Protein AF-A0A2S5DRM2-F1 (afdb_monomer_lite)

InterPro domains:
  IPR008258 Transglycosylase SLT domain 1 [PF01464] (136-242)
  IPR023346 Lysozyme-like domain superfamily [SSF53955] (124-248)

Secondary structure (DSSP, 8-state):
--SSHHHHHHHHHHHHHHHHHHHHHHHHHHHHHHHHHHHHHHHHHHHHHHHHHHHHHHHHHHHHHHHHHTT-----------------------SSSSSSS--------SS-PPPPHHHHHHHHHHHHS--TTHHHHHHHHHHHT--HHHHHHHHHHHHSS-TT-EEEEETTEEEETTTTEEHHHHHHHTS-TT-HHHHHHHHHHHHHHHHHHTTT-HHHHHHHHHH-S-GGG--HHHHHHHHHHHHHHHHHHHHHHHHHHHHHHHHSPPHHHHHHHHHHTT----HHHHHHHHHHHHHHHHHHHHHHHHHHHTT-HHHHHHHHHHHHHHHHHHHHHHHHHHHHHHHHHHHHHHHHHH--SHHHHHHHHHHHHH-HHHHHHHTTS---S-HHHHHHHHHHHHHHHHHHHHHHHHHHHHHHHHHHHHHHHHHHHHHHHHHHHHHHHHHHHHHHHHHHHTTT------HHHHSPTT--HHHHHHHHHHHHHHHHHHHHHHHHHHHHHHHHHHHHHHHHHHHHSSS----------TTGGGTGGGS-HHHHHHHHHHHHHHHHHHHHHTTTTSPPPHHHHHHHHHHHHS---TT--HHHHHHHHHHHHHHHHHHHHHHHHHHHHHHH-TTS-HHHHHHHHHHHHHHH-SSEEE-TTSTTSEEE-TTSSPBPTTS-B-GGGGSHHHHHHHHTT-

Structure (mmCIF, N/CA/C/O backbone):
data_AF-A0A2S5DRM2-F1
#
_entry.id   AF-A0A2S5DRM2-F1
#
loop_
_atom_site.group_PDB
_atom_site.id
_atom_site.type_symbol
_atom_site.label_atom_id
_atom_site.label_alt_id
_atom_site.label_comp_id
_atom_site.label_asym_id
_atom_site.label_entity_id
_atom_site.label_seq_id
_atom_site.pdbx_PDB_ins_code
_atom_site.Cartn_x
_atom_site.Cartn_y
_atom_site.Cartn_z
_atom_site.occupancy
_atom_site.B_iso_or_equiv
_atom_site.auth_seq_id
_atom_site.auth_comp_id
_atom_site.auth_asym_id
_atom_site.auth_atom_id
_atom_site.pdbx_PDB_model_num
ATOM 1 N N . MET A 1 1 ? -27.232 50.885 67.964 1.00 56.53 1 MET A N 1
ATOM 2 C CA . MET A 1 1 ? -26.797 50.567 66.581 1.00 56.53 1 MET A CA 1
ATOM 3 C C . MET A 1 1 ? -25.287 50.771 66.320 1.00 56.53 1 MET A C 1
ATOM 5 O O . MET A 1 1 ? -24.911 50.951 65.175 1.00 56.53 1 MET A O 1
ATOM 9 N N . LYS A 1 2 ? -24.381 50.687 67.314 1.00 54.56 2 LYS A N 1
ATOM 10 C CA . LYS A 1 2 ? -22.918 50.816 67.076 1.00 54.56 2 LYS A CA 1
ATOM 11 C C . LYS A 1 2 ? -22.140 49.485 66.998 1.00 54.56 2 LYS A C 1
ATOM 13 O O . LYS A 1 2 ? -20.944 49.510 66.761 1.00 54.56 2 LYS A O 1
ATOM 18 N N . LEU A 1 3 ? -22.809 48.337 67.153 1.00 51.94 3 LEU A N 1
ATOM 19 C CA . LEU A 1 3 ? -22.166 47.009 67.196 1.00 51.94 3 LEU A CA 1
ATOM 20 C C . LEU A 1 3 ? -22.212 46.216 65.874 1.00 51.94 3 LEU A C 1
ATOM 22 O O . LEU A 1 3 ? -21.496 45.234 65.744 1.00 51.94 3 LEU A O 1
ATOM 26 N N . TRP A 1 4 ? -23.008 46.636 64.884 1.00 60.53 4 TRP A N 1
ATOM 27 C CA . TRP A 1 4 ? -23.211 45.858 63.647 1.00 60.53 4 TRP A CA 1
ATOM 28 C C . TRP A 1 4 ? -22.257 46.209 62.502 1.00 60.53 4 TRP A C 1
ATOM 30 O O . TRP A 1 4 ? -22.035 45.386 61.618 1.00 60.53 4 TRP A O 1
ATOM 40 N N . GLY A 1 5 ? -21.662 47.405 62.531 1.00 66.75 5 GLY A N 1
ATOM 41 C CA . GLY A 1 5 ? -20.725 47.854 61.498 1.00 66.75 5 GLY A CA 1
ATOM 42 C C . GLY A 1 5 ? -19.530 46.909 61.319 1.00 66.75 5 GLY A C 1
ATOM 43 O O . GLY A 1 5 ? -19.319 46.434 60.209 1.00 66.75 5 GLY A O 1
ATOM 44 N N . PRO A 1 6 ? -18.799 46.544 62.392 1.00 64.12 6 PRO A N 1
ATOM 45 C CA . PRO A 1 6 ? -17.630 45.670 62.270 1.00 64.12 6 PRO A CA 1
ATOM 46 C C . PRO A 1 6 ? -17.962 44.256 61.768 1.00 64.12 6 PRO A C 1
ATOM 48 O O . PRO A 1 6 ? -17.155 43.639 61.078 1.00 64.12 6 PRO A O 1
ATOM 51 N N . MET A 1 7 ? -19.160 43.746 62.078 1.00 63.44 7 MET A N 1
ATOM 52 C CA . MET A 1 7 ? -19.579 42.390 61.708 1.00 63.44 7 MET A CA 1
ATOM 53 C C . MET A 1 7 ? -19.949 42.279 60.222 1.00 63.44 7 MET A C 1
ATOM 55 O O . MET A 1 7 ? -19.588 41.304 59.566 1.00 63.44 7 MET A O 1
ATOM 59 N N . LEU A 1 8 ? -20.621 43.294 59.668 1.00 63.78 8 LEU A N 1
ATOM 60 C CA . LEU A 1 8 ? -20.961 43.332 58.242 1.00 63.78 8 LEU A CA 1
ATOM 61 C C . LEU A 1 8 ? -19.721 43.549 57.370 1.00 63.78 8 LEU A C 1
ATOM 63 O O . LEU A 1 8 ? -19.593 42.911 56.325 1.00 63.78 8 LEU A O 1
ATOM 67 N N . THR A 1 9 ? -18.764 44.357 57.833 1.00 74.94 9 THR A N 1
ATOM 68 C CA . THR A 1 9 ? -17.481 44.515 57.140 1.00 74.94 9 THR A CA 1
ATOM 69 C C . THR A 1 9 ? -16.705 43.195 57.113 1.00 74.94 9 THR A C 1
ATOM 71 O O . THR A 1 9 ? -16.226 42.802 56.051 1.00 74.94 9 THR A O 1
ATOM 74 N N . GLY A 1 10 ? -16.676 42.446 58.224 1.00 72.00 10 GLY A N 1
ATOM 75 C CA . GLY A 1 10 ? -16.058 41.116 58.275 1.00 72.00 10 GLY A CA 1
ATOM 76 C C . GLY A 1 10 ? -16.699 40.091 57.326 1.00 72.00 10 GLY A C 1
ATOM 77 O O . GLY A 1 10 ? -15.985 39.314 56.695 1.00 72.00 10 GLY A O 1
ATOM 78 N N . LEU A 1 11 ? -18.027 40.116 57.157 1.00 69.25 11 LEU A N 1
ATOM 79 C CA . LEU A 1 11 ? -18.734 39.227 56.222 1.00 69.25 11 LEU A CA 1
ATOM 80 C C . LEU A 1 11 ? -18.488 39.592 54.753 1.00 69.25 11 LEU A C 1
ATOM 82 O O . LEU A 1 11 ? -18.290 38.698 53.933 1.00 69.25 11 LEU A O 1
ATOM 86 N N . SER A 1 12 ? -18.448 40.887 54.424 1.00 67.12 12 SER A N 1
ATOM 87 C CA . SER A 1 12 ? -18.131 41.336 53.060 1.00 67.12 12 SER A CA 1
ATOM 88 C C . SER A 1 12 ? -16.703 40.958 52.652 1.00 67.12 12 SER A C 1
ATOM 90 O O . SER A 1 12 ? -16.499 40.376 51.589 1.00 67.12 12 SER A O 1
ATOM 92 N N . GLN A 1 13 ? -15.733 41.156 53.552 1.00 72.62 13 GLN A N 1
ATOM 93 C CA . GLN A 1 13 ? -14.343 40.755 53.331 1.00 72.62 13 GLN A CA 1
ATOM 94 C C . GLN A 1 13 ? -14.195 39.229 53.245 1.00 72.62 13 GLN A C 1
ATOM 96 O O . GLN A 1 13 ? -13.398 38.728 52.455 1.00 72.62 13 GLN A O 1
ATOM 101 N N . GLY A 1 14 ? -14.988 38.469 54.007 1.00 76.81 14 GLY A N 1
ATOM 102 C CA . GLY A 1 14 ? -15.032 37.009 53.902 1.00 76.81 14 GLY A CA 1
ATOM 103 C C . GLY A 1 14 ? -15.550 36.512 52.547 1.00 76.81 14 GLY A C 1
ATOM 104 O O . GLY A 1 14 ? -14.994 35.567 51.990 1.00 76.81 14 GLY A O 1
ATOM 105 N N . PHE A 1 15 ? -16.575 37.161 51.990 1.00 74.69 15 PHE A N 1
ATOM 106 C CA . PHE A 1 15 ? -17.165 36.777 50.705 1.00 74.69 15 PHE A CA 1
ATOM 107 C C . PHE A 1 15 ? -16.254 37.109 49.516 1.00 74.69 15 PHE A C 1
ATOM 109 O O . PHE A 1 15 ? -16.084 36.280 48.622 1.00 74.69 15 PHE A O 1
ATOM 116 N N . GLU A 1 16 ? -15.600 38.272 49.537 1.00 72.06 16 GLU A N 1
ATOM 117 C CA . GLU A 1 16 ? -14.610 38.646 48.520 1.00 72.06 16 GLU A CA 1
ATOM 118 C C . GLU A 1 16 ? -13.387 37.721 48.546 1.00 72.06 16 GLU A C 1
ATOM 120 O O . GLU A 1 16 ? -12.919 37.277 47.495 1.00 72.06 16 GLU A O 1
ATOM 125 N N . ASN A 1 17 ? -12.907 37.358 49.742 1.00 71.56 17 ASN A N 1
ATOM 126 C CA . ASN A 1 17 ? -11.823 36.387 49.883 1.00 71.56 17 ASN A CA 1
ATOM 127 C C . ASN A 1 17 ? -12.228 34.997 49.363 1.00 71.56 17 ASN A C 1
ATOM 129 O O . ASN A 1 17 ? -11.412 34.323 48.741 1.00 71.56 17 ASN A O 1
ATOM 133 N N . TYR A 1 18 ? -13.484 34.581 49.547 1.00 76.31 18 TYR A N 1
ATOM 134 C CA . TYR A 1 18 ? -13.993 33.311 49.024 1.00 76.31 18 TYR A CA 1
ATOM 135 C C . TYR A 1 18 ? -14.134 33.303 47.492 1.00 76.31 18 TYR A C 1
ATOM 137 O O . TYR A 1 18 ? -13.775 32.315 46.850 1.00 76.31 18 TYR A O 1
ATOM 145 N N . GLN A 1 19 ? -14.612 34.395 46.887 1.00 72.88 19 GLN A N 1
ATOM 146 C CA . GLN A 1 19 ? -14.714 34.506 45.427 1.00 72.88 19 GLN A CA 1
ATOM 147 C C . GLN A 1 19 ? -13.339 34.478 44.753 1.00 72.88 19 GLN A C 1
ATOM 149 O O . GLN A 1 19 ? -13.142 33.683 43.834 1.00 72.88 19 GLN A O 1
ATOM 154 N N . ARG A 1 20 ? -12.358 35.229 45.274 1.00 74.06 20 ARG A N 1
ATOM 155 C CA . ARG A 1 20 ? -10.976 35.172 44.761 1.00 74.06 20 ARG A CA 1
ATOM 156 C C . ARG A 1 20 ? -10.374 33.775 44.886 1.00 74.06 20 ARG A C 1
ATOM 158 O O . ARG A 1 20 ? -9.717 33.299 43.968 1.00 74.06 20 ARG A O 1
ATOM 165 N N . GLN A 1 21 ? -10.657 33.076 45.986 1.00 70.38 21 GLN A N 1
ATOM 166 C CA . GLN A 1 21 ? -10.172 31.712 46.188 1.00 70.38 21 GLN A CA 1
ATOM 167 C C . GLN A 1 21 ? -10.771 30.706 45.181 1.00 70.38 21 GLN A C 1
ATOM 169 O O . GLN A 1 21 ? -10.098 29.745 44.813 1.00 70.38 21 GLN A O 1
ATOM 174 N N . GLN A 1 22 ? -12.004 30.914 44.698 1.00 74.94 22 GLN A N 1
ATOM 175 C CA . GLN A 1 22 ? -12.619 30.085 43.647 1.00 74.94 22 GLN A CA 1
ATOM 176 C C . GLN A 1 22 ? -12.050 30.376 42.253 1.00 74.94 22 GLN A C 1
ATOM 178 O O . GLN A 1 22 ? -11.842 29.448 41.468 1.00 74.94 22 GLN A O 1
ATOM 183 N N . GLU A 1 23 ? -11.762 31.640 41.955 1.00 76.06 23 GLU A N 1
ATOM 184 C CA . GLU A 1 23 ? -11.181 32.065 40.677 1.00 76.06 23 GLU A CA 1
ATOM 185 C C . GLU A 1 23 ? -9.739 31.560 40.518 1.00 76.06 23 GLU A C 1
ATOM 187 O O . GLU A 1 23 ? -9.416 30.935 39.503 1.00 76.06 23 GLU A O 1
ATOM 192 N N . ASP A 1 24 ? -8.912 31.682 41.563 1.00 72.19 24 ASP A N 1
ATOM 193 C CA . ASP A 1 24 ? -7.545 31.142 41.574 1.00 72.19 24 ASP A CA 1
ATOM 194 C C . ASP A 1 24 ? -7.529 29.606 41.449 1.00 72.19 24 ASP A C 1
ATOM 196 O O . ASP A 1 24 ? -6.662 29.026 40.783 1.00 72.19 24 ASP A O 1
ATOM 200 N N . LEU A 1 25 ? -8.517 28.910 42.028 1.00 70.00 25 LEU A N 1
ATOM 201 C CA . LEU A 1 25 ? -8.659 27.455 41.896 1.00 70.00 25 LEU A CA 1
ATOM 202 C C . LEU A 1 25 ? -9.104 27.022 40.491 1.00 70.00 25 LEU A C 1
ATOM 204 O O . LEU A 1 25 ? -8.660 25.971 40.017 1.00 70.00 25 LEU A O 1
ATOM 208 N N . ALA A 1 26 ? -9.963 27.793 39.822 1.00 67.62 26 ALA A N 1
ATOM 209 C CA . ALA A 1 26 ? -10.383 27.532 38.445 1.00 67.62 26 ALA A CA 1
ATOM 210 C C . ALA A 1 26 ? -9.216 27.722 37.465 1.00 67.62 26 ALA A C 1
ATOM 212 O O . ALA A 1 26 ? -8.967 26.844 36.633 1.00 67.62 26 ALA A O 1
ATOM 213 N N . TYR A 1 27 ? -8.437 28.791 37.647 1.00 74.44 27 TYR A N 1
ATOM 214 C CA . TYR A 1 27 ? -7.238 29.065 36.858 1.00 74.44 27 TYR A CA 1
ATOM 215 C C . TYR A 1 27 ? -6.176 27.966 37.040 1.00 74.44 27 TYR A C 1
ATOM 217 O O . TYR A 1 27 ? -5.719 27.363 36.066 1.00 74.44 27 TYR A O 1
ATOM 225 N N . THR A 1 28 ? -5.883 27.582 38.291 1.00 59.91 28 THR A N 1
ATOM 226 C CA . THR A 1 28 ? -4.919 26.508 38.610 1.00 59.91 28 THR A CA 1
ATOM 227 C C . THR A 1 28 ? -5.334 25.139 38.033 1.00 59.91 28 THR A C 1
ATOM 229 O O . THR A 1 28 ? -4.477 24.319 37.698 1.00 59.91 28 THR A O 1
ATOM 232 N N . ARG A 1 29 ? -6.638 24.849 37.880 1.00 69.50 29 ARG A N 1
ATOM 233 C CA . ARG A 1 29 ? -7.132 23.598 37.258 1.00 69.50 29 ARG A CA 1
ATOM 234 C C . ARG A 1 29 ? -7.026 23.614 35.740 1.00 69.50 29 ARG A C 1
ATOM 236 O O . ARG A 1 29 ? -6.693 22.587 35.154 1.00 69.50 29 ARG A O 1
ATOM 243 N N . GLN A 1 30 ? -7.286 24.760 35.125 1.00 63.69 30 GLN A N 1
ATOM 244 C CA . GLN A 1 30 ? -7.181 24.944 33.684 1.00 63.69 30 GLN A CA 1
ATOM 245 C C . GLN A 1 30 ? -5.723 24.861 33.221 1.00 63.69 30 GLN A C 1
ATOM 247 O O . GLN A 1 30 ? -5.419 24.182 32.242 1.00 63.69 30 GLN A O 1
ATOM 252 N N . GLU A 1 31 ? -4.798 25.445 33.980 1.00 70.00 31 GLU A N 1
ATOM 253 C CA . GLU A 1 31 ? -3.372 25.361 33.671 1.00 70.00 31 GLU A CA 1
ATOM 254 C C . GLU A 1 31 ? -2.804 23.952 33.925 1.00 70.00 31 GLU A C 1
ATOM 256 O O . GLU A 1 31 ? -2.112 23.408 33.059 1.00 70.00 31 GLU A O 1
ATOM 261 N N . ARG A 1 32 ? -3.180 23.285 35.035 1.00 62.88 32 ARG A N 1
ATOM 262 C CA . ARG A 1 32 ? -2.823 21.867 35.264 1.00 62.88 32 ARG A CA 1
ATOM 263 C C . ARG A 1 32 ? -3.369 20.933 34.185 1.00 62.88 32 ARG A C 1
ATOM 265 O O . ARG A 1 32 ? -2.656 20.011 33.806 1.00 62.88 32 ARG A O 1
ATOM 272 N N . ALA A 1 33 ? -4.593 21.138 33.694 1.00 60.50 33 ALA A N 1
ATOM 273 C CA . ALA A 1 33 ? -5.176 20.317 32.629 1.00 60.50 33 ALA A CA 1
ATOM 274 C C . ALA A 1 33 ? -4.413 20.476 31.306 1.00 60.50 33 ALA A C 1
ATOM 276 O O . ALA A 1 33 ? -4.107 19.485 30.643 1.00 60.50 33 ALA A O 1
ATOM 277 N N . ASN A 1 34 ? -4.025 21.706 30.974 1.00 68.50 34 ASN A N 1
ATOM 278 C CA . ASN A 1 34 ? -3.272 22.000 29.759 1.00 68.50 34 ASN A CA 1
ATOM 279 C C . ASN A 1 34 ? -1.838 21.450 29.821 1.00 68.50 34 ASN A C 1
ATOM 281 O O . ASN A 1 34 ? -1.354 20.876 28.845 1.00 68.50 34 ASN A O 1
ATOM 285 N N . GLN A 1 35 ? -1.167 21.551 30.974 1.00 63.41 35 GLN A N 1
ATOM 286 C CA . GLN A 1 35 ? 0.190 21.022 31.139 1.00 63.41 35 GLN A CA 1
ATOM 287 C C . GLN A 1 35 ? 0.224 19.488 31.232 1.00 63.41 35 GLN A C 1
ATOM 289 O O . GLN A 1 35 ? 1.123 18.876 30.659 1.00 63.41 35 GLN A O 1
ATOM 294 N N . LEU A 1 36 ? -0.766 18.839 31.860 1.00 61.22 36 LEU A N 1
ATOM 295 C CA . LEU A 1 36 ? -0.861 17.371 31.879 1.00 61.22 36 LEU A CA 1
ATOM 296 C C . LEU A 1 36 ? -1.203 16.790 30.503 1.00 61.22 36 LEU A C 1
ATOM 298 O O . LEU A 1 36 ? -0.628 15.768 30.129 1.00 61.22 36 LEU A O 1
ATOM 302 N N . ALA A 1 37 ? -2.065 17.455 29.727 1.00 51.75 37 ALA A N 1
ATOM 303 C CA . ALA A 1 37 ? -2.345 17.068 28.346 1.00 51.75 37 ALA A CA 1
ATOM 304 C C . ALA A 1 37 ? -1.087 17.178 27.469 1.00 51.75 37 ALA A C 1
ATOM 306 O O . ALA A 1 37 ? -0.766 16.247 26.733 1.00 51.75 37 ALA A O 1
ATOM 307 N N . ALA A 1 38 ? -0.313 18.259 27.612 1.00 68.81 38 ALA A N 1
ATOM 308 C CA . ALA A 1 38 ? 0.949 18.419 26.895 1.00 68.81 38 ALA A CA 1
ATOM 309 C C . ALA A 1 38 ? 2.008 17.378 27.320 1.00 68.81 38 ALA A C 1
ATOM 311 O O . ALA A 1 38 ? 2.654 16.768 26.465 1.00 68.81 38 ALA A O 1
ATOM 312 N N . GLN A 1 39 ? 2.158 17.121 28.627 1.00 54.50 39 GLN A N 1
ATOM 313 C CA . GLN A 1 39 ? 3.131 16.166 29.173 1.00 54.50 39 GLN A CA 1
ATOM 314 C C . GLN A 1 39 ? 2.777 14.706 28.830 1.00 54.50 39 GLN A C 1
ATOM 316 O O . GLN A 1 39 ? 3.677 13.903 28.590 1.00 54.50 39 GLN A O 1
ATOM 321 N N . GLN A 1 40 ? 1.492 14.343 28.730 1.00 65.19 40 GLN A N 1
ATOM 322 C CA . GLN A 1 40 ? 1.072 13.003 28.295 1.00 65.19 40 GLN A CA 1
ATOM 323 C C . GLN A 1 40 ? 1.215 12.805 26.786 1.00 65.19 40 GLN A C 1
ATOM 325 O O . GLN A 1 40 ? 1.684 11.746 26.372 1.00 65.19 40 GLN A O 1
ATOM 330 N N . LEU A 1 41 ? 0.922 13.824 25.973 1.00 49.81 41 LEU A N 1
ATOM 331 C CA . LEU A 1 41 ? 1.128 13.752 24.525 1.00 49.81 41 LEU A CA 1
ATOM 332 C C . LEU A 1 41 ? 2.621 13.609 24.178 1.00 49.81 41 LEU A C 1
ATOM 334 O O . LEU A 1 41 ? 2.990 12.802 23.326 1.00 49.81 41 LEU A O 1
ATOM 338 N N . ALA A 1 42 ? 3.497 14.322 24.894 1.00 62.72 42 ALA A N 1
ATOM 339 C CA . ALA A 1 42 ? 4.943 14.217 24.713 1.00 62.72 42 ALA A CA 1
ATOM 340 C C . ALA A 1 42 ? 5.507 12.867 25.204 1.00 62.72 42 ALA A C 1
ATOM 342 O O . ALA A 1 42 ? 6.279 12.227 24.486 1.00 62.72 42 ALA A O 1
ATOM 343 N N . ASN A 1 43 ? 5.082 12.384 26.381 1.00 54.56 43 ASN A N 1
ATOM 344 C CA . ASN A 1 43 ? 5.486 11.071 26.907 1.00 54.56 43 ASN A CA 1
ATOM 345 C C . ASN A 1 43 ? 5.020 9.904 26.009 1.00 54.56 43 ASN A C 1
ATOM 347 O O . ASN A 1 43 ? 5.724 8.898 25.868 1.00 54.56 43 ASN A O 1
ATOM 351 N N . GLN A 1 44 ? 3.859 10.028 25.361 1.00 57.78 44 GLN A N 1
ATOM 352 C CA . GLN A 1 44 ? 3.351 9.023 24.425 1.00 57.78 44 GLN A CA 1
ATOM 353 C C . GLN A 1 44 ? 4.102 9.068 23.086 1.00 57.78 44 GLN A C 1
ATOM 355 O O . GLN A 1 44 ? 4.485 8.021 22.560 1.00 57.78 44 GLN A O 1
ATOM 360 N N . ALA A 1 45 ? 4.404 10.264 22.576 1.00 60.16 45 ALA A N 1
ATOM 361 C CA . ALA A 1 45 ? 5.193 10.434 21.359 1.00 60.16 45 ALA A CA 1
ATOM 362 C C . ALA A 1 45 ? 6.619 9.868 21.508 1.00 60.16 45 ALA A C 1
ATOM 364 O O . ALA A 1 45 ? 7.060 9.072 20.677 1.00 60.16 45 ALA A O 1
ATOM 365 N N . ALA A 1 46 ? 7.319 10.193 22.599 1.00 56.38 46 ALA A N 1
ATOM 366 C CA . ALA A 1 46 ? 8.713 9.787 22.787 1.00 56.38 46 ALA A CA 1
ATOM 367 C C . ALA A 1 46 ? 8.875 8.293 23.128 1.00 56.38 46 ALA A C 1
ATOM 369 O O . ALA A 1 46 ? 9.824 7.654 22.672 1.00 56.38 46 ALA A O 1
ATOM 370 N N . SER A 1 47 ? 7.942 7.692 23.878 1.00 57.31 47 SER A N 1
ATOM 371 C CA . SER A 1 47 ? 8.019 6.254 24.185 1.00 57.31 47 SER A CA 1
ATOM 372 C C . SER A 1 47 ? 7.688 5.373 22.977 1.00 57.31 47 SER A C 1
ATOM 374 O O . SER A 1 47 ? 8.367 4.367 22.761 1.00 57.31 47 SER A O 1
ATOM 376 N N . THR A 1 48 ? 6.738 5.787 22.129 1.00 48.50 48 THR A N 1
ATOM 377 C CA . THR A 1 48 ? 6.445 5.094 20.862 1.00 48.50 48 THR A CA 1
ATOM 378 C C . THR A 1 48 ? 7.646 5.167 19.915 1.00 48.50 48 THR A C 1
ATOM 380 O O . THR A 1 48 ? 7.996 4.179 19.269 1.00 48.50 48 THR A O 1
ATOM 383 N N . GLN A 1 49 ? 8.352 6.301 19.896 1.00 61.84 49 GLN A N 1
ATOM 384 C CA . GLN A 1 49 ? 9.574 6.461 19.109 1.00 61.84 49 GLN A CA 1
ATOM 385 C C . GLN A 1 49 ? 10.735 5.591 19.634 1.00 61.84 49 GLN A C 1
ATOM 387 O O . GLN A 1 49 ? 11.385 4.906 18.840 1.00 61.84 49 GLN A O 1
ATOM 392 N N . ASN A 1 50 ? 10.949 5.521 20.957 1.00 49.03 50 ASN A N 1
ATOM 393 C CA . ASN A 1 50 ? 11.957 4.649 21.582 1.00 49.03 50 ASN A CA 1
ATOM 394 C C . ASN A 1 50 ? 11.675 3.147 21.367 1.00 49.03 50 ASN A C 1
ATOM 396 O O . ASN A 1 50 ? 12.614 2.374 21.195 1.00 49.03 50 ASN A O 1
ATOM 400 N N . GLN A 1 51 ? 10.410 2.717 21.302 1.00 62.66 51 GLN A N 1
ATOM 401 C CA . GLN A 1 51 ? 10.064 1.309 21.050 1.00 62.66 51 GLN A CA 1
ATOM 402 C C . GLN A 1 51 ? 10.134 0.923 19.569 1.00 62.66 51 GLN A C 1
ATOM 404 O O . GLN A 1 51 ? 10.592 -0.174 19.247 1.00 62.66 51 GLN A O 1
ATOM 409 N N . MET A 1 52 ? 9.760 1.826 18.658 1.00 46.50 52 MET A N 1
ATOM 410 C CA . MET A 1 52 ? 9.944 1.591 17.222 1.00 46.50 52 MET A CA 1
ATOM 411 C C . MET A 1 52 ? 11.426 1.525 16.839 1.00 46.50 52 MET A C 1
ATOM 413 O O . MET A 1 52 ? 11.806 0.690 16.023 1.00 46.50 52 MET A O 1
ATOM 417 N N . SER A 1 53 ? 12.275 2.330 17.477 1.00 57.31 53 SER A N 1
ATOM 418 C CA . SER A 1 53 ? 13.720 2.321 17.211 1.00 57.31 53 SER A CA 1
ATOM 419 C C . SER A 1 53 ? 14.400 1.078 17.807 1.00 57.31 53 SER A C 1
ATOM 421 O O . SER A 1 53 ? 15.227 0.445 17.153 1.00 57.31 53 SER A O 1
ATOM 423 N N . ALA A 1 54 ? 13.999 0.663 19.017 1.00 46.56 54 ALA A N 1
ATOM 424 C CA . ALA A 1 54 ? 14.501 -0.553 19.659 1.00 46.56 54 ALA A CA 1
ATOM 425 C C . ALA A 1 54 ? 14.121 -1.840 18.898 1.00 46.56 54 ALA A C 1
ATOM 427 O O . ALA A 1 54 ? 14.944 -2.747 18.796 1.00 46.56 54 ALA A O 1
ATOM 428 N N . LEU A 1 55 ? 12.918 -1.912 18.308 1.00 50.72 55 LEU A N 1
ATOM 429 C CA . LEU A 1 55 ? 12.526 -3.032 17.440 1.00 50.72 55 LEU A CA 1
ATOM 430 C C . LEU A 1 55 ? 13.283 -3.032 16.107 1.00 50.72 55 LEU A C 1
ATOM 432 O O . LEU A 1 55 ? 13.648 -4.097 15.618 1.00 50.72 55 LEU A O 1
ATOM 436 N N . GLN A 1 56 ? 13.561 -1.856 15.539 1.00 57.66 56 GLN A N 1
ATOM 437 C CA . GLN A 1 56 ? 14.331 -1.752 14.297 1.00 57.66 56 GLN A CA 1
ATOM 438 C C . GLN A 1 56 ? 15.785 -2.210 14.459 1.00 57.66 56 GLN A C 1
ATOM 440 O O . GLN A 1 56 ? 16.309 -2.870 13.566 1.00 57.66 56 GLN A O 1
ATOM 445 N N . LEU A 1 57 ? 16.438 -1.910 15.586 1.00 46.66 57 LEU A N 1
ATOM 446 C CA . LEU A 1 57 ? 17.841 -2.286 15.799 1.00 46.66 57 LEU A CA 1
ATOM 447 C C . LEU A 1 57 ? 18.019 -3.725 16.293 1.00 46.66 57 LEU A C 1
ATOM 449 O O . LEU A 1 57 ? 18.976 -4.375 15.884 1.00 46.66 57 LEU A O 1
ATOM 453 N N . ALA A 1 58 ? 17.089 -4.257 17.090 1.00 51.62 58 ALA A N 1
ATOM 454 C CA . ALA A 1 58 ? 17.175 -5.639 17.562 1.00 51.62 58 ALA A CA 1
ATOM 455 C C . ALA A 1 58 ? 16.901 -6.671 16.451 1.00 51.62 58 ALA A C 1
ATOM 457 O O . ALA A 1 58 ? 17.529 -7.729 16.436 1.00 51.62 58 ALA A O 1
ATOM 458 N N . ASP A 1 59 ? 16.016 -6.362 15.496 1.00 41.56 59 ASP A N 1
ATOM 459 C CA . ASP A 1 59 ? 15.759 -7.261 14.362 1.00 41.56 59 ASP A CA 1
ATOM 460 C C . ASP A 1 59 ? 16.910 -7.233 13.337 1.00 41.56 59 ASP A C 1
ATOM 462 O O . ASP A 1 59 ? 17.270 -8.267 12.771 1.00 41.56 59 ASP A O 1
ATOM 466 N N . LEU A 1 60 ? 17.586 -6.086 13.183 1.00 51.78 60 LEU A N 1
ATOM 467 C CA . LEU A 1 60 ? 18.847 -6.009 12.435 1.00 51.78 60 LEU A CA 1
ATOM 468 C C . LEU A 1 60 ? 19.965 -6.840 13.100 1.00 51.78 60 LEU A C 1
ATOM 470 O O . LEU A 1 60 ? 20.703 -7.541 12.403 1.00 51.78 60 LEU A O 1
ATOM 474 N N . ASP A 1 61 ? 20.065 -6.808 14.434 1.00 44.84 61 ASP A N 1
ATOM 475 C CA . ASP A 1 61 ? 21.017 -7.600 15.230 1.00 44.84 61 ASP A CA 1
ATOM 476 C C . ASP A 1 61 ? 20.742 -9.118 15.147 1.00 44.84 61 ASP A C 1
ATOM 478 O O . ASP A 1 61 ? 21.676 -9.923 15.120 1.00 44.84 61 ASP A O 1
ATOM 482 N N . ALA A 1 62 ? 19.474 -9.534 15.047 1.00 49.59 62 ALA A N 1
ATOM 483 C CA . ALA A 1 62 ? 19.083 -10.937 14.878 1.00 49.59 62 ALA A CA 1
ATOM 484 C C . ALA A 1 62 ? 19.329 -11.448 13.450 1.00 49.59 62 ALA A C 1
ATOM 486 O O . ALA A 1 62 ? 19.822 -12.565 13.261 1.00 49.59 62 ALA A O 1
ATOM 487 N N . GLN A 1 63 ? 19.052 -10.623 12.440 1.00 44.03 63 GLN A N 1
ATOM 488 C CA . GLN A 1 63 ? 19.318 -10.983 11.051 1.00 44.03 63 GLN A CA 1
ATOM 489 C C . GLN A 1 63 ? 20.820 -11.111 10.788 1.00 44.03 63 GLN A C 1
ATOM 491 O O . GLN A 1 63 ? 21.255 -12.114 10.223 1.00 44.03 63 GLN A O 1
ATOM 496 N N . ASN A 1 64 ? 21.644 -10.182 11.271 1.00 47.62 64 ASN A N 1
ATOM 497 C CA . ASN A 1 64 ? 23.082 -10.238 11.003 1.00 47.62 64 ASN A CA 1
ATOM 498 C C . ASN A 1 64 ? 23.804 -11.362 11.763 1.00 47.62 64 ASN A C 1
ATOM 500 O O . ASN A 1 64 ? 24.758 -11.929 11.228 1.00 47.62 64 ASN A O 1
ATOM 504 N N . ARG A 1 65 ? 23.326 -11.761 12.952 1.00 48.22 65 ARG A N 1
ATOM 505 C CA . ARG A 1 65 ? 23.870 -12.925 13.680 1.00 48.22 65 ARG A CA 1
ATOM 506 C C . ARG A 1 65 ? 23.523 -14.260 13.023 1.00 48.22 65 ARG A C 1
ATOM 508 O O . ARG A 1 65 ? 24.346 -15.170 13.040 1.00 48.22 65 ARG A O 1
ATOM 515 N N . TYR A 1 66 ? 22.349 -14.384 12.400 1.00 42.66 66 TYR A N 1
ATOM 516 C CA . TYR A 1 66 ? 22.009 -15.603 11.660 1.00 42.66 66 TYR A CA 1
ATOM 517 C C . TYR A 1 66 ? 22.844 -15.739 10.375 1.00 42.66 66 TYR A C 1
ATOM 519 O O . TYR A 1 66 ? 23.279 -16.837 10.027 1.00 42.66 66 TYR A O 1
ATOM 527 N N . PHE A 1 67 ? 23.144 -14.621 9.702 1.00 43.78 67 PHE A N 1
ATOM 528 C CA . PHE A 1 67 ? 24.006 -14.624 8.517 1.00 43.78 67 PHE A CA 1
ATOM 529 C C . PHE A 1 67 ? 25.500 -14.850 8.829 1.00 43.78 67 PHE A C 1
ATOM 531 O O . PHE A 1 67 ? 26.188 -15.413 7.980 1.00 43.78 67 PHE A O 1
ATOM 538 N N . SER A 1 68 ? 26.011 -14.486 10.015 1.00 42.75 68 SER A N 1
ATOM 539 C CA . SER A 1 68 ? 27.428 -14.690 10.378 1.00 42.75 68 SER A CA 1
ATOM 540 C C . SER A 1 68 ? 27.755 -16.081 10.933 1.00 42.75 68 SER A C 1
ATOM 542 O O . SER A 1 68 ? 28.906 -16.498 10.853 1.00 42.75 68 SER A O 1
ATOM 544 N N . GLN A 1 69 ? 26.766 -16.831 11.435 1.00 40.50 69 GLN A N 1
ATOM 545 C CA . GLN A 1 69 ? 26.987 -18.178 11.987 1.00 40.50 69 GLN A CA 1
ATOM 546 C C . GLN A 1 69 ? 26.735 -19.316 10.990 1.00 40.50 69 GLN A C 1
ATOM 548 O O . GLN A 1 69 ? 27.321 -20.383 11.126 1.00 40.50 69 GLN A O 1
ATOM 553 N N . ALA A 1 70 ? 25.923 -19.108 9.950 1.00 38.88 70 ALA A N 1
ATOM 554 C CA . ALA A 1 70 ? 25.699 -20.126 8.917 1.00 38.88 70 ALA A CA 1
ATOM 555 C C . ALA A 1 70 ? 26.742 -20.101 7.778 1.00 38.88 70 ALA A C 1
ATOM 557 O O . ALA A 1 70 ? 26.659 -20.905 6.850 1.00 38.88 70 ALA A O 1
ATOM 558 N N . ALA A 1 71 ? 27.707 -19.177 7.829 1.00 42.72 71 ALA A N 1
ATOM 559 C CA . ALA A 1 71 ? 28.771 -19.036 6.836 1.00 42.72 71 ALA A CA 1
ATOM 560 C C . ALA A 1 71 ? 30.091 -19.741 7.224 1.00 42.72 71 ALA A C 1
ATOM 562 O O . ALA A 1 71 ? 31.050 -19.642 6.462 1.00 42.72 71 ALA A O 1
ATOM 563 N N . ASP A 1 72 ? 30.146 -20.461 8.355 1.00 40.78 72 ASP A N 1
ATOM 564 C CA . ASP A 1 72 ? 31.309 -21.264 8.768 1.00 40.78 72 ASP A CA 1
ATOM 565 C C . ASP A 1 72 ? 31.093 -22.766 8.447 1.00 40.78 72 ASP A C 1
ATOM 567 O O . ASP A 1 72 ? 30.244 -23.415 9.065 1.00 40.78 72 ASP A O 1
ATOM 571 N N . PRO A 1 73 ? 31.799 -23.345 7.454 1.00 40.53 73 PRO A N 1
ATOM 572 C CA . PRO A 1 73 ? 31.528 -24.687 6.943 1.00 40.53 73 PRO A CA 1
ATOM 573 C C . PRO A 1 73 ? 32.308 -25.830 7.630 1.00 40.53 73 PRO A C 1
ATOM 575 O O . PRO A 1 73 ? 32.404 -26.902 7.035 1.00 4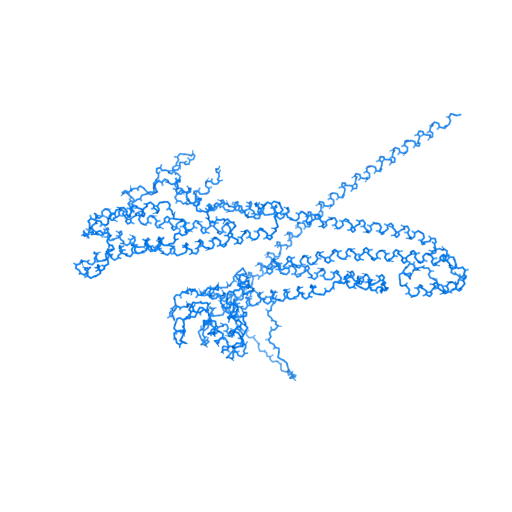0.53 73 PRO A O 1
ATOM 578 N N . THR A 1 74 ? 32.862 -25.673 8.842 1.00 46.44 74 THR A N 1
ATOM 579 C CA . THR A 1 74 ? 33.753 -26.712 9.430 1.00 46.44 74 THR A CA 1
ATOM 580 C C . THR A 1 74 ? 33.262 -27.550 10.622 1.00 46.44 74 THR A C 1
ATOM 582 O O . THR A 1 74 ? 34.038 -28.353 11.132 1.00 46.44 74 THR A O 1
ATOM 585 N N . ALA A 1 75 ? 31.990 -27.514 11.028 1.00 35.97 75 ALA A N 1
ATOM 586 C CA . ALA A 1 75 ? 31.513 -28.364 12.134 1.00 35.97 75 ALA A CA 1
ATOM 587 C C . ALA A 1 75 ? 30.721 -29.602 11.662 1.00 35.97 75 ALA A C 1
ATOM 589 O O . ALA A 1 75 ? 29.492 -29.640 11.708 1.00 35.97 75 ALA A O 1
ATOM 590 N N . ALA A 1 76 ? 31.446 -30.631 11.219 1.00 35.75 76 ALA A N 1
ATOM 591 C CA . ALA A 1 76 ? 30.977 -32.017 11.187 1.00 35.75 76 ALA A CA 1
ATOM 592 C C . ALA A 1 76 ? 31.404 -32.738 12.481 1.00 35.75 76 ALA A C 1
ATOM 594 O O . ALA A 1 76 ? 32.528 -32.531 12.934 1.00 35.75 76 ALA A O 1
ATOM 595 N N . GLY A 1 77 ? 30.553 -33.615 13.032 1.00 30.48 77 GLY A N 1
ATOM 596 C CA . GLY A 1 77 ? 30.974 -34.621 14.020 1.00 30.48 77 GLY A CA 1
ATOM 597 C C . GLY A 1 77 ? 29.896 -35.087 15.008 1.00 30.48 77 GLY A C 1
ATOM 598 O O . GLY A 1 77 ? 29.675 -34.430 16.014 1.00 30.48 77 GLY A O 1
ATOM 599 N N . ASP A 1 78 ? 29.291 -36.240 14.704 1.00 32.06 78 ASP A N 1
ATOM 600 C CA . ASP A 1 78 ? 28.781 -37.294 15.604 1.00 32.06 78 ASP A CA 1
ATOM 601 C C . ASP A 1 78 ? 27.798 -36.991 16.760 1.00 32.06 78 ASP A C 1
ATOM 603 O O . ASP A 1 78 ? 28.149 -36.387 17.766 1.00 32.06 78 ASP A O 1
ATOM 607 N N . ALA A 1 79 ? 26.600 -37.604 16.697 1.00 28.92 79 ALA A N 1
ATOM 608 C CA . ALA A 1 79 ? 26.205 -38.681 17.628 1.00 28.92 79 ALA A CA 1
ATOM 609 C C . ALA A 1 79 ? 24.817 -39.293 17.306 1.00 28.92 79 ALA A C 1
ATOM 611 O O . ALA A 1 79 ? 23.811 -38.612 17.126 1.00 28.92 79 ALA A O 1
ATOM 612 N N . VAL A 1 80 ? 24.817 -40.625 17.281 1.00 31.38 80 VAL A N 1
ATOM 613 C CA . VAL A 1 80 ? 23.731 -41.624 17.184 1.00 31.38 80 VAL A CA 1
ATOM 614 C C . VAL A 1 80 ? 23.036 -41.703 18.574 1.00 31.38 80 VAL A C 1
ATOM 616 O O . VAL A 1 80 ? 23.722 -41.514 19.570 1.00 31.38 80 VAL A O 1
ATOM 619 N N . ALA A 1 81 ? 21.725 -41.904 18.790 1.00 31.16 81 ALA A N 1
ATOM 620 C CA . ALA A 1 81 ? 20.995 -43.173 18.668 1.00 31.16 81 ALA A CA 1
ATOM 621 C C . ALA A 1 81 ? 19.512 -43.077 19.138 1.00 31.16 81 ALA A C 1
ATOM 623 O O . ALA A 1 81 ? 19.205 -42.441 20.139 1.00 31.16 81 ALA A O 1
ATOM 624 N N . ALA A 1 82 ? 18.648 -43.783 18.396 1.00 31.00 82 ALA A N 1
ATOM 625 C CA . ALA A 1 82 ? 17.428 -44.552 18.722 1.00 31.00 82 ALA A CA 1
ATOM 626 C C . ALA A 1 82 ? 16.514 -44.261 19.944 1.00 31.00 82 ALA A C 1
ATOM 628 O O . ALA A 1 82 ? 16.923 -44.427 21.088 1.00 31.00 82 ALA A O 1
ATOM 629 N N . GLN A 1 83 ? 15.197 -44.161 19.669 1.00 28.69 83 GLN A N 1
ATOM 630 C CA . GLN A 1 83 ? 14.165 -45.049 20.255 1.00 28.69 83 GLN A CA 1
ATOM 631 C C . GLN A 1 83 ? 12.831 -45.028 19.460 1.00 28.69 83 GLN A C 1
ATOM 633 O O . GLN A 1 83 ? 12.259 -43.970 19.213 1.00 28.69 83 GLN A O 1
ATOM 638 N N . ALA A 1 84 ? 12.348 -46.216 19.060 1.00 30.53 84 ALA A N 1
ATOM 639 C CA . ALA A 1 84 ? 10.976 -46.518 18.592 1.00 30.53 84 ALA A CA 1
ATOM 640 C C . ALA A 1 84 ? 10.066 -46.793 19.821 1.00 30.53 84 ALA A C 1
ATOM 642 O O . ALA A 1 84 ? 10.617 -47.107 20.872 1.00 30.53 84 ALA A O 1
ATOM 643 N N . VAL A 1 85 ? 8.725 -46.642 19.836 1.00 33.03 85 VAL A N 1
ATOM 644 C CA . VAL A 1 85 ? 7.595 -47.408 19.212 1.00 33.03 85 VAL A CA 1
ATOM 645 C C . VAL A 1 85 ? 6.246 -46.653 19.525 1.00 33.03 85 VAL A C 1
ATOM 647 O O . VAL A 1 85 ? 6.316 -45.694 20.289 1.00 33.03 85 VAL A O 1
ATOM 650 N N . PRO A 1 86 ? 5.000 -47.121 19.218 1.00 41.50 86 PRO A N 1
ATOM 651 C CA . PRO A 1 86 ? 4.321 -47.555 17.981 1.00 41.50 86 PRO A CA 1
ATOM 652 C C . PRO A 1 86 ? 3.135 -46.642 17.542 1.00 41.50 86 PRO A C 1
ATOM 654 O O . PRO A 1 86 ? 2.725 -45.702 18.212 1.00 41.50 86 PRO A O 1
ATOM 657 N N . ALA A 1 87 ? 2.561 -47.005 16.390 1.00 32.06 87 ALA A N 1
ATOM 658 C CA . ALA A 1 87 ? 1.549 -46.325 15.583 1.00 32.06 87 ALA A CA 1
ATOM 659 C C . ALA A 1 87 ? 0.104 -46.236 16.128 1.00 32.06 87 ALA A C 1
ATOM 661 O O . ALA A 1 87 ? -0.423 -47.174 16.723 1.00 32.06 87 ALA A O 1
ATOM 662 N N . THR A 1 88 ? -0.596 -45.173 15.710 1.00 30.09 88 THR A N 1
ATOM 663 C CA . THR A 1 88 ? -2.053 -45.151 15.466 1.00 30.09 88 THR A CA 1
ATOM 664 C C . THR A 1 88 ? -2.356 -44.392 14.157 1.00 30.09 88 THR A C 1
ATOM 666 O O . THR A 1 88 ? -1.911 -43.265 13.961 1.00 30.09 88 THR A O 1
ATOM 669 N N . ARG A 1 89 ? -3.085 -45.048 13.235 1.00 31.30 89 ARG A N 1
ATOM 670 C CA . ARG A 1 89 ? -3.731 -44.491 12.016 1.00 31.30 89 ARG A CA 1
ATOM 671 C C . ARG A 1 89 ? -4.694 -43.353 12.406 1.00 31.30 89 ARG A C 1
ATOM 673 O O . ARG A 1 89 ? -5.350 -43.487 13.425 1.00 31.30 89 ARG A O 1
ATOM 680 N N . GLY A 1 90 ? -4.953 -42.287 11.651 1.00 29.84 90 GLY A N 1
ATOM 681 C CA . GLY A 1 90 ? -4.521 -41.835 10.329 1.00 29.84 90 GLY A CA 1
ATOM 682 C C . GLY A 1 90 ? -5.427 -40.664 9.901 1.00 29.84 90 GLY A C 1
ATOM 683 O O . GLY A 1 90 ? -6.623 -40.861 9.718 1.00 29.84 90 GLY A O 1
ATOM 684 N N . GLN A 1 91 ? -4.863 -39.460 9.764 1.00 29.80 91 GLN A N 1
ATOM 685 C CA . GLN A 1 91 ? -5.447 -38.266 9.125 1.00 29.80 91 GLN A CA 1
ATOM 686 C C . GLN A 1 91 ? -4.288 -37.455 8.506 1.00 29.80 91 GLN A C 1
ATOM 688 O O . GLN A 1 91 ? -3.210 -37.421 9.105 1.00 29.80 91 GLN A O 1
ATOM 693 N N . PRO A 1 92 ? -4.444 -36.845 7.314 1.00 33.91 92 PRO A N 1
ATOM 694 C CA . PRO A 1 92 ? -3.329 -36.233 6.596 1.00 33.91 92 PRO A CA 1
ATOM 695 C C . PRO A 1 92 ? -2.940 -34.894 7.238 1.00 33.91 92 PRO A C 1
ATOM 697 O O . PRO A 1 92 ? -3.603 -33.877 7.050 1.00 33.91 92 PRO A O 1
ATOM 700 N N . ALA A 1 93 ? -1.850 -34.902 8.003 1.00 29.23 93 ALA A N 1
ATOM 701 C CA . ALA A 1 93 ? -1.177 -33.713 8.507 1.00 29.23 93 ALA A CA 1
ATOM 702 C C . ALA A 1 93 ? 0.045 -33.419 7.628 1.00 29.23 93 ALA A C 1
ATOM 704 O O . ALA A 1 93 ? 0.926 -34.266 7.494 1.00 29.23 93 ALA A O 1
ATOM 705 N N . GLY A 1 94 ? 0.110 -32.222 7.039 1.00 32.56 94 GLY A N 1
ATOM 706 C CA . GLY A 1 94 ? 1.275 -31.831 6.245 1.00 32.56 94 GLY A CA 1
ATOM 707 C C . GLY A 1 94 ? 1.181 -30.492 5.518 1.00 32.56 94 GLY A C 1
ATOM 708 O O . GLY A 1 94 ? 1.566 -30.430 4.360 1.00 32.56 94 GLY A O 1
ATOM 709 N N . ALA A 1 95 ? 0.676 -29.423 6.147 1.00 34.03 95 ALA A N 1
ATOM 710 C CA . ALA A 1 95 ? 0.810 -28.070 5.574 1.00 34.03 95 ALA A CA 1
ATOM 711 C C . ALA A 1 95 ? 0.876 -26.911 6.590 1.00 34.03 95 ALA A C 1
ATOM 713 O O . ALA A 1 95 ? 0.944 -25.752 6.187 1.00 34.03 95 ALA A O 1
ATOM 714 N N . THR A 1 96 ? 0.873 -27.161 7.903 1.00 36.84 96 THR A N 1
ATOM 715 C CA . THR A 1 96 ? 0.626 -26.081 8.876 1.00 36.84 96 THR A CA 1
ATOM 716 C C . THR A 1 96 ? 1.666 -26.055 9.987 1.00 36.84 96 THR A C 1
ATOM 718 O O . THR A 1 96 ? 1.351 -26.372 11.122 1.00 36.84 96 THR A O 1
ATOM 721 N N . GLN A 1 97 ? 2.910 -25.684 9.665 1.00 30.94 97 GLN A N 1
ATOM 722 C CA . GLN A 1 97 ? 3.878 -25.106 10.619 1.00 30.94 97 GLN A CA 1
ATOM 723 C C . GLN A 1 97 ? 5.164 -24.672 9.891 1.00 30.94 97 GLN A C 1
ATOM 725 O O . GLN A 1 97 ? 6.219 -25.283 9.999 1.00 30.94 97 GLN A O 1
ATOM 730 N N . LEU A 1 98 ? 5.073 -23.598 9.103 1.00 34.19 98 LEU A N 1
ATOM 731 C CA . LEU A 1 98 ? 6.252 -22.898 8.560 1.00 34.19 98 LEU A CA 1
ATOM 732 C C . LEU A 1 98 ? 6.089 -21.367 8.528 1.00 34.19 98 LEU A C 1
ATOM 734 O O . LEU A 1 98 ? 6.990 -20.661 8.088 1.00 34.19 98 LEU A O 1
ATOM 738 N N . ALA A 1 99 ? 4.965 -20.829 9.013 1.00 39.19 99 ALA A N 1
ATOM 739 C CA . ALA A 1 99 ? 4.511 -19.488 8.639 1.00 39.19 99 ALA A CA 1
ATOM 740 C C . ALA A 1 99 ? 4.756 -18.360 9.664 1.00 39.19 99 ALA A C 1
ATOM 742 O O . ALA A 1 99 ? 4.223 -17.275 9.471 1.00 39.19 99 ALA A O 1
ATOM 743 N N . ALA A 1 100 ? 5.543 -18.553 10.732 1.00 34.44 100 ALA A N 1
ATOM 744 C CA . ALA A 1 100 ? 5.660 -17.520 11.778 1.00 34.44 100 ALA A CA 1
ATOM 745 C C . ALA A 1 100 ? 7.079 -17.042 12.152 1.00 34.44 100 ALA A C 1
ATOM 747 O O . ALA A 1 100 ? 7.181 -16.158 12.995 1.00 34.44 100 ALA A O 1
ATOM 748 N N . ALA A 1 101 ? 8.168 -17.551 11.555 1.00 33.75 101 ALA A N 1
ATOM 749 C CA . ALA A 1 101 ? 9.522 -17.113 11.961 1.00 33.75 101 ALA A CA 1
ATOM 750 C C . ALA A 1 101 ? 10.646 -17.231 10.907 1.00 33.75 101 ALA A C 1
ATOM 752 O O . ALA A 1 101 ? 11.816 -17.077 11.242 1.00 33.75 101 ALA A O 1
ATOM 753 N N . GLY A 1 102 ? 10.351 -17.521 9.639 1.00 37.28 102 GLY A N 1
ATOM 754 C CA . GLY A 1 102 ? 11.400 -17.720 8.635 1.00 37.28 102 GLY A CA 1
ATOM 755 C C . GLY A 1 102 ? 11.604 -16.489 7.765 1.00 37.28 102 GLY A C 1
ATOM 756 O O . GLY A 1 102 ? 10.832 -16.296 6.829 1.00 37.28 102 GLY A O 1
ATOM 757 N N . GLY A 1 103 ? 12.657 -15.702 8.007 1.00 48.34 103 GLY A N 1
ATOM 758 C CA . GLY A 1 103 ? 13.189 -14.807 6.975 1.00 48.34 103 GLY A CA 1
ATOM 759 C C . GLY A 1 103 ? 13.347 -15.567 5.650 1.00 48.34 103 GLY A C 1
ATOM 760 O O . GLY A 1 103 ? 13.574 -16.781 5.654 1.00 48.34 103 GLY A O 1
ATOM 761 N N . ILE A 1 104 ? 13.167 -14.883 4.515 1.00 55.97 104 ILE A N 1
ATOM 762 C CA . ILE A 1 104 ? 13.286 -15.497 3.183 1.00 55.97 104 ILE A CA 1
ATOM 763 C C . ILE A 1 104 ? 14.611 -16.255 3.145 1.00 55.97 104 ILE A C 1
ATOM 765 O O . ILE A 1 104 ? 15.672 -15.638 3.244 1.00 55.97 104 ILE A O 1
ATOM 769 N N . LYS A 1 105 ? 14.558 -17.589 3.030 1.00 65.94 105 LYS A N 1
ATOM 770 C CA . LYS A 1 105 ? 15.774 -18.393 2.903 1.00 65.94 105 LYS A CA 1
ATOM 771 C C . LYS A 1 105 ? 16.520 -17.895 1.670 1.00 65.94 105 LYS A C 1
ATOM 773 O O . LYS A 1 105 ? 16.035 -18.041 0.547 1.00 65.94 105 LYS A O 1
ATOM 778 N N . ASN A 1 106 ? 17.659 -17.254 1.905 1.00 72.75 106 ASN A N 1
ATOM 779 C CA . ASN A 1 106 ? 18.518 -16.746 0.856 1.00 72.75 106 ASN A CA 1
ATOM 780 C C . ASN A 1 106 ? 19.473 -17.863 0.438 1.00 72.75 106 ASN A C 1
ATOM 782 O O . ASN A 1 106 ? 20.386 -18.226 1.175 1.00 72.75 106 ASN A O 1
ATOM 786 N N . PHE A 1 107 ? 19.243 -18.416 -0.745 1.00 75.38 107 PHE A N 1
ATOM 787 C CA . PHE A 1 107 ? 20.120 -19.400 -1.368 1.00 75.38 107 PHE A CA 1
ATOM 788 C C . PHE A 1 107 ? 21.227 -18.743 -2.212 1.00 75.38 107 PHE A C 1
ATOM 790 O O . PHE A 1 107 ? 22.058 -19.464 -2.763 1.00 75.38 107 PHE A O 1
ATOM 797 N N . SER A 1 108 ? 21.242 -17.405 -2.312 1.00 69.56 108 SER A N 1
ATOM 798 C CA . SER A 1 108 ? 22.210 -16.573 -3.042 1.00 69.56 108 SER A CA 1
ATOM 799 C C . SER A 1 108 ? 22.511 -17.114 -4.443 1.00 69.56 108 SER A C 1
ATOM 801 O O . SER A 1 108 ? 23.645 -17.473 -4.753 1.00 69.56 108 SER A O 1
ATOM 803 N N . GLY A 1 109 ? 21.471 -17.238 -5.274 1.00 70.81 109 GLY A N 1
ATOM 804 C CA . GLY A 1 109 ? 21.617 -17.639 -6.671 1.00 70.81 109 GLY A CA 1
ATOM 805 C C . GLY A 1 109 ? 22.262 -16.545 -7.527 1.00 70.81 109 GLY A C 1
ATOM 806 O O . GLY A 1 109 ? 21.997 -15.361 -7.328 1.00 70.81 109 GLY A O 1
ATOM 807 N N . ASP A 1 110 ? 23.076 -16.944 -8.506 1.00 80.56 110 ASP A N 1
ATOM 808 C CA . ASP A 1 110 ? 23.812 -16.011 -9.376 1.00 80.56 110 ASP A CA 1
ATOM 809 C C . ASP A 1 110 ? 22.888 -15.163 -10.270 1.00 80.56 110 ASP A C 1
ATOM 811 O O . ASP A 1 110 ? 23.244 -14.057 -10.672 1.00 80.56 110 ASP A O 1
ATOM 815 N N . MET A 1 111 ? 21.685 -15.666 -10.577 1.00 83.62 111 MET A N 1
ATOM 816 C CA . MET A 1 111 ? 20.719 -15.013 -11.473 1.00 83.62 111 MET A CA 1
ATOM 817 C C . MET A 1 111 ? 19.396 -14.676 -10.783 1.00 83.62 111 MET A C 1
ATOM 819 O O . MET A 1 111 ? 18.800 -13.635 -11.059 1.00 83.62 111 MET A O 1
ATOM 823 N N . VAL A 1 112 ? 18.927 -15.539 -9.878 1.00 89.19 112 VAL A N 1
ATOM 824 C CA . VAL A 1 112 ? 17.678 -15.331 -9.140 1.00 89.19 112 VAL A CA 1
ATOM 825 C C . VAL A 1 112 ? 18.022 -14.790 -7.765 1.00 89.19 112 VAL A C 1
ATOM 827 O O . VAL A 1 112 ? 18.483 -15.524 -6.894 1.00 89.19 112 VAL A O 1
ATOM 830 N N . LYS A 1 113 ? 17.783 -13.493 -7.573 1.00 91.88 113 LYS A N 1
ATOM 831 C CA . LYS A 1 113 ? 17.951 -12.838 -6.275 1.00 91.88 113 LYS A CA 1
ATOM 832 C C . LYS A 1 113 ? 16.727 -13.089 -5.381 1.00 91.88 113 LYS A C 1
ATOM 834 O O . LYS A 1 113 ? 15.613 -13.227 -5.903 1.00 91.88 113 LYS A O 1
ATOM 839 N N . PRO A 1 114 ? 16.896 -13.123 -4.048 1.00 92.00 114 PRO A N 1
ATOM 840 C CA . PRO A 1 114 ? 15.769 -13.069 -3.127 1.00 92.00 114 PRO A CA 1
ATOM 841 C C . PRO A 1 114 ? 14.888 -11.858 -3.415 1.00 92.00 114 PRO A C 1
ATOM 843 O O . PRO A 1 114 ? 15.391 -10.764 -3.684 1.00 92.00 114 PRO A O 1
ATOM 846 N N . TYR A 1 115 ? 13.572 -12.042 -3.365 1.00 93.88 115 TYR A N 1
ATOM 847 C CA . TYR A 1 115 ? 12.664 -10.907 -3.460 1.00 93.88 115 TYR A CA 1
ATOM 848 C C . TYR A 1 115 ? 12.760 -10.032 -2.219 1.00 93.88 115 TYR A C 1
ATOM 850 O O . TYR A 1 115 ? 12.810 -10.519 -1.094 1.00 93.88 115 TYR A O 1
ATOM 858 N N . THR A 1 116 ? 12.747 -8.720 -2.433 1.00 90.12 116 THR A N 1
ATOM 859 C CA . THR A 1 116 ? 12.571 -7.774 -1.335 1.00 90.12 116 THR A CA 1
ATOM 860 C C . THR A 1 116 ? 11.132 -7.853 -0.810 1.00 90.12 116 THR A C 1
ATOM 862 O O . THR A 1 116 ? 10.226 -8.228 -1.568 1.00 90.12 116 THR A O 1
ATOM 865 N N . PRO A 1 117 ? 10.872 -7.452 0.449 1.00 81.56 117 PRO A N 1
ATOM 866 C CA . PRO A 1 117 ? 9.509 -7.359 0.976 1.00 81.56 117 PRO A CA 1
ATOM 867 C C . PRO A 1 117 ? 8.569 -6.544 0.074 1.00 81.56 117 PRO A C 1
ATOM 869 O O . PRO A 1 117 ? 7.436 -6.950 -0.175 1.00 81.56 117 PRO A O 1
ATOM 872 N N . GLN A 1 118 ? 9.068 -5.449 -0.512 1.00 82.62 118 GLN A N 1
ATOM 873 C CA . GLN A 1 118 ? 8.307 -4.608 -1.440 1.00 82.62 118 GLN A CA 1
ATOM 874 C C . GLN A 1 118 ? 7.939 -5.363 -2.722 1.00 82.62 118 GLN A C 1
ATOM 876 O O . GLN A 1 118 ? 6.816 -5.241 -3.206 1.00 82.62 118 GLN A O 1
ATOM 881 N N . ARG A 1 119 ? 8.856 -6.173 -3.272 1.00 92.56 119 ARG A N 1
ATOM 882 C CA . ARG A 1 119 ? 8.576 -6.981 -4.466 1.00 92.56 119 ARG A CA 1
ATOM 883 C C . ARG A 1 119 ? 7.550 -8.076 -4.173 1.00 92.56 119 ARG A C 1
ATOM 885 O O . ARG A 1 119 ? 6.665 -8.290 -4.996 1.00 92.56 119 ARG A O 1
ATOM 892 N N . ILE A 1 120 ? 7.633 -8.728 -3.012 1.00 91.81 120 ILE A N 1
ATOM 893 C CA . ILE A 1 120 ? 6.645 -9.728 -2.572 1.00 91.81 120 ILE A CA 1
ATOM 894 C C . ILE A 1 120 ? 5.253 -9.102 -2.489 1.00 91.81 120 ILE A C 1
ATOM 896 O O . ILE A 1 120 ? 4.307 -9.628 -3.074 1.00 91.81 120 ILE A O 1
ATOM 900 N N . GLN A 1 121 ? 5.139 -7.951 -1.821 1.00 83.44 121 GLN A N 1
ATOM 901 C CA . GLN A 1 121 ? 3.878 -7.217 -1.709 1.00 83.44 121 GLN A CA 1
ATOM 902 C C . GLN A 1 121 ? 3.356 -6.773 -3.075 1.00 83.44 121 GLN A C 1
ATOM 904 O O . GLN A 1 121 ? 2.171 -6.938 -3.344 1.00 83.44 121 GLN A O 1
ATOM 909 N N . GLN A 1 122 ? 4.224 -6.268 -3.956 1.00 89.00 122 GLN A N 1
ATOM 910 C CA . GLN A 1 122 ? 3.844 -5.875 -5.312 1.00 89.00 122 GLN A CA 1
ATOM 911 C C . GLN A 1 122 ? 3.246 -7.051 -6.092 1.00 89.00 122 GLN A C 1
ATOM 913 O O . GLN A 1 122 ? 2.216 -6.888 -6.741 1.00 89.00 122 GLN A O 1
ATOM 918 N N . ILE A 1 123 ? 3.859 -8.236 -6.025 1.00 95.12 123 ILE A N 1
ATOM 919 C CA . ILE A 1 123 ? 3.341 -9.428 -6.706 1.00 95.12 123 ILE A CA 1
ATOM 920 C C . ILE A 1 123 ? 2.010 -9.857 -6.077 1.00 95.12 123 ILE A C 1
ATOM 922 O O . ILE A 1 123 ? 1.043 -10.060 -6.803 1.00 95.12 123 ILE A O 1
ATOM 926 N N . ALA A 1 124 ? 1.909 -9.927 -4.746 1.00 91.25 124 ALA A N 1
ATOM 927 C CA . ALA A 1 124 ? 0.654 -10.274 -4.069 1.00 91.25 124 ALA A CA 1
ATOM 928 C C . ALA A 1 124 ? -0.488 -9.292 -4.418 1.00 91.25 124 ALA A C 1
ATOM 930 O O .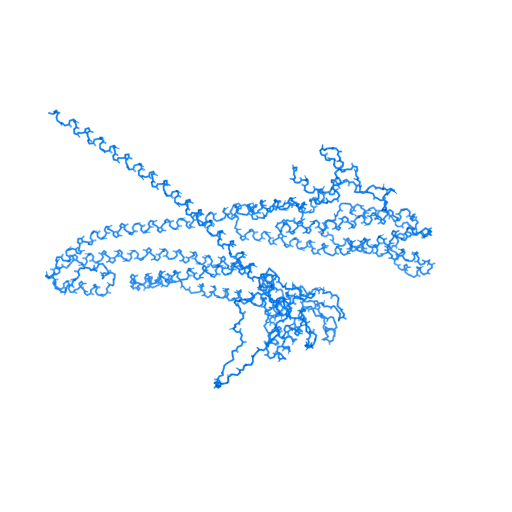 ALA A 1 124 ? -1.625 -9.700 -4.665 1.00 91.25 124 ALA A O 1
ATOM 931 N N . GLN A 1 125 ? -0.176 -7.997 -4.530 1.00 85.81 125 GLN A N 1
ATOM 932 C CA . GLN A 1 125 ? -1.105 -6.973 -5.014 1.00 85.81 125 GLN A CA 1
ATOM 933 C C . GLN A 1 125 ? -1.500 -7.191 -6.482 1.00 85.81 125 GLN A C 1
ATOM 935 O O . GLN A 1 125 ? -2.667 -7.038 -6.819 1.00 85.81 125 GLN A O 1
ATOM 940 N N . GLN A 1 126 ? -0.570 -7.575 -7.362 1.00 93.31 126 GLN A N 1
ATOM 941 C CA . GLN A 1 126 ? -0.890 -7.910 -8.757 1.00 93.31 126 GLN A CA 1
ATOM 942 C C . GLN A 1 126 ? -1.802 -9.137 -8.868 1.00 93.31 126 GLN A C 1
ATOM 944 O O . GLN A 1 126 ? -2.670 -9.176 -9.737 1.00 93.31 126 GLN A O 1
ATOM 949 N N . VAL A 1 127 ? -1.629 -10.128 -7.990 1.00 94.69 127 VAL A N 1
ATOM 950 C CA . VAL A 1 127 ? -2.477 -11.328 -7.962 1.00 94.69 127 VAL A CA 1
ATOM 951 C C . VAL A 1 127 ? -3.894 -10.998 -7.493 1.00 94.69 127 VAL A C 1
ATOM 953 O O . VAL A 1 127 ? -4.861 -11.460 -8.099 1.00 94.69 127 VAL A O 1
ATOM 956 N N . SER A 1 128 ? -4.030 -10.169 -6.457 1.00 86.88 128 SER A N 1
ATOM 957 C CA . SER A 1 128 ? -5.336 -9.765 -5.917 1.00 86.88 128 SER A CA 1
ATOM 958 C C . SER A 1 128 ? -6.061 -8.711 -6.765 1.00 86.88 128 SER A C 1
ATOM 960 O O . SER A 1 128 ? -7.290 -8.673 -6.769 1.00 86.88 128 SER A O 1
ATOM 962 N N . ALA A 1 129 ? -5.340 -7.866 -7.507 1.00 85.19 129 ALA A N 1
ATOM 963 C CA . ALA A 1 129 ? -5.939 -6.861 -8.382 1.00 85.19 129 ALA A CA 1
ATOM 964 C C . ALA A 1 129 ? -6.608 -7.501 -9.615 1.00 85.19 129 ALA A C 1
ATOM 966 O O . ALA A 1 129 ? -6.017 -8.407 -10.204 1.00 85.19 129 ALA A O 1
ATOM 967 N N . PRO A 1 130 ? -7.785 -7.026 -10.069 1.00 91.38 130 PRO A N 1
ATOM 968 C CA . PRO A 1 130 ? -8.407 -7.516 -11.299 1.00 91.38 130 PRO A CA 1
ATOM 969 C C . PRO A 1 130 ? -7.474 -7.412 -12.511 1.00 91.38 130 PRO A C 1
ATOM 971 O O . PRO A 1 130 ? -6.762 -6.418 -12.671 1.00 91.38 130 PRO A O 1
ATOM 974 N N . SER A 1 131 ? -7.488 -8.421 -13.379 1.00 95.12 131 SER A N 1
ATOM 975 C CA . SER A 1 131 ? -6.710 -8.438 -14.621 1.00 95.12 131 SER A CA 1
ATOM 976 C C . SER A 1 131 ? -7.570 -8.865 -15.816 1.00 95.12 131 SER A C 1
ATOM 978 O O . SER A 1 131 ? -8.526 -9.621 -15.635 1.00 95.12 131 SER A O 1
ATOM 980 N N . PRO A 1 132 ? -7.226 -8.456 -17.055 1.00 96.19 132 PRO A N 1
ATOM 981 C CA . PRO A 1 132 ? -7.958 -8.884 -18.252 1.00 96.19 132 PRO A CA 1
ATOM 982 C C . PRO A 1 132 ? -7.839 -10.393 -18.532 1.00 96.19 132 PRO A C 1
ATOM 984 O O . PRO A 1 132 ? -8.499 -10.899 -19.433 1.00 96.19 132 PRO A O 1
ATOM 987 N N . TYR A 1 133 ? -6.997 -11.111 -17.782 1.00 97.94 133 TYR A N 1
ATOM 988 C CA . TYR A 1 133 ? -6.760 -12.545 -17.936 1.00 97.94 133 TYR A CA 1
ATOM 989 C C . TYR A 1 133 ? -7.437 -13.383 -16.839 1.00 97.94 133 TYR A C 1
ATOM 991 O O . TYR A 1 133 ? -7.276 -14.600 -16.828 1.00 97.94 133 TYR A O 1
ATOM 999 N N . ASP A 1 134 ? -8.177 -12.771 -15.906 1.00 96.62 134 ASP A N 1
ATOM 1000 C CA . ASP A 1 134 ? -8.733 -13.476 -14.740 1.00 96.62 134 ASP A CA 1
ATOM 1001 C C . ASP A 1 134 ? -9.676 -14.619 -15.135 1.00 96.62 134 ASP A C 1
ATOM 1003 O O . ASP A 1 134 ? -9.594 -15.706 -14.563 1.00 96.62 134 ASP A O 1
ATOM 1007 N N . ASP A 1 135 ? -10.512 -14.419 -16.154 1.00 97.00 135 ASP A N 1
ATOM 1008 C CA . ASP A 1 135 ? -11.402 -15.471 -16.656 1.00 97.00 135 ASP A CA 1
ATOM 1009 C C . ASP A 1 135 ? -10.621 -16.601 -17.341 1.00 97.00 135 ASP A C 1
ATOM 1011 O O . ASP A 1 135 ? -10.970 -17.772 -17.193 1.00 97.00 135 ASP A O 1
ATOM 1015 N N . MET A 1 136 ? -9.506 -16.274 -18.003 1.00 98.31 136 MET A N 1
ATOM 1016 C CA . MET A 1 136 ? -8.610 -17.258 -18.621 1.00 98.31 136 MET A CA 1
ATOM 1017 C C . MET A 1 136 ? -7.921 -18.121 -17.557 1.00 98.31 136 MET A C 1
ATOM 1019 O O . MET A 1 136 ? -7.874 -19.345 -17.693 1.00 98.31 136 MET A O 1
ATOM 1023 N N . PHE A 1 137 ? -7.435 -17.508 -16.468 1.00 98.44 137 PHE A N 1
ATOM 1024 C CA . PHE A 1 137 ? -6.856 -18.238 -15.336 1.00 98.44 137 PHE A CA 1
ATOM 1025 C C . PHE A 1 137 ? -7.876 -19.157 -14.676 1.00 98.44 137 PHE A C 1
ATOM 1027 O O . PHE A 1 137 ? -7.555 -20.314 -14.420 1.00 98.44 137 PHE A O 1
ATOM 1034 N N . LYS A 1 138 ? -9.099 -18.674 -14.422 1.00 97.19 138 LYS A N 1
ATOM 1035 C CA . LYS A 1 138 ? -10.175 -19.482 -13.828 1.00 97.19 138 LYS A CA 1
ATOM 1036 C C . LYS A 1 138 ? -10.557 -20.659 -14.723 1.00 97.19 138 LYS A C 1
ATOM 1038 O O . LYS A 1 138 ? -10.670 -21.777 -14.228 1.00 97.19 138 LYS A O 1
ATOM 1043 N N . ALA A 1 139 ? -10.699 -20.431 -16.029 1.00 97.44 139 ALA A N 1
ATOM 1044 C CA . ALA A 1 139 ? -11.024 -21.483 -16.988 1.00 97.44 139 ALA A CA 1
ATOM 1045 C C . ALA A 1 139 ? -9.928 -22.561 -17.051 1.00 97.44 139 ALA A C 1
ATOM 1047 O O . ALA A 1 139 ? -10.226 -23.753 -16.968 1.00 97.44 139 ALA A O 1
ATOM 1048 N N . ALA A 1 140 ? -8.656 -22.162 -17.131 1.00 98.31 140 ALA A N 1
ATOM 1049 C CA . ALA A 1 140 ? -7.533 -23.098 -17.145 1.00 98.31 140 ALA A CA 1
ATOM 1050 C C . ALA A 1 140 ? -7.394 -23.853 -15.811 1.00 98.31 140 ALA A C 1
ATOM 1052 O O . ALA A 1 140 ? -7.214 -25.070 -15.798 1.00 98.31 140 ALA A O 1
ATOM 1053 N N . ALA A 1 141 ? -7.535 -23.150 -14.687 1.00 97.56 141 ALA A N 1
ATOM 1054 C CA . ALA A 1 141 ? -7.547 -23.732 -13.349 1.00 97.56 141 ALA A CA 1
ATOM 1055 C C . ALA A 1 141 ? -8.619 -24.814 -13.202 1.00 97.56 141 ALA A C 1
ATOM 1057 O O . ALA A 1 141 ? -8.317 -25.926 -12.770 1.00 97.56 141 ALA A O 1
ATOM 1058 N N . GLN A 1 142 ? -9.844 -24.522 -13.643 1.00 97.31 142 GLN A N 1
ATOM 1059 C CA . GLN A 1 142 ? -10.946 -25.480 -13.651 1.00 97.31 142 GLN A CA 1
ATOM 1060 C C . GLN A 1 142 ? -10.655 -26.679 -14.563 1.00 97.31 142 GLN A C 1
ATOM 1062 O O . GLN A 1 142 ? -10.907 -27.817 -14.176 1.00 97.31 142 GLN A O 1
ATOM 1067 N N . LYS A 1 143 ? -10.101 -26.439 -15.757 1.00 98.31 143 LYS A N 1
ATOM 1068 C CA . LYS A 1 143 ? -9.789 -27.482 -16.745 1.00 98.31 143 LYS A CA 1
ATOM 1069 C C . LYS A 1 143 ? -8.713 -28.460 -16.266 1.00 98.31 143 LYS A C 1
ATOM 1071 O O . LYS A 1 143 ? -8.811 -29.647 -16.565 1.00 98.31 143 LYS A O 1
ATOM 1076 N N . TYR A 1 144 ? -7.696 -27.980 -15.549 1.00 98.12 144 TYR A N 1
ATOM 1077 C CA . TYR A 1 144 ? -6.532 -28.788 -15.159 1.00 98.12 144 TYR A CA 1
ATOM 1078 C C . TYR A 1 144 ? -6.444 -29.104 -13.659 1.00 98.12 144 TYR A C 1
ATOM 1080 O O . TYR A 1 144 ? -5.530 -29.817 -13.251 1.00 98.12 144 TYR A O 1
ATOM 1088 N N . GLY A 1 145 ? -7.382 -28.617 -12.841 1.00 95.81 145 GLY A N 1
ATOM 1089 C CA . GLY A 1 145 ? -7.422 -28.887 -11.401 1.00 95.81 145 GLY A CA 1
ATOM 1090 C C . GLY A 1 145 ? -6.290 -28.214 -10.620 1.00 95.81 145 GLY A C 1
ATOM 1091 O O . GLY A 1 145 ? -5.694 -28.838 -9.746 1.00 95.81 145 GLY A O 1
ATOM 1092 N N . VAL A 1 146 ? -5.970 -26.959 -10.945 1.00 96.56 146 VAL A N 1
ATOM 1093 C CA . VAL A 1 146 ? -4.962 -26.141 -10.239 1.00 96.56 146 VAL A CA 1
ATOM 1094 C C . VAL A 1 146 ? -5.605 -24.879 -9.659 1.00 96.56 146 VAL A C 1
ATOM 1096 O O . VAL A 1 146 ? -6.688 -24.496 -10.088 1.00 96.56 146 VAL A O 1
ATOM 1099 N N . ASP A 1 147 ? -4.964 -24.209 -8.697 1.00 94.88 147 ASP A N 1
ATOM 1100 C CA . ASP A 1 147 ? -5.456 -22.921 -8.180 1.00 94.88 147 ASP A CA 1
ATOM 1101 C C . ASP A 1 147 ? -5.204 -21.793 -9.199 1.00 94.88 147 ASP A C 1
ATOM 1103 O O . ASP A 1 147 ? -4.080 -21.592 -9.670 1.00 94.88 147 ASP A O 1
ATOM 1107 N N . TRP A 1 148 ? -6.244 -21.025 -9.535 1.00 96.69 148 TRP A N 1
ATOM 1108 C CA . TRP A 1 148 ? -6.130 -19.903 -10.467 1.00 96.69 148 TRP A CA 1
ATOM 1109 C C . TRP A 1 148 ? -5.261 -18.761 -9.916 1.00 96.69 148 TRP A C 1
ATOM 1111 O O . TRP A 1 148 ? -4.607 -18.069 -10.701 1.00 96.69 148 TRP A O 1
ATOM 1121 N N . HIS A 1 149 ? -5.176 -18.590 -8.591 1.00 95.00 149 HIS A N 1
ATOM 1122 C CA . HIS A 1 149 ? -4.262 -17.624 -7.979 1.00 95.00 149 HIS A CA 1
ATOM 1123 C C . HIS A 1 149 ? -2.801 -18.046 -8.145 1.00 95.00 149 HIS A C 1
ATOM 1125 O O . HIS A 1 149 ? -1.947 -17.184 -8.338 1.00 95.00 149 HIS A O 1
ATOM 1131 N N . GLU A 1 150 ? -2.500 -19.348 -8.126 1.00 96.38 150 GLU A N 1
ATOM 1132 C CA . GLU A 1 150 ? -1.144 -19.863 -8.362 1.00 96.38 150 GLU A CA 1
ATOM 1133 C C . GLU A 1 150 ? -0.711 -19.600 -9.814 1.00 96.38 150 GLU A C 1
ATOM 1135 O O . GLU A 1 150 ? 0.422 -19.179 -10.062 1.00 96.38 150 GLU A O 1
ATOM 1140 N N . LEU A 1 151 ? -1.624 -19.768 -10.781 1.00 97.75 151 LEU A N 1
ATOM 1141 C CA . LEU A 1 151 ? -1.371 -19.408 -12.183 1.00 97.75 151 LEU A CA 1
ATOM 1142 C C . LEU A 1 151 ? -1.108 -17.911 -12.344 1.00 97.75 151 LEU A C 1
ATOM 1144 O O . LEU A 1 151 ? -0.125 -17.512 -12.972 1.00 97.75 151 LEU A O 1
ATOM 1148 N N . LYS A 1 152 ? -1.961 -17.082 -11.741 1.00 97.94 152 LYS A N 1
ATOM 1149 C CA . LYS A 1 152 ? -1.834 -15.627 -11.798 1.00 97.94 152 LYS A CA 1
ATOM 1150 C C . LYS A 1 152 ? -0.568 -15.128 -11.101 1.00 97.94 152 LYS A C 1
ATOM 1152 O O . LYS A 1 152 ? 0.102 -14.236 -11.615 1.00 97.94 152 LYS A O 1
ATOM 1157 N N . MET A 1 153 ? -0.191 -15.733 -9.975 1.00 97.50 153 MET A N 1
ATOM 1158 C CA . MET A 1 153 ? 1.065 -15.451 -9.275 1.00 97.50 153 MET A CA 1
ATOM 1159 C C . MET A 1 153 ? 2.269 -15.711 -10.171 1.00 97.50 153 MET A C 1
ATOM 1161 O O . MET A 1 153 ? 3.163 -14.869 -10.248 1.00 97.50 153 MET A O 1
ATOM 1165 N N . ARG A 1 154 ? 2.284 -16.837 -10.887 1.00 97.62 154 ARG A N 1
ATOM 1166 C CA . ARG A 1 154 ? 3.359 -17.135 -11.837 1.00 97.62 154 ARG A CA 1
ATOM 1167 C C . ARG A 1 154 ? 3.380 -16.137 -12.979 1.00 97.62 154 ARG A C 1
ATOM 1169 O O . ARG A 1 154 ? 4.433 -15.585 -13.241 1.00 97.62 154 ARG A O 1
ATOM 1176 N N . ALA A 1 155 ? 2.244 -15.797 -13.580 1.00 98.12 155 ALA A N 1
ATOM 1177 C CA . ALA A 1 155 ? 2.201 -14.745 -14.599 1.00 98.12 155 ALA A CA 1
ATOM 1178 C C . ALA A 1 155 ? 2.769 -13.400 -14.089 1.00 98.12 155 ALA A C 1
ATOM 1180 O O . ALA A 1 155 ? 3.531 -12.727 -14.788 1.00 98.12 155 ALA A O 1
ATOM 1181 N N . ALA A 1 156 ? 2.451 -13.017 -12.849 1.00 97.50 156 ALA A N 1
ATOM 1182 C CA . ALA A 1 156 ? 2.974 -11.806 -12.217 1.00 97.50 156 ALA A CA 1
ATOM 1183 C C . ALA A 1 156 ? 4.492 -11.879 -11.955 1.00 97.50 156 ALA A C 1
ATOM 1185 O O . ALA A 1 156 ? 5.213 -10.898 -12.159 1.00 97.50 156 ALA A O 1
ATOM 1186 N N . VAL A 1 157 ? 4.996 -13.042 -11.545 1.00 96.81 157 VAL A N 1
ATOM 1187 C CA . VAL A 1 157 ? 6.427 -13.300 -11.324 1.00 96.81 157 VAL A CA 1
ATOM 1188 C C . VAL A 1 157 ? 7.211 -13.309 -12.632 1.00 96.81 157 VAL A C 1
ATOM 1190 O O . VAL A 1 157 ? 8.238 -12.639 -12.724 1.00 96.81 157 VAL A O 1
ATOM 1193 N N . GLU A 1 158 ? 6.706 -14.033 -13.625 1.00 96.31 158 GLU A N 1
ATOM 1194 C CA . GLU A 1 158 ? 7.374 -14.311 -14.891 1.00 96.31 158 GLU A CA 1
ATOM 1195 C C . GLU A 1 158 ? 7.408 -13.079 -15.802 1.00 96.31 158 GLU A C 1
ATOM 1197 O O . GLU A 1 158 ? 8.454 -12.713 -16.331 1.00 96.31 158 GLU A O 1
ATOM 1202 N N . SER A 1 159 ? 6.275 -12.395 -15.976 1.00 97.12 159 SER A N 1
ATOM 1203 C CA . SER A 1 159 ? 6.157 -11.295 -16.946 1.00 97.12 159 SER A CA 1
ATOM 1204 C C . SER A 1 159 ? 5.691 -9.973 -16.341 1.00 97.12 159 SER A C 1
ATOM 1206 O O . SER A 1 159 ? 5.638 -8.956 -17.037 1.00 97.12 159 SER A O 1
ATOM 1208 N N . GLY A 1 160 ? 5.317 -9.956 -15.058 1.00 96.06 160 GLY A N 1
ATOM 1209 C CA . GLY A 1 160 ? 4.583 -8.826 -14.492 1.00 96.06 160 GLY A CA 1
ATOM 1210 C C . GLY A 1 160 ? 3.217 -8.643 -15.155 1.00 96.06 160 GLY A C 1
ATOM 1211 O O . GLY A 1 160 ? 2.789 -7.502 -15.319 1.00 96.06 160 GLY A O 1
ATOM 1212 N N . MET A 1 161 ? 2.564 -9.746 -15.549 1.00 97.19 161 MET A N 1
ATOM 1213 C CA . MET A 1 161 ? 1.268 -9.776 -16.243 1.00 97.19 161 MET A CA 1
ATOM 1214 C C . MET A 1 161 ? 1.286 -9.198 -17.673 1.00 97.19 161 MET A C 1
ATOM 1216 O O . MET A 1 161 ? 0.285 -8.652 -18.142 1.00 97.19 161 MET A O 1
ATOM 1220 N N . LYS A 1 162 ? 2.411 -9.303 -18.389 1.00 96.88 162 LYS A N 1
ATOM 1221 C CA . LYS A 1 162 ? 2.570 -8.766 -19.752 1.00 96.88 162 LYS A CA 1
ATOM 1222 C C . LYS A 1 162 ? 2.606 -9.884 -20.791 1.00 96.88 162 LYS A C 1
ATOM 1224 O O . LYS A 1 162 ? 3.549 -10.669 -20.838 1.00 96.88 162 LYS A O 1
ATOM 1229 N N . ALA A 1 163 ? 1.597 -9.933 -21.658 1.00 96.94 163 ALA A N 1
ATOM 1230 C CA . ALA A 1 163 ? 1.480 -10.955 -22.701 1.00 96.94 163 ALA A CA 1
ATOM 1231 C C . ALA A 1 163 ? 2.522 -10.841 -23.825 1.00 96.94 163 ALA A C 1
ATOM 1233 O O . ALA A 1 163 ? 2.766 -11.804 -24.545 1.00 96.94 163 ALA A O 1
ATOM 1234 N N . ASP A 1 164 ? 3.153 -9.681 -23.974 1.00 95.62 164 ASP A N 1
ATOM 1235 C CA . ASP A 1 164 ? 4.200 -9.403 -24.955 1.00 95.62 164 ASP A CA 1
ATOM 1236 C C . ASP A 1 164 ? 5.613 -9.453 -24.354 1.00 95.62 164 ASP A C 1
ATOM 1238 O O . ASP A 1 164 ? 6.584 -9.169 -25.058 1.00 95.62 164 ASP A O 1
ATOM 1242 N N . ALA A 1 165 ? 5.749 -9.830 -23.076 1.00 95.62 165 ALA A N 1
ATOM 1243 C CA . ALA A 1 165 ? 7.035 -9.869 -22.394 1.00 95.62 165 ALA A CA 1
ATOM 1244 C C . ALA A 1 165 ? 8.026 -10.795 -23.103 1.00 95.62 165 ALA A C 1
ATOM 1246 O O . ALA A 1 165 ? 7.717 -11.937 -23.446 1.00 95.62 165 ALA A O 1
ATOM 1247 N N . VAL A 1 166 ? 9.251 -10.307 -23.270 1.00 95.62 166 VAL A N 1
ATOM 1248 C CA . VAL A 1 166 ? 10.361 -11.058 -23.851 1.00 95.62 166 VAL A CA 1
ATOM 1249 C C . VAL A 1 166 ? 11.461 -11.146 -22.803 1.00 95.62 166 VAL A C 1
ATOM 1251 O O . VAL A 1 166 ? 12.025 -10.127 -22.400 1.00 95.62 166 VAL A O 1
ATOM 1254 N N . GLY A 1 167 ? 11.743 -12.364 -22.355 1.00 90.62 167 GLY A N 1
ATOM 1255 C CA . GLY A 1 167 ? 12.808 -12.656 -21.411 1.00 90.62 167 GLY A CA 1
ATOM 1256 C C . GLY A 1 167 ? 14.201 -12.549 -22.042 1.00 90.62 167 GLY A C 1
ATOM 1257 O O . GLY A 1 167 ? 14.346 -12.403 -23.265 1.00 90.62 167 GLY A O 1
ATOM 1258 N N . PRO A 1 168 ? 15.259 -12.626 -21.221 1.00 87.12 168 PRO A N 1
ATOM 1259 C CA . PRO A 1 168 ? 16.626 -12.681 -21.721 1.00 87.12 168 PRO A CA 1
ATOM 1260 C C . PRO A 1 168 ? 16.844 -13.936 -22.578 1.00 87.12 168 PRO A C 1
ATOM 1262 O O . PRO A 1 168 ? 16.237 -14.983 -22.350 1.00 87.12 168 PRO A O 1
ATOM 1265 N N . ALA A 1 169 ? 17.728 -13.834 -23.570 1.00 85.56 169 ALA A N 1
ATOM 1266 C CA . ALA A 1 169 ? 18.172 -15.004 -24.316 1.00 85.56 169 ALA A CA 1
ATOM 1267 C C . ALA A 1 169 ? 19.065 -15.875 -23.419 1.00 85.56 169 ALA A C 1
ATOM 1269 O O . ALA A 1 169 ? 20.010 -15.383 -22.805 1.00 85.56 169 ALA A O 1
ATOM 1270 N N . THR A 1 170 ? 18.765 -17.168 -23.358 1.00 82.12 170 THR A N 1
ATOM 1271 C CA . THR A 1 170 ? 19.557 -18.182 -22.654 1.00 82.12 170 THR A CA 1
ATOM 1272 C C . THR A 1 170 ? 20.106 -19.199 -23.655 1.00 82.12 170 THR A C 1
ATOM 1274 O O . THR A 1 170 ? 19.694 -19.222 -24.816 1.00 82.12 170 THR A O 1
ATOM 1277 N N . ALA A 1 171 ? 20.999 -20.087 -23.208 1.00 80.31 171 ALA A N 1
ATOM 1278 C CA . ALA A 1 171 ? 21.489 -21.194 -24.035 1.00 80.31 171 ALA A CA 1
ATOM 1279 C C . ALA A 1 171 ? 20.359 -22.115 -24.545 1.00 80.31 171 ALA A C 1
ATOM 1281 O O . ALA A 1 171 ? 20.490 -22.714 -25.608 1.00 80.31 171 ALA A O 1
ATOM 1282 N N . ASN A 1 172 ? 19.234 -22.180 -23.823 1.00 78.44 172 ASN A N 1
ATOM 1283 C CA . ASN A 1 172 ? 18.072 -23.002 -24.172 1.00 78.44 172 ASN A CA 1
ATOM 1284 C C . ASN A 1 172 ? 17.045 -22.252 -25.042 1.00 78.44 172 ASN A C 1
ATOM 1286 O O . ASN A 1 172 ? 16.030 -22.817 -25.450 1.00 78.44 172 ASN A O 1
ATOM 1290 N N . GLY A 1 173 ? 17.308 -20.980 -25.351 1.00 87.00 173 GLY A N 1
ATOM 1291 C CA . GLY A 1 173 ? 16.428 -20.108 -26.116 1.00 87.00 173 GLY A CA 1
ATOM 1292 C C . GLY A 1 173 ? 15.900 -18.935 -25.297 1.00 87.00 173 GLY A C 1
ATOM 1293 O O . GLY A 1 173 ? 16.450 -18.559 -24.263 1.00 87.00 173 GLY A O 1
ATOM 1294 N N . GLN A 1 174 ? 14.840 -18.315 -25.808 1.00 92.56 174 GLN A N 1
ATOM 1295 C CA . GLN A 1 174 ? 14.237 -17.121 -25.228 1.00 92.56 174 GLN A CA 1
ATOM 1296 C C . GLN A 1 174 ? 12.817 -17.428 -24.755 1.00 92.56 174 GLN A C 1
ATOM 1298 O O . GLN A 1 174 ? 12.006 -17.958 -25.524 1.00 92.56 174 GLN A O 1
ATOM 1303 N N . SER A 1 175 ? 12.534 -17.087 -23.501 1.00 94.50 175 SER A N 1
ATOM 1304 C CA . SER A 1 175 ? 11.191 -17.126 -22.926 1.00 94.50 175 SER A CA 1
ATOM 1305 C C . SER A 1 175 ? 10.370 -15.932 -23.391 1.00 94.50 175 SER A C 1
ATOM 1307 O O . SER A 1 175 ? 10.867 -14.808 -23.452 1.00 94.50 175 SER A O 1
ATOM 1309 N N . ILE A 1 176 ? 9.120 -16.175 -23.778 1.00 96.81 176 ILE A N 1
ATOM 1310 C CA . ILE A 1 176 ? 8.232 -15.153 -24.335 1.00 96.81 176 ILE A CA 1
ATOM 1311 C C . ILE A 1 176 ? 6.832 -15.337 -23.746 1.00 96.81 176 ILE A C 1
ATOM 1313 O O . ILE A 1 176 ? 6.410 -16.452 -23.439 1.00 96.81 176 ILE A O 1
ATOM 1317 N N . GLY A 1 177 ? 6.100 -14.238 -23.615 1.00 97.19 177 GLY A N 1
ATOM 1318 C CA . GLY A 1 177 ? 4.682 -14.250 -23.307 1.00 97.19 177 GLY A CA 1
ATOM 1319 C C . GLY A 1 177 ? 4.354 -14.151 -21.825 1.00 97.19 177 GLY A C 1
ATOM 1320 O O . GLY A 1 177 ? 5.230 -13.993 -20.971 1.00 97.19 177 GLY A O 1
ATOM 1321 N N . LEU A 1 178 ? 3.061 -14.266 -21.526 1.00 97.94 178 LEU A N 1
ATOM 1322 C CA . LEU A 1 178 ? 2.517 -14.053 -20.184 1.00 97.94 178 LEU A CA 1
ATOM 1323 C C . LEU A 1 178 ? 3.132 -14.999 -19.140 1.00 97.94 178 LEU A C 1
ATOM 1325 O O . LEU A 1 178 ? 3.472 -14.554 -18.044 1.00 97.94 178 LEU A O 1
ATOM 1329 N N . MET A 1 179 ? 3.320 -16.275 -19.497 1.00 98.12 179 MET A N 1
ATOM 1330 C CA . MET A 1 179 ? 3.902 -17.302 -18.619 1.00 98.12 179 MET A CA 1
ATOM 1331 C C . MET A 1 179 ? 5.393 -17.563 -18.887 1.00 98.12 179 MET A C 1
ATOM 1333 O O . MET A 1 179 ? 5.923 -18.555 -18.393 1.00 98.12 179 MET A O 1
ATOM 1337 N N . GLN A 1 180 ? 6.051 -16.707 -19.687 1.00 97.12 180 GLN A N 1
ATOM 1338 C CA . GLN A 1 180 ? 7.465 -16.828 -20.079 1.00 97.12 180 GLN A CA 1
ATOM 1339 C C . GLN A 1 180 ? 7.841 -18.229 -20.595 1.00 97.12 180 GLN A C 1
ATOM 1341 O O . GLN A 1 180 ? 8.841 -18.827 -20.196 1.00 97.12 180 GLN A O 1
ATOM 1346 N N . VAL A 1 181 ? 7.050 -18.751 -21.536 1.00 95.75 181 VAL A N 1
ATOM 1347 C CA . VAL A 1 181 ? 7.302 -20.062 -22.145 1.00 95.75 181 VAL A CA 1
ATOM 1348 C C . VAL A 1 181 ? 8.465 -19.952 -23.131 1.00 95.75 181 VAL A C 1
ATOM 1350 O O . VAL A 1 181 ? 8.478 -19.074 -23.996 1.00 95.75 181 VAL A O 1
ATOM 1353 N N . GLU A 1 182 ? 9.445 -20.851 -23.032 1.00 94.81 182 GLU A N 1
ATOM 1354 C CA . GLU A 1 182 ? 10.542 -20.927 -24.002 1.00 94.81 182 GLU A CA 1
ATOM 1355 C C . GLU A 1 182 ? 10.002 -21.189 -25.414 1.00 94.81 182 GLU A C 1
ATOM 1357 O O . GLU A 1 182 ? 9.189 -22.094 -25.632 1.00 94.81 182 GLU A O 1
ATOM 1362 N N . LYS A 1 183 ? 10.510 -20.450 -26.407 1.00 94.12 183 LYS A N 1
ATOM 1363 C CA . LYS A 1 183 ? 10.071 -20.561 -27.809 1.00 94.12 183 LYS A CA 1
ATOM 1364 C C . LYS A 1 183 ? 10.097 -22.002 -28.344 1.00 94.12 183 LYS A C 1
ATOM 1366 O O . LYS A 1 183 ? 9.189 -22.399 -29.069 1.00 94.12 183 LYS A O 1
ATOM 1371 N N . GLY A 1 184 ? 11.108 -22.792 -27.974 1.00 94.19 184 GLY A N 1
ATOM 1372 C CA . GLY A 1 184 ? 11.218 -24.198 -28.380 1.00 94.19 184 GLY A CA 1
ATOM 1373 C C . GLY A 1 184 ? 10.145 -25.103 -27.761 1.00 94.19 184 GLY A C 1
ATOM 1374 O O . GLY A 1 184 ? 9.694 -26.049 -28.405 1.00 94.19 184 GLY A O 1
ATOM 1375 N N . ASN A 1 185 ? 9.693 -24.807 -26.540 1.00 93.44 185 ASN A N 1
ATOM 1376 C CA . ASN A 1 185 ? 8.620 -25.555 -25.877 1.00 93.44 185 ASN A CA 1
ATOM 1377 C C . ASN A 1 185 ? 7.268 -25.228 -26.508 1.00 93.44 185 ASN A C 1
ATOM 1379 O O . ASN A 1 185 ? 6.518 -26.143 -26.837 1.00 93.44 185 ASN A O 1
ATOM 1383 N N . ALA A 1 186 ? 7.003 -23.944 -26.758 1.00 96.00 186 ALA A N 1
ATOM 1384 C CA . ALA A 1 186 ? 5.773 -23.511 -27.413 1.00 96.00 186 ALA A CA 1
ATOM 1385 C C . ALA A 1 186 ? 5.654 -24.059 -28.847 1.00 96.00 186 ALA A C 1
ATOM 1387 O O . ALA A 1 186 ? 4.606 -24.580 -29.222 1.00 96.00 186 ALA A O 1
ATOM 1388 N N . ALA A 1 187 ? 6.753 -24.054 -29.614 1.00 95.75 187 ALA A N 1
ATOM 1389 C CA . ALA A 1 187 ? 6.790 -24.640 -30.955 1.00 95.75 187 ALA A CA 1
ATOM 1390 C C . ALA A 1 187 ? 6.504 -26.151 -30.946 1.00 95.75 187 ALA A C 1
ATOM 1392 O O . ALA A 1 187 ? 5.707 -26.626 -31.749 1.00 95.75 187 ALA A O 1
ATOM 1393 N N . ARG A 1 188 ? 7.102 -26.904 -30.009 1.00 95.94 188 ARG A N 1
ATOM 1394 C CA . ARG A 1 188 ? 6.831 -28.345 -29.848 1.00 95.94 188 ARG A CA 1
ATOM 1395 C C . ARG A 1 188 ? 5.395 -28.636 -29.418 1.00 95.94 188 ARG A C 1
ATOM 1397 O O . ARG A 1 188 ? 4.845 -29.657 -29.810 1.00 95.94 188 ARG A O 1
ATOM 1404 N N . ALA A 1 189 ? 4.805 -27.749 -28.623 1.00 96.06 189 ALA A N 1
ATOM 1405 C CA . ALA A 1 189 ? 3.419 -27.844 -28.182 1.00 96.06 189 ALA A CA 1
ATOM 1406 C C . ALA A 1 189 ? 2.409 -27.284 -29.205 1.00 96.06 189 ALA A C 1
ATOM 1408 O O . ALA A 1 189 ? 1.207 -27.408 -28.991 1.00 96.06 189 ALA A O 1
ATOM 1409 N N . GLY A 1 190 ? 2.872 -26.684 -30.308 1.00 97.25 190 GLY A N 1
ATOM 1410 C CA . GLY A 1 190 ? 2.016 -26.213 -31.396 1.00 97.25 190 GLY A CA 1
ATOM 1411 C C . GLY A 1 190 ? 1.202 -24.953 -31.086 1.00 97.25 190 GLY A C 1
ATOM 1412 O O . GLY A 1 190 ? 0.097 -24.819 -31.606 1.00 97.25 190 GLY A O 1
ATOM 1413 N N . PHE A 1 191 ? 1.710 -24.027 -30.262 1.00 97.88 191 PHE A N 1
ATOM 1414 C CA . PHE A 1 191 ? 1.015 -22.766 -29.963 1.00 97.88 191 PHE A CA 1
ATOM 1415 C C . PHE A 1 191 ? 1.935 -21.535 -29.995 1.00 97.88 191 PHE A C 1
ATOM 1417 O O . PHE A 1 191 ? 3.153 -21.641 -29.853 1.00 97.88 191 PHE A O 1
ATOM 1424 N N . ASP A 1 192 ? 1.344 -20.348 -30.175 1.00 97.00 192 ASP A N 1
ATOM 1425 C CA . ASP A 1 192 ? 2.054 -19.067 -30.056 1.00 97.00 192 ASP A CA 1
ATOM 1426 C C . ASP A 1 192 ? 2.172 -18.658 -28.576 1.00 97.00 192 ASP A C 1
ATOM 1428 O O . ASP A 1 192 ? 1.142 -18.403 -27.944 1.00 97.00 192 ASP A O 1
ATOM 1432 N N . PRO A 1 193 ? 3.390 -18.534 -28.008 1.00 96.75 193 PRO A N 1
ATOM 1433 C CA . PRO A 1 193 ? 3.563 -18.153 -26.608 1.00 96.75 193 PRO A CA 1
ATOM 1434 C C . PRO A 1 193 ? 3.052 -16.740 -26.280 1.00 96.75 193 PRO A C 1
ATOM 1436 O O . PRO A 1 193 ? 2.845 -16.440 -25.106 1.00 96.75 193 PRO A O 1
ATOM 1439 N N . ARG A 1 194 ? 2.814 -15.872 -27.277 1.00 97.06 194 ARG A N 1
ATOM 1440 C CA . ARG A 1 194 ? 2.205 -14.544 -27.070 1.00 97.06 194 ARG A CA 1
ATOM 1441 C C . ARG A 1 194 ? 0.684 -14.569 -26.958 1.00 97.06 194 ARG A C 1
ATOM 1443 O O . ARG A 1 194 ? 0.105 -13.567 -26.550 1.00 97.06 194 ARG A O 1
ATOM 1450 N N . ASN A 1 195 ? 0.031 -15.685 -27.285 1.00 98.00 195 ASN A N 1
ATOM 1451 C CA . ASN A 1 195 ? -1.393 -15.855 -27.025 1.00 98.00 195 ASN A CA 1
ATOM 1452 C C . ASN A 1 195 ? -1.598 -16.118 -25.517 1.00 98.00 195 ASN A C 1
ATOM 1454 O O . ASN A 1 195 ? -1.197 -17.185 -25.037 1.00 98.00 195 ASN A O 1
ATOM 1458 N N . PRO A 1 196 ? -2.227 -15.195 -24.759 1.00 98.12 196 PRO A N 1
ATOM 1459 C CA . PRO A 1 196 ? -2.354 -15.328 -23.309 1.00 98.12 196 PRO A CA 1
ATOM 1460 C C . PRO A 1 196 ? -3.103 -16.596 -22.901 1.00 98.12 196 PRO A C 1
ATOM 1462 O O . PRO A 1 196 ? -2.631 -17.315 -22.026 1.00 98.12 196 PRO A O 1
ATOM 1465 N N . GLN A 1 197 ? -4.218 -16.915 -23.571 1.00 98.44 197 GLN A N 1
ATOM 1466 C CA . GLN A 1 197 ? -5.025 -18.094 -23.253 1.00 98.44 197 GLN A CA 1
ATOM 1467 C C . GLN A 1 197 ? -4.215 -19.377 -23.439 1.00 98.44 197 GLN A C 1
ATOM 1469 O O . GLN A 1 197 ? -4.173 -20.207 -22.538 1.00 98.44 197 GLN A O 1
ATOM 1474 N N . ALA A 1 198 ? -3.543 -19.532 -24.585 1.00 98.12 198 ALA A N 1
ATOM 1475 C CA . ALA A 1 198 ? -2.754 -20.731 -24.868 1.00 98.12 198 ALA A CA 1
ATOM 1476 C C . ALA A 1 198 ? -1.559 -20.868 -23.909 1.00 98.12 198 ALA A C 1
ATOM 1478 O O . ALA A 1 198 ? -1.270 -21.962 -23.427 1.00 98.12 198 ALA A O 1
ATOM 1479 N N . SER A 1 199 ? -0.899 -19.751 -23.581 1.00 98.25 199 SER A N 1
ATOM 1480 C CA . SER A 1 199 ? 0.199 -19.727 -22.613 1.00 98.25 199 SER A CA 1
ATOM 1481 C C . SER A 1 199 ? -0.260 -20.104 -21.198 1.00 98.25 199 SER A C 1
ATOM 1483 O O . SER A 1 199 ? 0.450 -20.855 -20.527 1.00 98.25 199 SER A O 1
ATOM 1485 N N . ILE A 1 200 ? -1.424 -19.616 -20.753 1.00 98.56 200 ILE A N 1
ATOM 1486 C CA . ILE A 1 200 ? -2.022 -19.953 -19.451 1.00 98.56 200 ILE A CA 1
ATOM 1487 C C . ILE A 1 200 ? -2.439 -21.426 -19.416 1.00 98.56 200 ILE A C 1
ATOM 1489 O O . ILE A 1 200 ? -2.079 -22.127 -18.471 1.00 98.56 200 ILE A O 1
ATOM 1493 N N . ASP A 1 201 ? -3.147 -21.907 -20.443 1.00 98.50 201 ASP A N 1
ATOM 1494 C CA . ASP A 1 201 ? -3.573 -23.308 -20.557 1.00 98.50 201 ASP A CA 1
ATOM 1495 C C . ASP A 1 201 ? -2.370 -24.256 -20.496 1.00 98.50 201 ASP A C 1
ATOM 1497 O O . ASP A 1 201 ? -2.396 -25.240 -19.757 1.00 98.50 201 ASP A O 1
ATOM 1501 N N . TRP A 1 202 ? -1.299 -23.943 -21.233 1.00 98.31 202 TRP A N 1
ATOM 1502 C CA . TRP A 1 202 ? -0.072 -24.734 -21.218 1.00 98.31 202 TRP A CA 1
ATOM 1503 C C . TRP A 1 202 ? 0.571 -24.746 -19.829 1.00 98.31 202 TRP A C 1
ATOM 1505 O O . TRP A 1 202 ? 0.878 -25.812 -19.299 1.00 98.31 202 TRP A O 1
ATOM 1515 N N . ALA A 1 203 ? 0.731 -23.583 -19.191 1.00 97.88 203 ALA A N 1
ATOM 1516 C CA . ALA A 1 203 ? 1.316 -23.511 -17.854 1.00 97.88 203 ALA A CA 1
ATOM 1517 C C . ALA A 1 203 ? 0.478 -24.275 -16.813 1.00 97.88 203 ALA A C 1
ATOM 1519 O O . ALA A 1 203 ? 1.042 -24.984 -15.980 1.00 97.88 203 ALA A O 1
ATOM 1520 N N . ALA A 1 204 ? -0.853 -24.195 -16.888 1.00 98.38 204 ALA A N 1
ATOM 1521 C CA . ALA A 1 204 ? -1.759 -24.944 -16.022 1.00 98.38 204 ALA A CA 1
ATOM 1522 C C . ALA A 1 204 ? -1.630 -26.459 -16.213 1.00 98.38 204 ALA A C 1
ATOM 1524 O O . ALA A 1 204 ? -1.517 -27.193 -15.229 1.00 98.38 204 ALA A O 1
ATOM 1525 N N . GLN A 1 205 ? -1.549 -26.923 -17.462 1.00 98.19 205 GLN A N 1
ATOM 1526 C CA . GLN A 1 205 ? -1.291 -28.326 -17.774 1.00 98.19 205 GLN A CA 1
ATOM 1527 C C . GLN A 1 205 ? 0.051 -28.801 -17.196 1.00 98.19 205 GLN A C 1
ATOM 1529 O O . GLN A 1 205 ? 0.116 -29.868 -16.577 1.00 98.19 205 GLN A O 1
ATOM 1534 N N . GLN A 1 206 ? 1.116 -28.009 -17.364 1.00 97.69 206 GLN A N 1
ATOM 1535 C CA . GLN A 1 206 ? 2.437 -28.335 -16.828 1.00 97.69 206 GLN A CA 1
ATOM 1536 C C . GLN A 1 206 ? 2.417 -28.412 -15.299 1.00 97.69 206 GLN A C 1
ATOM 1538 O O . GLN A 1 206 ? 2.907 -29.390 -14.740 1.00 97.69 206 GLN A O 1
ATOM 1543 N N . LEU A 1 207 ? 1.803 -27.439 -14.619 1.00 97.44 207 LEU A N 1
ATOM 1544 C CA . LEU A 1 207 ? 1.695 -27.437 -13.158 1.00 97.44 207 LEU A CA 1
ATOM 1545 C C . LEU A 1 207 ? 0.903 -28.630 -12.633 1.00 97.44 207 LEU A C 1
ATOM 1547 O O . LEU A 1 207 ? 1.347 -29.258 -11.679 1.00 97.44 207 LEU A O 1
ATOM 1551 N N . ALA A 1 208 ? -0.205 -29.002 -13.276 1.00 97.56 208 ALA A N 1
ATOM 1552 C CA . ALA A 1 208 ? -0.954 -30.204 -12.916 1.00 97.56 208 ALA A CA 1
ATOM 1553 C C . ALA A 1 208 ? -0.118 -31.486 -13.103 1.00 97.56 208 ALA A C 1
ATOM 1555 O O . ALA A 1 208 ? -0.208 -32.433 -12.319 1.00 97.56 208 ALA A O 1
ATOM 1556 N N . GLY A 1 209 ? 0.718 -31.540 -14.145 1.00 96.94 209 GLY A N 1
ATOM 1557 C CA . GLY A 1 209 ? 1.690 -32.617 -14.343 1.00 96.94 209 GLY A CA 1
ATOM 1558 C C . GLY A 1 209 ? 2.748 -32.663 -13.239 1.00 96.94 209 GLY A C 1
ATOM 1559 O O . GLY A 1 209 ? 2.991 -33.722 -12.661 1.00 96.94 209 GLY A O 1
ATOM 1560 N N . TYR A 1 210 ? 3.339 -31.514 -12.913 1.00 96.94 210 TYR A N 1
ATOM 1561 C CA . TYR A 1 210 ? 4.372 -31.396 -11.886 1.00 96.94 210 TYR A CA 1
ATOM 1562 C C . TYR A 1 210 ? 3.830 -31.687 -10.490 1.00 96.94 210 TYR A C 1
ATOM 1564 O O . TYR A 1 210 ? 4.489 -32.397 -9.744 1.00 96.94 210 TYR A O 1
ATOM 1572 N N . ALA A 1 211 ? 2.628 -31.217 -10.156 1.00 95.44 211 ALA A N 1
ATOM 1573 C CA . ALA A 1 211 ? 1.972 -31.492 -8.880 1.00 95.44 211 ALA A CA 1
ATOM 1574 C C . ALA A 1 211 ? 1.752 -32.993 -8.675 1.00 95.44 211 ALA A C 1
ATOM 1576 O O . ALA A 1 211 ? 2.088 -33.518 -7.618 1.00 95.44 211 ALA A O 1
ATOM 1577 N N . ARG A 1 212 ? 1.291 -33.709 -9.709 1.00 96.38 212 ARG A N 1
ATOM 1578 C CA . ARG A 1 212 ? 1.172 -35.175 -9.663 1.00 96.38 212 ARG A CA 1
ATOM 1579 C C . ARG A 1 212 ? 2.526 -35.860 -9.485 1.00 96.38 212 ARG A C 1
ATOM 1581 O O . ARG A 1 212 ? 2.650 -36.753 -8.659 1.00 96.38 212 ARG A O 1
ATOM 1588 N N . ALA A 1 213 ? 3.546 -35.436 -10.231 1.00 94.12 213 ALA A N 1
ATOM 1589 C CA . ALA A 1 213 ? 4.892 -36.006 -10.125 1.00 94.12 213 ALA A CA 1
ATOM 1590 C C . ALA A 1 213 ? 5.594 -35.679 -8.791 1.00 94.12 213 ALA A C 1
ATOM 1592 O O . ALA A 1 213 ? 6.519 -36.382 -8.386 1.00 94.12 213 ALA A O 1
ATOM 1593 N N . ALA A 1 214 ? 5.177 -34.600 -8.130 1.00 95.19 214 ALA A N 1
ATOM 1594 C CA . ALA A 1 214 ? 5.692 -34.136 -6.850 1.00 95.19 214 ALA A CA 1
ATOM 1595 C C . ALA A 1 214 ? 4.908 -34.668 -5.642 1.00 95.19 214 ALA A C 1
ATOM 1597 O O . ALA A 1 214 ? 5.249 -34.297 -4.524 1.00 95.19 214 ALA A O 1
ATOM 1598 N N . ASP A 1 215 ? 3.861 -35.474 -5.855 1.00 92.38 215 ASP A N 1
ATOM 1599 C CA . ASP A 1 215 ? 2.913 -35.884 -4.807 1.00 92.38 215 ASP A CA 1
ATOM 1600 C C . ASP A 1 215 ? 2.362 -34.680 -4.012 1.00 92.38 215 ASP A C 1
ATOM 1602 O O . ASP A 1 215 ? 2.245 -34.682 -2.790 1.00 92.38 215 ASP A O 1
ATOM 1606 N N . GLY A 1 216 ? 2.101 -33.581 -4.727 1.00 88.75 216 GLY A N 1
ATOM 1607 C CA . GLY A 1 216 ? 1.621 -32.327 -4.152 1.00 88.75 216 GLY A CA 1
ATOM 1608 C C . GLY A 1 216 ? 2.676 -31.457 -3.455 1.00 88.75 216 GLY A C 1
ATOM 1609 O O . GLY A 1 216 ? 2.322 -30.370 -3.001 1.00 88.75 216 GLY A O 1
ATOM 1610 N N . ASP A 1 217 ? 3.958 -31.847 -3.388 1.00 93.06 217 ASP A N 1
ATOM 1611 C CA . ASP A 1 217 ? 5.005 -30.991 -2.807 1.00 93.06 217 ASP A CA 1
ATOM 1612 C C . ASP A 1 217 ? 5.230 -29.740 -3.669 1.00 93.06 217 ASP A C 1
ATOM 1614 O O . ASP A 1 217 ? 5.932 -29.747 -4.685 1.00 93.06 217 ASP A O 1
ATOM 1618 N N . GLN A 1 218 ? 4.659 -28.626 -3.221 1.00 94.31 218 GLN A N 1
ATOM 1619 C CA . GLN A 1 218 ? 4.696 -27.359 -3.935 1.00 94.31 218 GLN A CA 1
ATOM 1620 C C . GLN A 1 218 ? 6.122 -26.829 -4.163 1.00 94.31 218 GLN A C 1
ATOM 1622 O O . GLN A 1 218 ? 6.388 -26.209 -5.191 1.00 94.31 218 GLN A O 1
ATOM 1627 N N . SER A 1 219 ? 7.066 -27.100 -3.258 1.00 94.62 219 SER A N 1
ATOM 1628 C CA . SER A 1 219 ? 8.471 -26.711 -3.444 1.00 94.62 219 SER A CA 1
ATOM 1629 C C . SER A 1 219 ? 9.082 -27.457 -4.629 1.00 94.62 219 SER A C 1
ATOM 1631 O O . SER A 1 219 ? 9.793 -26.873 -5.446 1.00 94.62 219 SER A O 1
ATOM 1633 N N . VAL A 1 220 ? 8.766 -28.745 -4.771 1.00 97.00 220 VAL A N 1
ATOM 1634 C CA . VAL A 1 220 ? 9.182 -29.571 -5.912 1.00 97.00 220 VAL A CA 1
ATOM 1635 C C . VAL A 1 220 ? 8.492 -29.098 -7.194 1.00 97.00 220 VAL A C 1
ATOM 1637 O O . VAL A 1 220 ? 9.164 -29.002 -8.223 1.00 97.00 220 VAL A O 1
ATOM 1640 N N . VAL A 1 221 ? 7.207 -28.728 -7.149 1.00 97.31 221 VAL A N 1
ATOM 1641 C CA . VAL A 1 221 ? 6.485 -28.132 -8.293 1.00 97.31 221 VAL A CA 1
ATOM 1642 C C . VAL A 1 221 ? 7.169 -26.852 -8.777 1.00 97.31 221 VAL A C 1
ATOM 1644 O O . VAL A 1 221 ? 7.445 -26.717 -9.970 1.00 97.31 221 VAL A O 1
ATOM 1647 N N . ASP A 1 222 ? 7.510 -25.937 -7.868 1.00 96.69 222 ASP A N 1
ATOM 1648 C CA . ASP A 1 222 ? 8.148 -24.655 -8.193 1.00 96.69 222 ASP A CA 1
ATOM 1649 C C . ASP A 1 222 ? 9.516 -24.840 -8.841 1.00 96.69 222 ASP A C 1
ATOM 1651 O O . ASP A 1 222 ? 9.820 -24.227 -9.867 1.00 96.69 222 ASP A O 1
ATOM 1655 N N . LYS A 1 223 ? 10.331 -25.724 -8.257 1.00 97.12 223 LYS A N 1
ATOM 1656 C CA . LYS A 1 223 ? 11.657 -26.054 -8.781 1.00 97.12 223 LYS A CA 1
ATOM 1657 C C . LYS A 1 223 ? 11.567 -26.721 -10.145 1.00 97.12 223 LYS A C 1
ATOM 1659 O O . LYS A 1 223 ? 12.371 -26.415 -11.020 1.00 97.12 223 LYS A O 1
ATOM 1664 N N . THR A 1 224 ? 10.574 -27.587 -10.337 1.00 96.94 224 THR A N 1
ATOM 1665 C CA . THR A 1 224 ? 10.327 -28.257 -11.618 1.00 96.94 224 THR A CA 1
ATOM 1666 C C . THR A 1 224 ? 9.878 -27.271 -12.690 1.00 96.94 224 THR A C 1
ATOM 1668 O O . THR A 1 224 ? 10.320 -27.372 -13.830 1.00 96.94 224 THR A O 1
ATOM 1671 N N . TYR A 1 225 ? 9.040 -26.295 -12.336 1.00 96.06 225 TYR A N 1
ATOM 1672 C CA . TYR A 1 225 ? 8.575 -25.274 -13.272 1.00 96.06 225 TYR A CA 1
ATOM 1673 C C . TYR A 1 225 ? 9.727 -24.403 -13.789 1.00 96.06 225 TYR A C 1
ATOM 1675 O O . TYR A 1 225 ? 9.841 -24.211 -14.995 1.00 96.06 225 TYR A O 1
ATOM 1683 N N . TYR A 1 226 ? 10.607 -23.936 -12.896 1.00 94.81 226 TYR A N 1
ATOM 1684 C CA . TYR A 1 226 ? 11.731 -23.067 -13.265 1.00 94.81 226 TYR A CA 1
ATOM 1685 C C . TYR A 1 226 ? 12.936 -23.828 -13.840 1.00 94.81 226 TYR A C 1
ATOM 1687 O O . TYR A 1 226 ? 13.538 -23.409 -14.822 1.00 94.81 226 TYR A O 1
ATOM 1695 N N . GLY A 1 227 ? 13.332 -24.936 -13.207 1.00 92.62 227 GLY A N 1
ATOM 1696 C CA . GLY A 1 227 ? 14.550 -25.686 -13.538 1.00 92.62 227 GLY A CA 1
ATOM 1697 C C . GLY A 1 227 ? 14.331 -26.920 -14.414 1.00 92.62 227 GLY A C 1
ATOM 1698 O O . GLY A 1 227 ? 15.296 -27.616 -14.730 1.00 92.62 227 GLY A O 1
ATOM 1699 N N . GLY A 1 228 ? 13.084 -27.230 -14.771 1.00 93.50 228 GLY A N 1
ATOM 1700 C CA . GLY A 1 228 ? 12.712 -28.463 -15.459 1.00 93.50 228 GLY A CA 1
ATOM 1701 C C . GLY A 1 228 ? 12.700 -29.705 -14.548 1.00 93.50 228 GLY A C 1
ATOM 1702 O O . GLY A 1 228 ? 13.066 -29.642 -13.371 1.00 93.50 228 GLY A O 1
ATOM 1703 N N . PRO A 1 229 ? 12.296 -30.873 -15.081 1.00 93.25 229 PRO A N 1
ATOM 1704 C CA . PRO A 1 229 ? 12.098 -32.104 -14.302 1.00 93.25 229 PRO A CA 1
ATOM 1705 C C . PRO A 1 229 ? 13.392 -32.801 -13.864 1.00 93.25 229 PRO A C 1
ATOM 1707 O O . PRO A 1 229 ? 13.367 -33.648 -12.969 1.00 93.25 229 PRO A O 1
ATOM 1710 N N . ASN A 1 230 ? 14.538 -32.471 -14.467 1.00 93.94 230 ASN A N 1
ATOM 1711 C CA . ASN A 1 230 ? 15.807 -33.081 -14.092 1.00 93.94 230 ASN A CA 1
ATOM 1712 C C . ASN A 1 230 ? 16.349 -32.455 -12.800 1.00 93.94 230 ASN A C 1
ATOM 1714 O O . ASN A 1 230 ? 17.037 -31.436 -12.831 1.00 93.94 230 ASN A O 1
ATOM 1718 N N . ARG A 1 231 ? 16.102 -33.119 -11.665 1.00 94.94 231 ARG A N 1
ATOM 1719 C CA . ARG A 1 231 ? 16.538 -32.664 -10.334 1.00 94.94 231 ARG A CA 1
ATOM 1720 C C . ARG A 1 231 ? 18.043 -32.406 -10.218 1.00 94.94 231 ARG A C 1
ATOM 1722 O O . ARG A 1 231 ? 18.445 -31.589 -9.400 1.00 94.94 231 ARG A O 1
ATOM 1729 N N . LYS A 1 232 ? 18.877 -33.056 -11.041 1.00 94.75 232 LYS A N 1
ATOM 1730 C CA . LYS A 1 232 ? 20.336 -32.830 -11.050 1.00 94.75 232 LYS A CA 1
ATOM 1731 C C . LYS A 1 232 ? 20.720 -31.426 -11.529 1.00 94.75 232 LYS A C 1
ATOM 1733 O O . LYS A 1 232 ? 21.814 -30.969 -11.228 1.00 94.75 232 LYS A O 1
ATOM 1738 N N . MET A 1 233 ? 19.827 -30.754 -12.257 1.00 89.56 233 MET A N 1
ATOM 1739 C CA . MET A 1 233 ? 20.012 -29.377 -12.725 1.00 89.56 233 MET A CA 1
ATOM 1740 C C . MET A 1 233 ? 19.548 -28.342 -11.695 1.00 89.56 233 MET A C 1
ATOM 1742 O O . MET A 1 233 ? 19.706 -27.141 -11.912 1.00 89.56 233 MET A O 1
ATOM 1746 N N . TRP A 1 234 ? 18.941 -28.773 -10.585 1.00 94.69 234 TRP A N 1
ATOM 1747 C CA . TRP A 1 234 ? 18.455 -27.854 -9.567 1.00 94.69 234 TRP A CA 1
ATOM 1748 C C . TRP A 1 234 ? 19.619 -27.339 -8.733 1.00 94.69 234 TRP A C 1
ATOM 1750 O O . TRP A 1 234 ? 20.327 -28.100 -8.079 1.00 94.69 234 TRP A O 1
ATOM 1760 N N . GLY A 1 235 ? 19.789 -26.022 -8.739 1.00 93.94 235 GLY A N 1
ATOM 1761 C CA . GLY A 1 235 ? 20.837 -25.341 -7.989 1.00 93.94 235 GLY A CA 1
ATOM 1762 C C . GLY A 1 235 ? 20.293 -24.200 -7.139 1.00 93.94 235 GLY A C 1
ATOM 1763 O O . GLY A 1 235 ? 19.094 -24.107 -6.858 1.00 93.94 235 GLY A O 1
ATOM 1764 N N . LYS A 1 236 ? 21.189 -23.285 -6.761 1.00 94.31 236 LYS A N 1
ATOM 1765 C CA . LYS A 1 236 ? 20.863 -22.095 -5.959 1.00 94.31 236 LYS A CA 1
ATOM 1766 C C . LYS A 1 236 ? 19.731 -21.263 -6.575 1.00 94.31 236 LYS A C 1
ATOM 1768 O O . LYS A 1 236 ? 18.796 -20.909 -5.866 1.00 94.31 236 LYS A O 1
ATOM 1773 N N . ASN A 1 237 ? 19.759 -21.034 -7.892 1.00 92.44 237 ASN A N 1
ATOM 1774 C CA . ASN A 1 237 ? 18.720 -20.275 -8.603 1.00 92.44 237 ASN A CA 1
ATOM 1775 C C . ASN A 1 237 ? 17.338 -20.942 -8.515 1.00 92.44 237 ASN A C 1
ATOM 1777 O O . ASN A 1 237 ? 16.357 -20.284 -8.182 1.00 92.44 237 ASN A O 1
ATOM 1781 N N . THR A 1 238 ? 17.262 -22.253 -8.755 1.00 94.94 238 THR A N 1
ATOM 1782 C CA . THR A 1 238 ? 16.011 -23.021 -8.691 1.00 94.94 238 THR A CA 1
ATOM 1783 C C . THR A 1 238 ? 15.429 -23.036 -7.277 1.00 94.94 238 THR A C 1
ATOM 1785 O O . THR A 1 238 ? 14.227 -22.856 -7.091 1.00 94.94 238 THR A O 1
ATOM 1788 N N . ASN A 1 239 ? 16.287 -23.191 -6.263 1.00 94.88 239 ASN A N 1
ATOM 1789 C CA . ASN A 1 239 ? 15.877 -23.117 -4.862 1.00 94.88 239 ASN A CA 1
ATOM 1790 C C . ASN A 1 239 ? 15.402 -21.709 -4.476 1.00 94.88 239 ASN A C 1
ATOM 1792 O O . ASN A 1 239 ? 14.384 -21.583 -3.796 1.00 94.88 239 ASN A O 1
ATOM 1796 N N . GLN A 1 240 ? 16.092 -20.659 -4.936 1.00 95.00 240 GLN A N 1
ATOM 1797 C CA . GLN A 1 240 ? 15.697 -19.279 -4.660 1.00 95.00 240 GLN A CA 1
ATOM 1798 C C . GLN A 1 240 ? 14.364 -18.920 -5.316 1.00 95.00 240 GLN A C 1
ATOM 1800 O O . GLN A 1 240 ? 13.546 -18.249 -4.693 1.00 95.00 240 GLN A O 1
ATOM 1805 N N . TYR A 1 241 ? 14.116 -19.391 -6.540 1.00 95.31 241 TYR A N 1
ATOM 1806 C CA . TYR A 1 241 ? 12.837 -19.194 -7.216 1.00 95.31 241 TYR A CA 1
ATOM 1807 C C . TYR A 1 241 ? 11.675 -19.796 -6.408 1.00 95.31 241 TYR A C 1
ATOM 1809 O O . TYR A 1 241 ? 10.699 -19.105 -6.126 1.00 95.31 241 TYR A O 1
ATOM 1817 N N . ALA A 1 242 ? 11.813 -21.042 -5.942 1.00 95.75 242 ALA A N 1
ATOM 1818 C CA . ALA A 1 242 ? 10.803 -21.679 -5.093 1.00 95.75 242 ALA A CA 1
ATOM 1819 C C . ALA A 1 242 ? 10.600 -20.940 -3.757 1.00 95.75 242 ALA A C 1
ATOM 1821 O O . ALA A 1 242 ? 9.469 -20.732 -3.321 1.00 95.75 242 ALA A O 1
ATOM 1822 N N . ALA A 1 243 ? 11.685 -20.479 -3.124 1.00 93.50 243 ALA A N 1
ATOM 1823 C CA . ALA A 1 243 ? 11.606 -19.684 -1.898 1.00 93.50 243 ALA A CA 1
ATOM 1824 C C . ALA A 1 243 ? 10.880 -18.346 -2.114 1.00 93.50 243 ALA A C 1
ATOM 1826 O O . ALA A 1 243 ? 10.062 -17.944 -1.286 1.00 93.50 243 ALA A O 1
ATOM 1827 N N . ASN A 1 244 ? 11.137 -17.686 -3.245 1.00 95.19 244 ASN A N 1
ATOM 1828 C CA . ASN A 1 244 ? 10.462 -16.455 -3.636 1.00 95.19 244 ASN A CA 1
ATOM 1829 C C . ASN A 1 244 ? 8.950 -16.680 -3.825 1.00 95.19 244 ASN A C 1
ATOM 1831 O O . ASN A 1 244 ? 8.159 -15.912 -3.280 1.00 95.19 244 ASN A O 1
ATOM 1835 N N . LEU A 1 245 ? 8.534 -17.746 -4.525 1.00 95.94 245 LEU A N 1
ATOM 1836 C CA . LEU A 1 245 ? 7.111 -18.079 -4.693 1.00 95.94 245 LEU A CA 1
ATOM 1837 C C . LEU A 1 245 ? 6.430 -18.434 -3.366 1.00 95.94 245 LEU A C 1
ATOM 1839 O O . LEU A 1 245 ? 5.315 -17.985 -3.110 1.00 95.94 245 LEU A O 1
ATOM 1843 N N . ALA A 1 246 ? 7.104 -19.178 -2.487 1.00 94.25 246 ALA A N 1
ATOM 1844 C CA . ALA A 1 246 ? 6.580 -19.487 -1.159 1.00 94.25 246 ALA A CA 1
ATOM 1845 C C . ALA A 1 246 ? 6.338 -18.218 -0.321 1.00 94.25 246 ALA A C 1
ATOM 1847 O O . ALA A 1 246 ? 5.310 -18.107 0.350 1.00 94.25 246 ALA A O 1
ATOM 1848 N N . ALA A 1 247 ? 7.242 -17.237 -0.399 1.00 89.31 247 ALA A N 1
ATOM 1849 C CA . ALA A 1 247 ? 7.073 -15.953 0.275 1.00 89.31 247 ALA A CA 1
ATOM 1850 C C . ALA A 1 247 ? 5.873 -15.163 -0.280 1.00 89.31 247 ALA A C 1
ATOM 1852 O O . ALA A 1 247 ? 5.100 -14.593 0.492 1.00 89.31 247 ALA A O 1
ATOM 1853 N N . VAL A 1 248 ? 5.668 -15.180 -1.602 1.00 93.81 248 VAL A N 1
ATOM 1854 C CA . VAL A 1 248 ? 4.495 -14.558 -2.238 1.00 93.81 248 VAL A CA 1
ATOM 1855 C C . VAL A 1 248 ? 3.196 -15.255 -1.833 1.00 93.81 248 VAL A C 1
ATOM 1857 O O . VAL A 1 248 ? 2.249 -14.567 -1.453 1.00 93.81 248 VAL A O 1
ATOM 1860 N N . ARG A 1 249 ? 3.148 -16.594 -1.815 1.00 93.69 249 ARG A N 1
ATOM 1861 C CA . ARG A 1 249 ? 1.975 -17.338 -1.320 1.00 93.69 249 ARG A CA 1
ATOM 1862 C C . ARG A 1 249 ? 1.629 -16.991 0.118 1.00 93.69 249 ARG A C 1
ATOM 1864 O O . ARG A 1 249 ? 0.457 -16.799 0.419 1.00 93.69 249 ARG A O 1
ATOM 1871 N N . SER A 1 250 ? 2.629 -16.880 0.991 1.00 86.75 250 SER A N 1
ATOM 1872 C CA . SER A 1 250 ? 2.416 -16.463 2.381 1.00 86.75 250 SER A CA 1
ATOM 1873 C C . SER A 1 250 ? 1.772 -15.072 2.451 1.00 86.75 250 SER A C 1
ATOM 1875 O O . SER A 1 250 ? 0.757 -14.882 3.121 1.00 86.75 250 SER A O 1
ATOM 1877 N N . ALA A 1 251 ? 2.282 -14.115 1.667 1.00 83.69 251 ALA A N 1
ATOM 1878 C CA . ALA A 1 251 ? 1.709 -12.773 1.587 1.00 83.69 251 ALA A CA 1
ATOM 1879 C C . ALA A 1 251 ? 0.267 -12.771 1.038 1.00 83.69 251 ALA A C 1
ATOM 1881 O O . ALA A 1 251 ? -0.592 -12.072 1.575 1.00 83.69 251 ALA A O 1
ATOM 1882 N N . MET A 1 252 ? -0.028 -13.579 0.015 1.00 88.38 252 MET A N 1
ATOM 1883 C CA . MET A 1 252 ? -1.382 -13.746 -0.532 1.00 88.38 252 MET A CA 1
ATOM 1884 C C . MET A 1 252 ? -2.349 -14.402 0.467 1.00 88.38 252 MET A C 1
ATOM 1886 O O . MET A 1 252 ? -3.501 -13.978 0.593 1.00 88.38 252 MET A O 1
ATOM 1890 N N . GLY A 1 253 ? -1.889 -15.420 1.200 1.00 82.31 253 GLY A N 1
ATOM 1891 C CA . GLY A 1 253 ? -2.664 -16.102 2.237 1.00 82.31 253 GLY A CA 1
ATOM 1892 C C . GLY A 1 253 ? -3.053 -15.155 3.372 1.00 82.31 253 GLY A C 1
ATOM 1893 O O . GLY A 1 253 ? -4.212 -15.111 3.776 1.00 82.31 253 GLY A O 1
ATOM 1894 N N . ASN A 1 254 ? -2.120 -14.313 3.818 1.00 73.06 254 ASN A N 1
ATOM 1895 C CA . ASN A 1 254 ? -2.390 -13.319 4.858 1.00 73.06 254 ASN A CA 1
ATOM 1896 C C . ASN A 1 254 ? -3.374 -12.233 4.388 1.00 73.06 254 ASN A C 1
ATOM 1898 O O . ASN A 1 254 ? -4.233 -11.806 5.159 1.00 73.06 254 ASN A O 1
ATOM 1902 N N . GLN A 1 255 ? -3.296 -11.809 3.120 1.00 70.56 255 GLN A N 1
ATOM 1903 C CA . GLN A 1 255 ? -4.231 -10.831 2.551 1.00 70.56 255 GLN A CA 1
ATOM 1904 C C . GLN A 1 255 ? -5.659 -11.380 2.451 1.00 70.56 255 GLN A C 1
ATOM 1906 O O . GLN A 1 255 ? -6.604 -10.701 2.850 1.00 70.56 255 GLN A O 1
ATOM 1911 N N . SER A 1 256 ? -5.812 -12.604 1.945 1.00 71.62 256 SER A N 1
ATOM 1912 C CA . SER A 1 256 ? -7.121 -13.245 1.772 1.00 71.62 256 SER A CA 1
ATOM 1913 C C . SER A 1 256 ? -7.772 -13.605 3.108 1.00 71.62 256 SER A C 1
ATOM 1915 O O . SER A 1 256 ? -8.943 -13.293 3.313 1.00 71.62 256 SER A O 1
ATOM 1917 N N . ALA A 1 257 ? -7.013 -14.165 4.054 1.00 72.38 257 ALA A N 1
ATOM 1918 C CA . ALA A 1 257 ? -7.515 -14.464 5.394 1.00 72.38 257 ALA A CA 1
ATOM 1919 C C . ALA A 1 257 ? -7.903 -13.192 6.165 1.00 72.38 257 ALA A C 1
ATOM 1921 O O . ALA A 1 257 ? -8.930 -13.171 6.839 1.00 72.38 257 ALA A O 1
ATOM 1922 N N . GLY A 1 258 ? -7.116 -12.117 6.040 1.00 72.81 258 GLY A N 1
ATOM 1923 C CA . GLY A 1 258 ? -7.424 -10.831 6.663 1.00 72.81 258 GLY A CA 1
ATOM 1924 C C . GLY A 1 258 ? -8.704 -10.198 6.112 1.00 72.81 258 GLY A C 1
ATOM 1925 O O . GLY A 1 258 ? -9.548 -9.762 6.892 1.00 72.81 258 GLY A O 1
ATOM 1926 N N . ALA A 1 259 ? -8.880 -10.192 4.789 1.00 73.31 259 ALA A N 1
ATOM 1927 C CA . ALA A 1 259 ? -10.092 -9.676 4.154 1.00 73.31 259 ALA A CA 1
ATOM 1928 C C . ALA A 1 259 ? -11.333 -10.513 4.508 1.00 73.31 259 ALA A C 1
ATOM 1930 O O . ALA A 1 259 ? -12.347 -9.956 4.911 1.00 73.31 259 ALA A O 1
ATOM 1931 N N . ALA A 1 260 ? -11.234 -11.845 4.460 1.00 75.69 260 ALA A N 1
ATOM 1932 C CA . ALA A 1 260 ? -12.338 -12.728 4.834 1.00 75.69 260 ALA A CA 1
ATOM 1933 C C . ALA A 1 260 ? -12.728 -12.582 6.314 1.00 75.69 260 ALA A C 1
ATOM 1935 O O . ALA A 1 260 ? -13.912 -12.562 6.645 1.00 75.69 260 ALA A O 1
ATOM 1936 N N . ALA A 1 261 ? -11.744 -12.437 7.208 1.00 75.12 261 ALA A N 1
ATOM 1937 C CA . ALA A 1 261 ? -11.999 -12.173 8.620 1.00 75.12 261 ALA A CA 1
ATOM 1938 C C . ALA A 1 261 ? -12.689 -10.818 8.831 1.00 75.12 261 ALA A C 1
ATOM 1940 O O . ALA A 1 261 ? -13.575 -10.720 9.676 1.00 75.12 261 ALA A O 1
ATOM 1941 N N . LEU A 1 262 ? -12.320 -9.789 8.058 1.00 79.00 262 LEU A N 1
ATOM 1942 C CA . LEU A 1 262 ? -13.000 -8.496 8.089 1.00 79.00 262 LEU A CA 1
ATOM 1943 C C . LEU A 1 262 ? -14.452 -8.620 7.613 1.00 79.00 262 LEU A C 1
ATOM 1945 O O . LEU A 1 262 ? -15.343 -8.179 8.330 1.00 79.00 262 LEU A O 1
ATOM 1949 N N . ASP A 1 263 ? -14.699 -9.250 6.464 1.00 79.75 263 ASP A N 1
ATOM 1950 C CA . ASP A 1 263 ? -16.049 -9.423 5.910 1.00 79.75 263 ASP A CA 1
ATOM 1951 C C . ASP A 1 263 ? -16.944 -10.225 6.864 1.00 79.75 263 ASP A C 1
ATOM 1953 O O . ASP A 1 263 ? -18.067 -9.822 7.181 1.00 79.75 263 ASP A O 1
ATOM 1957 N N . GLN A 1 264 ? -16.428 -11.336 7.399 1.00 81.56 264 GLN A N 1
ATOM 1958 C CA . GLN A 1 264 ? -17.148 -12.146 8.376 1.00 81.56 264 GLN A CA 1
ATOM 1959 C C . GLN A 1 264 ? -17.468 -11.331 9.632 1.00 81.56 264 GLN A C 1
ATOM 1961 O O . GLN A 1 264 ? -18.601 -11.352 10.115 1.00 81.56 264 GLN A O 1
ATOM 1966 N N . ALA A 1 265 ? -16.500 -10.583 10.151 1.00 80.56 265 ALA A N 1
ATOM 1967 C CA . ALA A 1 265 ? -16.679 -9.826 11.376 1.00 80.56 265 ALA A CA 1
ATOM 1968 C C . ALA A 1 265 ? -17.510 -8.537 11.177 1.00 80.56 265 ALA A C 1
ATOM 1970 O O . ALA A 1 265 ? -18.115 -8.060 12.135 1.00 80.56 265 ALA A O 1
ATOM 1971 N N . GLN A 1 266 ? -17.615 -8.015 9.949 1.00 83.06 266 GLN A N 1
ATOM 1972 C CA . GLN A 1 266 ? -18.558 -6.954 9.571 1.00 83.06 266 GLN A CA 1
ATOM 1973 C C . GLN A 1 266 ? -19.990 -7.471 9.389 1.00 83.06 266 GLN A C 1
ATOM 1975 O O . GLN A 1 266 ? -20.938 -6.727 9.637 1.00 83.06 266 GLN A O 1
ATOM 1980 N N . SER A 1 267 ? -20.158 -8.732 8.980 1.00 87.12 267 SER A N 1
ATOM 1981 C CA . SER A 1 267 ? -21.481 -9.351 8.822 1.00 87.12 267 SER A CA 1
ATOM 1982 C C . SER A 1 267 ? -22.156 -9.695 10.154 1.00 87.12 267 SER A C 1
ATOM 1984 O O . SER A 1 267 ? -23.383 -9.765 10.225 1.00 87.12 267 SER A O 1
ATOM 1986 N N . GLN A 1 268 ? -21.378 -9.894 11.224 1.00 87.50 268 GLN A N 1
ATOM 1987 C CA . GLN A 1 268 ? -21.934 -10.164 12.545 1.00 87.50 268 GLN A CA 1
ATOM 1988 C C . GLN A 1 268 ? -22.337 -8.860 13.250 1.00 87.50 268 GLN A C 1
ATOM 1990 O O . GLN A 1 268 ? -21.528 -7.932 13.335 1.00 87.50 268 GLN A O 1
ATOM 1995 N N . PRO A 1 269 ? -23.563 -8.769 13.802 1.00 92.12 269 PRO A N 1
ATOM 1996 C CA . PRO A 1 269 ? -23.961 -7.614 14.595 1.00 92.12 269 PRO A CA 1
ATOM 1997 C C . PRO A 1 269 ? -23.058 -7.504 15.825 1.00 92.12 269 PRO A C 1
ATOM 1999 O O . PRO A 1 269 ? -22.766 -8.509 16.480 1.00 92.12 269 PRO A O 1
ATOM 2002 N N . SER A 1 270 ? -22.628 -6.287 16.156 1.00 94.38 270 SER A N 1
ATOM 2003 C CA . SER A 1 270 ? -21.822 -6.043 17.351 1.00 94.38 270 SER A CA 1
ATOM 2004 C C . SER A 1 270 ? -22.592 -6.410 18.628 1.00 94.38 270 SER A C 1
ATOM 2006 O O . SER A 1 270 ? -23.825 -6.417 18.619 1.00 94.38 270 SER A O 1
ATOM 2008 N N . PRO A 1 271 ? -21.911 -6.693 19.755 1.00 95.00 271 PRO A N 1
ATOM 2009 C CA . PRO A 1 271 ? -22.561 -6.875 21.050 1.00 95.00 271 PRO A CA 1
ATOM 2010 C C . PRO A 1 271 ? -23.531 -5.739 21.398 1.00 95.00 271 PRO A C 1
ATOM 2012 O O . PRO A 1 271 ? -24.613 -6.010 21.912 1.00 95.00 271 PRO A O 1
ATOM 2015 N N . ALA A 1 272 ? -23.183 -4.491 21.064 1.00 92.44 272 ALA A N 1
ATOM 2016 C CA . ALA A 1 272 ? -24.082 -3.347 21.187 1.00 92.44 272 ALA A CA 1
ATOM 2017 C C . ALA A 1 272 ? -25.349 -3.499 20.335 1.00 92.44 272 ALA A C 1
ATOM 2019 O O . ALA A 1 272 ? -26.455 -3.418 20.864 1.00 92.44 272 ALA A O 1
ATOM 2020 N N . ALA A 1 273 ? -25.201 -3.795 19.041 1.00 94.00 273 ALA A N 1
ATOM 2021 C CA . ALA A 1 273 ? -26.330 -3.973 18.131 1.00 94.00 273 ALA A CA 1
ATOM 2022 C C . ALA A 1 273 ? -27.230 -5.159 18.524 1.00 94.00 273 ALA A C 1
ATOM 2024 O O . ALA A 1 273 ? -28.452 -5.074 18.418 1.00 94.00 273 ALA A O 1
ATOM 2025 N N . GLN A 1 274 ? -26.646 -6.258 19.011 1.00 95.00 274 GLN A N 1
ATOM 2026 C CA . GLN A 1 274 ? -27.395 -7.412 19.520 1.00 95.00 274 GLN A CA 1
ATOM 2027 C C . GLN A 1 274 ? -28.227 -7.044 20.750 1.00 95.00 274 GLN A C 1
ATOM 2029 O O . GLN A 1 274 ? -29.378 -7.466 20.871 1.00 95.00 274 GLN A O 1
ATOM 2034 N N . LEU A 1 275 ? -27.657 -6.256 21.664 1.00 93.75 275 LEU A N 1
ATOM 2035 C CA . LEU A 1 275 ? -28.361 -5.797 22.854 1.00 93.75 275 LEU A CA 1
ATOM 2036 C C . LEU A 1 275 ? -29.491 -4.829 22.490 1.00 93.75 275 LEU A C 1
ATOM 2038 O O . LEU A 1 275 ? -30.610 -4.995 22.965 1.00 93.75 275 LEU A O 1
ATOM 2042 N N . ASP A 1 276 ? -29.226 -3.887 21.588 1.00 92.69 276 ASP A N 1
ATOM 2043 C CA . ASP A 1 276 ? -30.224 -2.936 21.098 1.00 92.69 276 ASP A CA 1
ATOM 2044 C C . ASP A 1 276 ? -31.383 -3.635 20.390 1.00 92.69 276 ASP A C 1
ATOM 2046 O O . ASP A 1 276 ? -32.540 -3.286 20.612 1.00 92.69 276 ASP A O 1
ATOM 2050 N N . ALA A 1 277 ? -31.106 -4.677 19.605 1.00 93.50 277 ALA A N 1
ATOM 2051 C CA . ALA A 1 277 ? -32.147 -5.495 18.993 1.00 93.50 277 ALA A CA 1
ATOM 2052 C C . ALA A 1 277 ? -33.048 -6.173 20.042 1.00 93.50 277 ALA A C 1
ATOM 2054 O O . ALA A 1 277 ? -34.263 -6.223 19.857 1.00 93.50 277 ALA A O 1
ATOM 2055 N N . ARG A 1 278 ? -32.487 -6.652 21.163 1.00 94.00 278 ARG A N 1
ATOM 2056 C CA . ARG A 1 278 ? -33.271 -7.241 22.266 1.00 94.00 278 ARG A CA 1
ATOM 2057 C C . ARG A 1 278 ? -34.129 -6.202 22.980 1.00 94.00 278 ARG A C 1
ATOM 2059 O O . ARG A 1 278 ? -35.306 -6.459 23.216 1.00 94.00 278 ARG A O 1
ATOM 2066 N N . VAL A 1 279 ? -33.553 -5.040 23.281 1.00 92.19 279 VAL A N 1
ATOM 2067 C CA . VAL A 1 279 ? -34.267 -3.921 23.914 1.00 92.19 279 VAL A CA 1
ATOM 2068 C C . VAL A 1 279 ? -35.425 -3.463 23.025 1.00 92.19 279 VAL A C 1
ATOM 2070 O O . VAL A 1 279 ? -36.551 -3.338 23.498 1.00 92.19 279 VAL A O 1
ATOM 2073 N N . ASN A 1 280 ? -35.186 -3.306 21.722 1.00 91.94 280 ASN A N 1
ATOM 2074 C CA . ASN A 1 280 ? -36.214 -2.924 20.750 1.00 91.94 280 ASN A CA 1
ATOM 2075 C C . ASN A 1 280 ? -37.299 -3.997 20.568 1.00 91.94 280 ASN A C 1
ATOM 2077 O O . ASN A 1 280 ? -38.432 -3.669 20.231 1.00 91.94 280 ASN A O 1
ATOM 2081 N N . ALA A 1 281 ? -36.977 -5.267 20.821 1.00 94.38 281 ALA A N 1
ATOM 2082 C CA . ALA A 1 281 ? -37.948 -6.357 20.854 1.00 94.38 281 ALA A CA 1
ATOM 2083 C C . ALA A 1 281 ? -38.772 -6.403 22.159 1.00 94.38 281 ALA A C 1
ATOM 2085 O O . ALA A 1 281 ? -39.543 -7.341 22.357 1.00 94.38 281 ALA A O 1
ATOM 2086 N N . GLY A 1 282 ? -38.607 -5.429 23.063 1.00 93.19 282 GLY A N 1
ATOM 2087 C CA . GLY A 1 282 ? -39.306 -5.372 24.348 1.00 93.19 282 GLY A CA 1
ATOM 2088 C C . GLY A 1 282 ? -38.802 -6.391 25.371 1.00 93.19 282 GLY A C 1
ATOM 2089 O O . GLY A 1 282 ? -39.466 -6.629 26.376 1.00 93.19 282 GLY A O 1
ATOM 2090 N N . VAL A 1 283 ? -37.644 -7.015 25.129 1.00 92.25 283 VAL A N 1
ATOM 2091 C CA . VAL A 1 283 ? -37.056 -7.974 26.067 1.00 92.25 283 VAL A CA 1
ATOM 2092 C C . VAL A 1 283 ? -36.375 -7.205 27.192 1.00 92.25 283 VAL A C 1
ATOM 2094 O O . VAL A 1 283 ? -35.419 -6.458 26.964 1.00 92.25 283 VAL A O 1
ATOM 2097 N N . GLU A 1 284 ? -36.837 -7.420 28.422 1.00 86.88 284 GLU A N 1
ATOM 2098 C CA . GLU A 1 284 ? -36.228 -6.823 29.606 1.00 86.88 284 GLU A CA 1
ATOM 2099 C C . GLU A 1 284 ? -34.754 -7.245 29.717 1.00 86.88 284 GLU A C 1
ATOM 2101 O O . GLU A 1 284 ? -34.397 -8.424 29.605 1.00 86.88 284 GLU A O 1
ATOM 2106 N N . THR A 1 285 ? -33.872 -6.256 29.858 1.00 89.25 285 THR A N 1
ATOM 2107 C CA . THR A 1 285 ? -32.428 -6.445 29.714 1.00 89.25 285 THR A CA 1
ATOM 2108 C C . THR A 1 285 ? -31.724 -5.981 30.991 1.00 89.25 285 THR A C 1
ATOM 2110 O O . THR A 1 285 ? -31.672 -4.780 31.253 1.00 89.25 285 THR A O 1
ATOM 2113 N N . PRO A 1 286 ? -31.173 -6.894 31.813 1.00 87.38 286 PRO A N 1
ATOM 2114 C CA . PRO A 1 286 ? -30.569 -6.518 33.088 1.00 87.38 286 PRO A CA 1
ATOM 2115 C C . PRO A 1 286 ? -29.241 -5.775 32.887 1.00 87.38 286 PRO A C 1
ATOM 2117 O O . PRO A 1 286 ? -28.545 -5.979 31.891 1.00 87.38 286 PRO A O 1
ATOM 2120 N N . VAL A 1 287 ? -28.821 -4.983 33.882 1.00 85.06 287 VAL A N 1
ATOM 2121 C CA . VAL A 1 287 ? -27.531 -4.250 33.886 1.00 85.06 287 VAL A CA 1
ATOM 2122 C C . VAL A 1 287 ? -26.339 -5.165 33.557 1.00 85.06 287 VAL A C 1
ATOM 2124 O O . VAL A 1 287 ? -25.426 -4.775 32.828 1.00 85.06 287 VAL A O 1
ATOM 2127 N N . THR A 1 288 ? -26.360 -6.413 34.032 1.00 85.38 288 THR A N 1
ATOM 2128 C CA . THR A 1 288 ? -25.311 -7.411 33.761 1.00 85.38 288 THR A CA 1
ATOM 2129 C C . THR A 1 288 ? -25.174 -7.752 32.274 1.00 85.38 288 THR A C 1
ATOM 2131 O O . THR A 1 288 ? -24.068 -8.041 31.817 1.00 85.38 288 THR A O 1
ATOM 2134 N N . ALA A 1 289 ? -26.255 -7.666 31.493 1.00 90.31 289 ALA A N 1
ATOM 2135 C CA . ALA A 1 289 ? -26.210 -7.871 30.048 1.00 90.31 289 ALA A CA 1
ATOM 2136 C C . ALA A 1 289 ? -25.487 -6.714 29.338 1.00 90.31 289 ALA A C 1
ATOM 2138 O O . ALA A 1 289 ? -24.649 -6.972 28.474 1.00 90.31 289 ALA A O 1
ATOM 2139 N N . TYR A 1 290 ? -25.718 -5.461 29.751 1.00 90.88 290 TYR A N 1
ATOM 2140 C CA . TYR A 1 290 ? -24.978 -4.303 29.230 1.00 90.88 290 TYR A CA 1
ATOM 2141 C C . TYR A 1 290 ? -23.484 -4.360 29.581 1.00 90.88 290 TYR A C 1
ATOM 2143 O O . TYR A 1 290 ? -22.628 -4.098 28.733 1.00 90.88 290 TYR A O 1
ATOM 2151 N N . GLN A 1 291 ? -23.145 -4.769 30.807 1.00 88.12 291 GLN A N 1
ATOM 2152 C CA . GLN A 1 291 ? -21.752 -4.960 31.234 1.00 88.12 291 GLN A CA 1
ATOM 2153 C C . GLN A 1 291 ? -21.054 -6.075 30.439 1.00 88.12 291 GLN A C 1
ATOM 2155 O O . GLN A 1 291 ? -19.911 -5.914 29.993 1.00 88.12 291 GLN A O 1
ATOM 2160 N N . GLY A 1 292 ? -21.757 -7.190 30.214 1.00 90.88 292 GLY A N 1
ATOM 2161 C CA . GLY A 1 292 ? -21.289 -8.291 29.374 1.00 90.88 292 GLY A CA 1
ATOM 2162 C C . GLY A 1 292 ? -21.055 -7.854 27.927 1.00 90.88 292 GLY A C 1
ATOM 2163 O O . GLY A 1 292 ? -19.984 -8.123 27.375 1.00 90.88 292 GLY A O 1
ATOM 2164 N N . ALA A 1 293 ? -22.003 -7.111 27.346 1.00 93.50 293 ALA A N 1
ATOM 2165 C CA . ALA A 1 293 ? -21.880 -6.537 26.008 1.00 93.50 293 ALA A CA 1
ATOM 2166 C C . ALA A 1 293 ? -20.688 -5.575 25.915 1.00 93.50 293 ALA A C 1
ATOM 2168 O O . ALA A 1 293 ? -19.875 -5.708 25.008 1.00 93.50 293 ALA A O 1
ATOM 2169 N N . THR A 1 294 ? -20.506 -4.690 26.899 1.00 91.62 294 THR A N 1
ATOM 2170 C CA . THR A 1 294 ? -19.380 -3.739 26.959 1.00 91.62 294 THR A CA 1
ATOM 2171 C C . THR A 1 294 ? -18.027 -4.455 26.973 1.00 91.62 294 THR A C 1
ATOM 2173 O O . THR A 1 294 ? -17.100 -4.065 26.261 1.00 91.62 294 THR A O 1
ATOM 2176 N N . SER A 1 295 ? -17.909 -5.538 27.746 1.00 90.75 295 SER A N 1
ATOM 2177 C CA . SER A 1 295 ? -16.682 -6.342 27.824 1.00 90.75 295 SER A CA 1
ATOM 2178 C C . SER A 1 295 ? -16.420 -7.142 26.542 1.00 90.75 295 SER A C 1
ATOM 2180 O O . SER A 1 295 ? -15.274 -7.264 26.107 1.00 90.75 295 SER A O 1
ATOM 2182 N N . ALA A 1 296 ? -17.468 -7.677 25.910 1.00 91.38 296 ALA A N 1
ATOM 2183 C CA . ALA A 1 296 ? -17.362 -8.334 24.608 1.00 91.38 296 ALA A CA 1
ATOM 2184 C C . ALA A 1 296 ? -16.948 -7.345 23.508 1.00 91.38 296 ALA A C 1
ATOM 2186 O O . ALA A 1 296 ? -16.049 -7.647 22.722 1.00 91.38 296 ALA A O 1
ATOM 2187 N N . GLN A 1 297 ? -17.534 -6.146 23.513 1.00 94.12 297 GLN A N 1
ATOM 2188 C CA . GLN A 1 297 ? -17.203 -5.045 22.610 1.00 94.12 297 GLN A CA 1
ATOM 2189 C C . GLN A 1 297 ? -15.720 -4.661 22.743 1.00 94.12 297 GLN A C 1
ATOM 2191 O O . GLN A 1 297 ? -15.018 -4.592 21.737 1.00 94.12 297 GLN A O 1
ATOM 2196 N N . GLN A 1 298 ? -15.207 -4.523 23.975 1.00 92.19 298 GLN A N 1
ATOM 2197 C CA . GLN A 1 298 ? -13.792 -4.221 24.236 1.00 92.19 298 GLN A CA 1
ATOM 2198 C C . GLN A 1 298 ? -12.844 -5.252 23.610 1.00 92.19 298 GLN A C 1
ATOM 2200 O O . GLN A 1 298 ? -11.829 -4.881 23.015 1.00 92.19 298 GLN A O 1
ATOM 2205 N N . ARG A 1 299 ? -13.170 -6.548 23.711 1.00 92.94 299 ARG A N 1
ATOM 2206 C CA . ARG A 1 299 ? -12.363 -7.615 23.096 1.00 92.94 299 ARG A CA 1
ATOM 2207 C C . ARG A 1 299 ? -12.322 -7.486 21.577 1.00 92.94 299 ARG A C 1
ATOM 2209 O O . ARG A 1 299 ? -11.250 -7.640 20.997 1.00 92.94 299 ARG A O 1
ATOM 2216 N N . MET A 1 300 ? -13.450 -7.160 20.945 1.00 92.12 300 MET A N 1
ATOM 2217 C CA . MET A 1 300 ? -13.482 -6.933 19.498 1.00 92.12 300 MET A CA 1
ATOM 2218 C C . MET A 1 300 ? -12.663 -5.705 19.100 1.00 92.12 300 MET A C 1
ATOM 2220 O O . MET A 1 300 ? -11.883 -5.796 18.159 1.00 92.12 300 MET A O 1
ATOM 2224 N N . ILE A 1 301 ? -12.770 -4.593 19.836 1.00 91.25 301 ILE A N 1
ATOM 2225 C CA . ILE A 1 301 ? -11.952 -3.391 19.598 1.00 91.25 301 ILE A CA 1
ATOM 2226 C C . ILE A 1 301 ? -10.463 -3.756 19.636 1.00 91.25 301 ILE A C 1
ATOM 2228 O O . ILE A 1 301 ? -9.729 -3.454 18.700 1.00 91.25 301 ILE A O 1
ATOM 2232 N N . SER A 1 302 ? -10.015 -4.472 20.674 1.00 89.19 302 SER A N 1
ATOM 2233 C CA . SER A 1 302 ? -8.617 -4.913 20.778 1.00 89.19 302 SER A CA 1
ATOM 2234 C C . SER A 1 302 ? -8.199 -5.843 19.636 1.00 89.19 302 SER A C 1
ATOM 2236 O O . SER A 1 302 ? -7.103 -5.687 19.101 1.00 89.19 302 SER A O 1
ATOM 2238 N N . MET A 1 303 ? -9.064 -6.777 19.232 1.00 91.81 303 MET A N 1
ATOM 2239 C CA . MET A 1 303 ? -8.813 -7.671 18.100 1.00 91.81 303 MET A CA 1
ATOM 2240 C C . MET A 1 303 ? -8.620 -6.885 16.799 1.00 91.81 303 MET A C 1
ATOM 2242 O O . MET A 1 303 ? -7.606 -7.066 16.128 1.00 91.81 303 MET A O 1
ATOM 2246 N N . TYR A 1 304 ? -9.540 -5.977 16.467 1.00 91.75 304 TYR A N 1
ATOM 2247 C CA . TYR A 1 304 ? -9.449 -5.165 15.255 1.00 91.75 304 TYR A CA 1
ATOM 2248 C C . TYR A 1 304 ? -8.222 -4.257 15.259 1.00 91.75 304 TYR A C 1
ATOM 2250 O O . TYR A 1 304 ? -7.513 -4.191 14.260 1.00 91.75 304 TYR A O 1
ATOM 2258 N N . THR A 1 305 ? -7.886 -3.641 16.391 1.00 89.69 305 THR A N 1
ATOM 2259 C CA . THR A 1 305 ? -6.647 -2.863 16.518 1.00 89.69 305 THR A CA 1
ATOM 2260 C C . THR A 1 305 ? -5.408 -3.727 16.267 1.00 89.69 305 THR A C 1
ATOM 2262 O O . THR A 1 305 ? -4.522 -3.324 15.514 1.00 89.69 305 THR A O 1
ATOM 2265 N N . GLN A 1 306 ? -5.345 -4.943 16.822 1.00 87.81 306 GLN A N 1
ATOM 2266 C CA . GLN A 1 306 ? -4.234 -5.870 16.573 1.00 87.81 306 GLN A CA 1
ATOM 2267 C C . GLN A 1 306 ? -4.168 -6.329 15.109 1.00 87.81 306 GLN A C 1
ATOM 2269 O O . GLN A 1 306 ? -3.076 -6.446 14.551 1.00 87.81 306 GLN A O 1
ATOM 2274 N N . MET A 1 307 ? -5.314 -6.582 14.471 1.00 84.19 307 MET A N 1
ATOM 2275 C CA . MET A 1 307 ? -5.386 -6.926 13.047 1.00 84.19 307 MET A CA 1
ATOM 2276 C C . MET A 1 307 ? -4.948 -5.753 12.166 1.00 84.19 307 MET A C 1
ATOM 2278 O O . MET A 1 307 ? -4.191 -5.964 11.221 1.00 84.19 307 MET A O 1
ATOM 2282 N N . GLY A 1 308 ? -5.328 -4.523 12.520 1.00 85.00 308 GLY A N 1
ATOM 2283 C CA . GLY A 1 308 ? -4.859 -3.299 11.873 1.00 85.00 308 GLY A CA 1
ATOM 2284 C C . GLY A 1 308 ? -3.340 -3.160 11.940 1.00 85.00 308 GLY A C 1
ATOM 2285 O O . GLY A 1 308 ? -2.688 -2.973 10.915 1.00 85.00 308 GLY A O 1
ATOM 2286 N N . GLN A 1 309 ? -2.754 -3.377 13.119 1.00 84.50 309 GLN A N 1
ATOM 2287 C CA . GLN A 1 309 ? -1.300 -3.345 13.313 1.00 84.50 309 GLN A CA 1
ATOM 2288 C C . GLN A 1 309 ? -0.572 -4.437 12.521 1.00 84.50 309 GLN A C 1
ATOM 2290 O O . GLN A 1 309 ? 0.515 -4.202 11.993 1.00 84.50 309 GLN A O 1
ATOM 2295 N N . ARG A 1 310 ? -1.142 -5.646 12.432 1.00 79.00 310 ARG A N 1
ATOM 2296 C CA . ARG A 1 310 ? -0.592 -6.730 11.600 1.00 79.00 310 ARG A CA 1
ATOM 2297 C C . ARG A 1 310 ? -0.657 -6.368 10.121 1.00 79.00 310 ARG A C 1
ATOM 2299 O O . ARG A 1 310 ? 0.383 -6.349 9.479 1.00 79.00 310 ARG A O 1
ATOM 2306 N N . ALA A 1 311 ? -1.826 -5.965 9.625 1.00 75.38 311 ALA A N 1
ATOM 2307 C CA . ALA A 1 311 ? -2.001 -5.542 8.239 1.00 75.38 311 ALA A CA 1
ATOM 2308 C C . ALA A 1 311 ? -1.048 -4.396 7.861 1.00 75.38 311 ALA A C 1
ATOM 2310 O O . ALA A 1 311 ? -0.484 -4.402 6.771 1.00 75.38 311 ALA A O 1
ATOM 2311 N N . GLN A 1 312 ? -0.807 -3.449 8.771 1.00 79.31 312 GLN A N 1
ATOM 2312 C CA . GLN A 1 312 ? 0.144 -2.361 8.562 1.00 79.31 312 GLN A CA 1
ATOM 2313 C C . GLN A 1 312 ? 1.593 -2.861 8.473 1.00 79.31 312 GLN A C 1
ATOM 2315 O O . GLN A 1 312 ? 2.310 -2.459 7.559 1.00 79.31 312 GLN A O 1
ATOM 2320 N N . ARG A 1 313 ? 2.018 -3.761 9.373 1.00 73.44 313 ARG A N 1
ATOM 2321 C CA . ARG A 1 313 ? 3.344 -4.408 9.305 1.00 73.44 313 ARG A CA 1
ATOM 2322 C C . ARG A 1 313 ? 3.523 -5.226 8.028 1.00 73.44 313 ARG A C 1
ATOM 2324 O O . ARG A 1 313 ? 4.595 -5.201 7.435 1.00 73.44 313 ARG A O 1
ATOM 2331 N N . ASP A 1 314 ? 2.450 -5.853 7.562 1.00 69.62 314 ASP A N 1
ATOM 2332 C CA . ASP A 1 314 ? 2.420 -6.624 6.319 1.00 69.62 314 ASP A CA 1
ATOM 2333 C C . ASP A 1 314 ? 2.358 -5.728 5.063 1.00 69.62 314 ASP A C 1
ATOM 2335 O O . ASP A 1 314 ? 2.267 -6.235 3.943 1.00 69.62 314 ASP A O 1
ATOM 2339 N N . GLY A 1 315 ? 2.409 -4.397 5.222 1.00 63.00 315 GLY A N 1
ATOM 2340 C CA . GLY A 1 315 ? 2.341 -3.400 4.147 1.00 63.00 315 GLY A CA 1
ATOM 2341 C C . GLY A 1 315 ? 0.970 -3.282 3.479 1.00 63.00 315 GLY A C 1
ATOM 2342 O O . GLY A 1 315 ? 0.837 -2.648 2.433 1.00 63.00 315 GLY A O 1
ATOM 2343 N N . ASN A 1 316 ? -0.072 -3.862 4.074 1.00 71.06 316 ASN A N 1
ATOM 2344 C CA . ASN A 1 316 ? -1.450 -3.735 3.622 1.00 71.06 316 ASN A CA 1
ATOM 2345 C C . ASN A 1 316 ? -2.143 -2.551 4.313 1.00 71.06 316 ASN A C 1
ATOM 2347 O O . ASN A 1 316 ? -3.048 -2.714 5.133 1.00 71.06 316 ASN A O 1
ATOM 2351 N N . GLY A 1 317 ? -1.707 -1.337 3.967 1.00 74.94 317 GLY A N 1
ATOM 2352 C CA . GLY A 1 317 ? -2.222 -0.102 4.566 1.00 74.94 317 GLY A CA 1
ATOM 2353 C C . GLY A 1 317 ? -3.737 0.073 4.410 1.00 74.94 317 GLY A C 1
ATOM 2354 O O . GLY A 1 317 ? -4.399 0.520 5.342 1.00 74.94 317 GLY A O 1
ATOM 2355 N N . ARG A 1 318 ? -4.318 -0.348 3.276 1.00 75.44 318 ARG A N 1
ATOM 2356 C CA . ARG A 1 318 ? -5.769 -0.251 3.042 1.00 75.44 318 ARG A CA 1
ATOM 2357 C C . ARG A 1 318 ? -6.563 -1.133 4.005 1.00 75.44 318 ARG A C 1
ATOM 2359 O O . ARG A 1 318 ? -7.514 -0.654 4.614 1.00 75.44 318 ARG A O 1
ATOM 2366 N N . LEU A 1 319 ? -6.161 -2.393 4.162 1.00 79.31 319 LEU A N 1
ATOM 2367 C CA . LEU A 1 319 ? -6.805 -3.305 5.106 1.00 79.31 319 LEU A CA 1
ATOM 2368 C C . LEU A 1 319 ? -6.588 -2.848 6.557 1.00 79.31 319 LEU A C 1
ATOM 2370 O O . LEU A 1 319 ? -7.510 -2.904 7.365 1.00 79.31 319 LEU A O 1
ATOM 2374 N N . ALA A 1 320 ? -5.398 -2.329 6.877 1.00 82.06 320 ALA A N 1
ATOM 2375 C CA . ALA A 1 320 ? -5.119 -1.760 8.192 1.00 82.06 320 ALA A CA 1
ATOM 2376 C C . ALA A 1 320 ? -6.077 -0.612 8.533 1.00 82.06 320 ALA A C 1
ATOM 2378 O O . ALA A 1 320 ? -6.683 -0.616 9.603 1.00 82.06 320 ALA A O 1
ATOM 2379 N N . MET A 1 321 ? -6.278 0.325 7.599 1.00 82.12 321 MET A N 1
ATOM 2380 C CA . MET A 1 321 ? -7.243 1.416 7.758 1.00 82.12 321 MET A CA 1
ATOM 2381 C C . MET A 1 321 ? -8.670 0.902 7.957 1.00 82.12 321 MET A C 1
ATOM 2383 O O . MET A 1 321 ? -9.380 1.427 8.810 1.00 82.12 321 MET A O 1
ATOM 2387 N N . GLN A 1 322 ? -9.086 -0.147 7.240 1.00 87.12 322 GLN A N 1
ATOM 2388 C CA . GLN A 1 322 ? -10.409 -0.751 7.432 1.00 87.12 322 GLN A CA 1
ATOM 2389 C C . GLN A 1 322 ? -10.576 -1.350 8.835 1.00 87.12 322 GLN A C 1
ATOM 2391 O O . GLN A 1 322 ? -11.609 -1.142 9.471 1.00 87.12 322 GLN A O 1
ATOM 2396 N N . PHE A 1 323 ? -9.555 -2.038 9.353 1.00 90.06 323 PHE A N 1
ATOM 2397 C CA . PHE A 1 323 ? -9.581 -2.563 10.717 1.00 90.06 323 PHE A CA 1
ATOM 2398 C C . PHE A 1 323 ? -9.614 -1.458 11.774 1.00 90.06 323 PHE A C 1
ATOM 2400 O O . PHE A 1 323 ? -10.407 -1.540 12.712 1.00 90.06 323 PHE A O 1
ATOM 2407 N N . TYR A 1 324 ? -8.810 -0.404 11.620 1.00 89.06 324 TYR A N 1
ATOM 2408 C CA . TYR A 1 324 ? -8.836 0.730 12.543 1.00 89.06 324 TYR A CA 1
ATOM 2409 C C . TYR A 1 324 ? -10.172 1.479 12.496 1.00 89.06 324 TYR A C 1
ATOM 2411 O O . TYR A 1 324 ? -10.707 1.824 13.546 1.00 89.06 324 TYR A O 1
ATOM 2419 N N . ALA A 1 325 ? -10.759 1.665 11.311 1.00 87.56 325 ALA A N 1
ATOM 2420 C CA . ALA A 1 325 ? -12.085 2.263 11.167 1.00 87.56 325 ALA A CA 1
ATOM 2421 C C . ALA A 1 325 ? -13.172 1.422 11.858 1.00 87.56 325 ALA A C 1
ATOM 2423 O O . ALA A 1 325 ? -14.053 1.968 12.523 1.00 87.56 325 ALA A O 1
ATOM 2424 N N . GLN A 1 326 ? -13.092 0.092 11.758 1.00 92.31 326 GLN A N 1
ATOM 2425 C CA . GLN A 1 326 ? -14.013 -0.807 12.452 1.00 92.31 326 GLN A CA 1
ATOM 2426 C C . GLN A 1 326 ? -13.825 -0.757 13.978 1.00 92.31 326 GLN A C 1
ATOM 2428 O O . GLN A 1 326 ? -14.813 -0.713 14.711 1.00 92.31 326 GLN A O 1
ATOM 2433 N N . ALA A 1 327 ? -12.582 -0.716 14.468 1.00 92.00 327 ALA A N 1
ATOM 2434 C CA . ALA A 1 327 ? -12.288 -0.539 15.891 1.00 92.00 327 ALA A CA 1
ATOM 2435 C C . ALA A 1 327 ? -12.847 0.794 16.421 1.00 92.00 327 ALA A C 1
ATOM 2437 O O . ALA A 1 327 ? -13.499 0.815 17.464 1.00 92.00 327 ALA A O 1
ATOM 2438 N N . ASP A 1 328 ? -12.661 1.882 15.668 1.00 87.56 328 ASP A N 1
ATOM 2439 C CA . ASP A 1 328 ? -13.189 3.210 15.984 1.00 87.56 328 ASP A CA 1
ATOM 2440 C C . ASP A 1 328 ? -14.727 3.197 16.047 1.00 87.56 328 ASP A C 1
ATOM 2442 O O . ASP A 1 328 ? -15.319 3.658 17.027 1.00 87.56 328 ASP A O 1
ATOM 2446 N N . LYS A 1 329 ? -15.400 2.587 15.063 1.00 92.00 329 LYS A N 1
ATOM 2447 C CA . LYS A 1 329 ? -16.860 2.409 15.089 1.00 92.00 329 LYS A CA 1
ATOM 2448 C C . LYS A 1 329 ? -17.317 1.698 16.367 1.00 92.00 329 LYS A C 1
ATOM 2450 O O . LYS A 1 329 ? -18.179 2.208 17.083 1.00 92.00 329 LYS A O 1
ATOM 2455 N N . LEU A 1 330 ? -16.703 0.559 16.690 1.00 92.75 330 LEU A N 1
ATOM 2456 C CA . LEU A 1 330 ? -17.060 -0.237 17.868 1.00 92.75 330 LEU A CA 1
ATOM 2457 C C . LEU A 1 330 ? -16.801 0.493 19.186 1.00 92.75 330 LEU A C 1
ATOM 2459 O O . LEU A 1 330 ? -17.550 0.285 20.138 1.00 92.75 330 LEU A O 1
ATOM 2463 N N . GLN A 1 331 ? -15.776 1.343 19.245 1.00 89.50 331 GLN A N 1
ATOM 2464 C CA . GLN A 1 331 ? -15.506 2.194 20.401 1.00 89.50 331 GLN A CA 1
ATOM 2465 C C . GLN A 1 331 ? -16.604 3.249 20.594 1.00 89.50 331 GLN A C 1
ATOM 2467 O O . GLN A 1 331 ? -16.926 3.591 21.727 1.00 89.50 331 GLN A O 1
ATOM 2472 N N . GLY A 1 332 ? -17.208 3.759 19.512 1.00 86.44 332 GLY A N 1
ATOM 2473 C CA . GLY A 1 332 ? -18.374 4.650 19.601 1.00 86.44 332 GLY A CA 1
ATOM 2474 C C . GLY A 1 332 ? -19.571 3.936 20.224 1.00 86.44 332 GLY A C 1
ATOM 2475 O O . GLY A 1 332 ? -20.105 4.377 21.235 1.00 86.44 332 GLY A O 1
ATOM 2476 N N . GLU A 1 333 ? -19.901 2.759 19.695 1.00 93.25 333 GLU A N 1
ATOM 2477 C CA . GLU A 1 333 ? -20.973 1.907 20.224 1.00 93.25 333 GLU A CA 1
ATOM 2478 C C . GLU A 1 333 ? -20.731 1.472 21.686 1.00 93.25 333 GLU A C 1
ATOM 2480 O O . GLU A 1 333 ? -21.673 1.299 22.458 1.00 93.25 333 GLU A O 1
ATOM 2485 N N . GLN A 1 334 ? -19.469 1.305 22.098 1.00 92.06 334 GLN A N 1
ATOM 2486 C CA . GLN A 1 334 ? -19.116 0.996 23.484 1.00 92.06 334 GLN A CA 1
ATOM 2487 C C . GLN A 1 334 ? -19.460 2.142 24.444 1.00 92.06 334 GLN A C 1
ATOM 2489 O O . GLN A 1 334 ? -19.965 1.889 25.538 1.00 92.06 334 GLN A O 1
ATOM 2494 N N . ILE A 1 335 ? -19.184 3.385 24.042 1.00 83.81 335 ILE A N 1
ATOM 2495 C CA . ILE A 1 335 ? -19.528 4.583 24.819 1.00 83.81 335 ILE A CA 1
ATOM 2496 C C . ILE A 1 335 ? -21.052 4.661 24.994 1.00 83.81 335 ILE A C 1
ATOM 2498 O O . ILE A 1 335 ? -21.540 4.877 26.106 1.00 83.81 335 ILE A O 1
ATOM 2502 N N . ASP A 1 336 ? -21.811 4.383 23.931 1.00 88.12 336 ASP A N 1
ATOM 2503 C CA . ASP A 1 336 ? -23.275 4.346 23.983 1.00 88.12 336 ASP A CA 1
ATOM 2504 C C . ASP A 1 336 ? -23.796 3.235 24.912 1.00 88.12 336 ASP A C 1
ATOM 2506 O O . ASP A 1 336 ? -24.718 3.462 25.700 1.00 88.12 336 ASP A O 1
ATOM 2510 N N . LEU A 1 337 ? -23.181 2.046 24.887 1.00 90.75 337 LEU A N 1
ATOM 2511 C CA . LEU A 1 337 ? -23.490 0.956 25.819 1.00 90.75 337 LEU A CA 1
ATOM 2512 C C . LEU A 1 337 ? -23.242 1.347 27.279 1.00 90.75 337 LEU A C 1
ATOM 2514 O O . LEU A 1 337 ? -24.064 1.042 28.147 1.00 90.75 337 LEU A O 1
ATOM 2518 N N . GLN A 1 338 ? -22.129 2.021 27.567 1.00 86.25 338 GLN A N 1
ATOM 2519 C CA . GLN A 1 338 ? -21.808 2.481 28.918 1.00 86.25 338 GLN A CA 1
ATOM 2520 C C . GLN A 1 338 ? -22.834 3.503 29.411 1.00 86.25 338 GLN A C 1
ATOM 2522 O O . GLN A 1 338 ? -23.318 3.384 30.536 1.00 86.25 338 GLN A O 1
ATOM 2527 N N . ARG A 1 339 ? -23.252 4.438 28.551 1.00 86.00 339 ARG A N 1
ATOM 2528 C CA . ARG A 1 339 ? -24.319 5.397 28.866 1.00 86.00 339 ARG A CA 1
ATOM 2529 C C . ARG A 1 339 ? -25.648 4.700 29.166 1.00 86.00 339 ARG A C 1
ATOM 2531 O O . ARG A 1 339 ? -26.246 4.970 30.203 1.00 86.00 339 ARG A O 1
ATOM 2538 N N . LYS A 1 340 ? -26.059 3.740 28.331 1.00 88.94 340 LYS A N 1
ATOM 2539 C CA . LYS A 1 340 ? -27.272 2.935 28.567 1.00 88.94 340 LYS A CA 1
ATOM 2540 C C . LYS A 1 340 ? -27.189 2.122 29.860 1.00 88.94 340 LYS A C 1
ATOM 2542 O O . LYS A 1 340 ? -28.181 1.999 30.568 1.00 88.94 340 LYS A O 1
ATOM 2547 N N . THR A 1 341 ? -26.007 1.602 30.199 1.00 87.75 341 THR A N 1
ATOM 2548 C CA . THR A 1 341 ? -25.780 0.898 31.474 1.00 87.75 341 THR A CA 1
ATOM 2549 C C . THR A 1 341 ? -26.090 1.809 32.659 1.00 87.75 341 THR A C 1
ATOM 2551 O O . THR A 1 341 ? -26.776 1.390 33.591 1.00 87.75 341 THR A O 1
ATOM 2554 N N . LEU A 1 342 ? -25.610 3.056 32.610 1.00 83.25 342 LEU A N 1
ATOM 2555 C CA . LEU A 1 342 ? -25.864 4.051 33.649 1.00 83.25 342 LEU A CA 1
ATOM 2556 C C . LEU A 1 342 ? -27.346 4.442 33.714 1.00 83.25 342 LEU A C 1
ATOM 2558 O O . LEU A 1 342 ? -27.892 4.518 34.811 1.00 83.25 342 LEU A O 1
ATOM 2562 N N . ASP A 1 343 ? -28.011 4.619 32.566 1.00 85.38 343 ASP A N 1
ATOM 2563 C CA . ASP A 1 343 ? -29.454 4.896 32.499 1.00 85.38 343 ASP A CA 1
ATOM 2564 C C . ASP A 1 343 ? -30.274 3.780 33.173 1.00 85.38 343 ASP A C 1
ATOM 2566 O O . ASP A 1 343 ? -31.093 4.055 34.049 1.00 85.38 343 ASP A O 1
ATOM 2570 N N . VAL A 1 344 ? -30.007 2.512 32.839 1.00 86.12 344 VAL A N 1
ATOM 2571 C CA . VAL A 1 344 ? -30.711 1.360 33.432 1.00 86.12 344 VAL A CA 1
ATOM 2572 C C . VAL A 1 344 ? -30.415 1.237 34.926 1.00 86.12 344 VAL A C 1
ATOM 2574 O O . VAL A 1 344 ? -31.321 0.978 35.718 1.00 86.12 344 VAL A O 1
ATOM 2577 N N . GLN A 1 345 ? -29.164 1.453 35.341 1.00 82.81 345 GLN A N 1
ATOM 2578 C CA . GLN A 1 345 ? -28.794 1.428 36.755 1.00 82.81 345 GLN A CA 1
ATOM 2579 C C . GLN A 1 345 ? -29.494 2.543 37.542 1.00 82.81 345 GLN A C 1
ATOM 2581 O O . GLN A 1 345 ? -29.972 2.304 38.651 1.00 82.81 345 GLN A O 1
ATOM 2586 N N . LYS A 1 346 ? -29.605 3.741 36.961 1.00 82.56 346 LYS A N 1
ATOM 2587 C CA . LYS A 1 346 ? -30.351 4.857 37.542 1.00 82.56 346 LYS A CA 1
ATOM 2588 C C . LYS A 1 346 ? -31.835 4.526 37.684 1.00 82.56 346 LYS A C 1
ATOM 2590 O O . LYS A 1 346 ? -32.373 4.681 38.777 1.00 82.56 346 LYS A O 1
ATOM 2595 N N . SER A 1 347 ? -32.476 4.013 36.633 1.00 84.88 347 SER A N 1
ATOM 2596 C CA . SER A 1 347 ? -33.886 3.606 36.688 1.00 84.88 347 SER A CA 1
ATOM 2597 C C . SER A 1 347 ? -34.139 2.528 37.743 1.00 84.88 347 SER A C 1
ATOM 2599 O O . SER A 1 347 ? -35.091 2.648 38.509 1.00 84.88 347 SER A O 1
ATOM 2601 N N . ALA A 1 348 ? -33.257 1.530 37.852 1.00 82.12 348 ALA A N 1
ATOM 2602 C CA . ALA A 1 348 ? -33.366 0.487 38.871 1.00 82.12 348 ALA A CA 1
ATOM 2603 C C . ALA A 1 348 ? -33.204 1.033 40.300 1.00 82.12 348 ALA A C 1
ATOM 2605 O O . ALA A 1 348 ? -33.910 0.604 41.215 1.00 82.12 348 ALA A O 1
ATOM 2606 N N . ASN A 1 349 ? -32.303 1.997 40.506 1.00 80.06 349 ASN A N 1
ATOM 2607 C CA . ASN A 1 349 ? -32.152 2.670 41.796 1.00 80.06 349 ASN A CA 1
ATOM 2608 C C . ASN A 1 349 ? -33.408 3.484 42.151 1.00 80.06 349 ASN A C 1
ATOM 2610 O O . ASN A 1 349 ? -33.893 3.384 43.277 1.00 80.06 349 ASN A O 1
ATOM 2614 N N . ASP A 1 350 ? -33.961 4.240 41.196 1.00 82.75 350 ASP A N 1
ATOM 2615 C CA . ASP A 1 350 ? -35.199 5.010 41.380 1.00 82.75 350 ASP A CA 1
ATOM 2616 C C . ASP A 1 350 ? -36.401 4.097 41.689 1.00 82.75 350 ASP A C 1
ATOM 2618 O O . ASP A 1 350 ? -37.244 4.433 42.523 1.00 82.75 350 ASP A O 1
ATOM 2622 N N . GLU A 1 351 ? -36.490 2.931 41.048 1.00 85.69 351 GLU A N 1
ATOM 2623 C CA . GLU A 1 351 ? -37.541 1.943 41.302 1.00 85.69 351 GLU A CA 1
ATOM 2624 C C . GLU A 1 351 ? -37.375 1.269 42.670 1.00 85.69 351 GLU A C 1
ATOM 2626 O O . GLU A 1 351 ? -38.341 1.173 43.426 1.00 85.69 351 GLU A O 1
ATOM 2631 N N . THR A 1 352 ? -36.141 0.912 43.051 1.00 83.50 352 THR A N 1
ATOM 2632 C CA . THR A 1 352 ? -35.824 0.399 44.398 1.00 83.50 352 THR A CA 1
ATOM 2633 C C . THR A 1 352 ? -36.226 1.393 45.477 1.00 83.50 352 THR A C 1
ATOM 2635 O O . THR A 1 352 ? -36.828 1.000 46.473 1.00 83.50 352 THR A O 1
ATOM 2638 N N . ALA A 1 353 ? -35.943 2.680 45.263 1.00 82.31 353 ALA A N 1
ATOM 2639 C CA . ALA A 1 353 ? -36.317 3.755 46.174 1.00 82.31 353 ALA A CA 1
ATOM 2640 C C . ALA A 1 353 ? -37.837 3.835 46.369 1.00 82.31 353 ALA A C 1
ATOM 2642 O O . ALA A 1 353 ? -38.324 3.870 47.498 1.00 82.31 353 ALA A O 1
ATOM 2643 N N . LYS A 1 354 ? -38.587 3.840 45.258 1.00 86.50 354 LYS A N 1
ATOM 2644 C CA . LYS A 1 354 ? -40.053 3.920 45.264 1.00 86.50 354 LYS A CA 1
ATOM 2645 C C . LYS A 1 354 ? -40.681 2.704 45.934 1.00 86.50 354 LYS A C 1
ATOM 2647 O O . LYS A 1 354 ? -41.574 2.868 46.760 1.00 86.50 354 LYS A O 1
ATOM 2652 N N . LEU A 1 355 ? -40.201 1.506 45.604 1.00 87.00 355 LEU A N 1
ATOM 2653 C CA . LEU A 1 355 ? -40.708 0.267 46.182 1.00 87.00 355 LEU A CA 1
ATOM 2654 C C . LEU A 1 355 ? -40.406 0.195 47.678 1.00 87.00 355 LEU A C 1
ATOM 2656 O O . LEU A 1 355 ? -41.325 -0.043 48.455 1.00 87.00 355 LEU A O 1
ATOM 2660 N N . ALA A 1 356 ? -39.177 0.504 48.098 1.00 86.94 356 ALA A N 1
ATOM 2661 C CA . ALA A 1 356 ? -38.808 0.542 49.512 1.00 86.94 356 ALA A CA 1
ATOM 2662 C C . ALA A 1 356 ? -39.660 1.540 50.315 1.00 86.94 356 ALA A C 1
ATOM 2664 O O . ALA A 1 356 ? -40.098 1.219 51.416 1.00 86.94 356 ALA A O 1
ATOM 2665 N N . ALA A 1 357 ? -39.947 2.719 49.751 1.00 87.56 357 ALA A N 1
ATOM 2666 C CA . ALA A 1 357 ? -40.809 3.722 50.379 1.00 87.56 357 ALA A CA 1
ATOM 2667 C C . ALA A 1 357 ? -42.287 3.294 50.470 1.00 87.56 357 ALA A C 1
ATOM 2669 O O . ALA A 1 357 ? -43.022 3.818 51.305 1.00 87.56 357 ALA A O 1
ATOM 2670 N N . SER A 1 358 ? -42.728 2.355 49.626 1.00 90.81 358 SER A N 1
ATOM 2671 C CA . SER A 1 358 ? -44.099 1.831 49.633 1.00 90.81 358 SER A CA 1
ATOM 2672 C C . SER A 1 358 ? -44.334 0.689 50.629 1.00 90.81 358 SER A C 1
ATOM 2674 O O . SER A 1 358 ? -45.485 0.330 50.864 1.00 90.81 358 SER A O 1
ATOM 2676 N N . VAL A 1 359 ? -43.275 0.134 51.234 1.00 93.19 359 VAL A N 1
ATOM 2677 C CA . VAL A 1 359 ? -43.384 -0.967 52.203 1.00 93.19 359 VAL A CA 1
ATOM 2678 C C . VAL A 1 359 ? -43.857 -0.448 53.562 1.00 93.19 359 VAL A C 1
ATOM 2680 O O . VAL A 1 359 ? -43.152 0.303 54.239 1.00 93.19 359 VAL A O 1
ATOM 2683 N N . ASN A 1 360 ? -45.038 -0.882 53.990 1.00 95.06 360 ASN A N 1
ATOM 2684 C CA . ASN A 1 360 ? -45.695 -0.446 55.225 1.00 95.06 360 ASN A CA 1
ATOM 2685 C C . ASN A 1 360 ? -46.132 -1.604 56.143 1.00 95.06 360 ASN A C 1
ATOM 2687 O O . ASN A 1 360 ? -46.435 -1.362 57.316 1.00 95.06 360 ASN A O 1
ATOM 2691 N N . ASP A 1 361 ? -46.096 -2.842 55.654 1.00 94.38 361 ASP A N 1
ATOM 2692 C CA . ASP A 1 361 ? -46.435 -4.066 56.381 1.00 94.38 361 ASP A CA 1
ATOM 2693 C C . ASP A 1 361 ? -45.611 -5.278 55.888 1.00 94.38 361 ASP A C 1
ATOM 2695 O O . ASP A 1 361 ? -44.787 -5.166 54.979 1.00 94.38 361 ASP A O 1
ATOM 2699 N N . GLN A 1 362 ? -45.816 -6.453 56.495 1.00 95.50 362 GLN A N 1
ATOM 2700 C CA . GLN A 1 362 ? -45.095 -7.674 56.107 1.00 95.50 362 GLN A CA 1
ATOM 2701 C C . GLN A 1 362 ? -45.430 -8.124 54.673 1.00 95.50 362 GLN A C 1
ATOM 2703 O O . GLN A 1 362 ? -44.546 -8.574 53.954 1.00 95.50 362 GLN A O 1
ATOM 2708 N N . THR A 1 363 ? -46.678 -7.966 54.226 1.00 94.75 363 THR A N 1
ATOM 2709 C CA . THR A 1 363 ? -47.115 -8.404 52.889 1.00 94.75 363 THR A CA 1
ATOM 2710 C C . THR A 1 363 ? -46.430 -7.603 51.779 1.00 94.75 363 THR A C 1
ATOM 2712 O O . THR A 1 363 ? -45.900 -8.171 50.823 1.00 94.75 363 THR A O 1
ATOM 2715 N N . SER A 1 364 ? -46.410 -6.274 51.904 1.00 93.94 364 SER A N 1
ATOM 2716 C CA . SER A 1 364 ? -45.702 -5.372 50.987 1.00 93.94 364 SER A CA 1
ATOM 2717 C C . SER A 1 364 ? -44.187 -5.586 51.038 1.00 93.94 364 SER A C 1
ATOM 2719 O O . SER A 1 364 ? -43.524 -5.517 50.002 1.00 93.94 364 SER A O 1
ATOM 2721 N N . TYR A 1 365 ? -43.641 -5.927 52.209 1.00 93.94 365 TYR A N 1
ATOM 2722 C CA . TYR A 1 365 ? -42.236 -6.291 52.369 1.00 93.94 365 TYR A CA 1
ATOM 2723 C C . TYR A 1 365 ? -41.877 -7.591 51.638 1.00 93.94 365 TYR A C 1
ATOM 2725 O O . TYR A 1 365 ? -40.894 -7.625 50.898 1.00 93.94 365 TYR A O 1
ATOM 2733 N N . ASP A 1 366 ? -42.687 -8.641 51.774 1.00 92.81 366 ASP A N 1
ATOM 2734 C CA . ASP A 1 366 ? -42.481 -9.906 51.065 1.00 92.81 366 ASP A CA 1
ATOM 2735 C C . ASP A 1 366 ? -42.542 -9.695 49.543 1.00 92.81 366 ASP A C 1
ATOM 2737 O O . ASP A 1 366 ? -41.718 -10.243 48.803 1.00 92.81 366 ASP A O 1
ATOM 2741 N N . GLY A 1 367 ? -43.454 -8.831 49.078 1.00 93.94 367 GLY A N 1
ATOM 2742 C CA . GLY A 1 367 ? -43.527 -8.381 47.685 1.00 93.94 367 GLY A CA 1
ATOM 2743 C C . GLY A 1 367 ? -42.260 -7.653 47.223 1.00 93.94 367 GLY A C 1
ATOM 2744 O O . GLY A 1 367 ? -41.703 -7.990 46.175 1.00 93.94 367 GLY A O 1
ATOM 2745 N N . PHE A 1 368 ? -41.748 -6.719 48.029 1.00 93.19 368 PHE A N 1
ATOM 2746 C CA . PHE A 1 368 ? -40.483 -6.031 47.767 1.00 93.19 368 PHE A CA 1
ATOM 2747 C C . PHE A 1 368 ? -39.304 -7.007 47.699 1.00 93.19 368 PHE A C 1
ATOM 2749 O O . PHE A 1 368 ? -38.520 -6.948 46.756 1.00 93.19 368 PHE A O 1
ATOM 2756 N N . ILE A 1 369 ? -39.182 -7.944 48.645 1.00 94.00 369 ILE A N 1
ATOM 2757 C CA . ILE A 1 369 ? -38.115 -8.955 48.642 1.00 94.00 369 ILE A CA 1
ATOM 2758 C C . ILE A 1 369 ? -38.234 -9.881 47.432 1.00 94.00 369 ILE A C 1
ATOM 2760 O O . ILE A 1 369 ? -37.213 -10.248 46.844 1.00 94.00 369 ILE A O 1
ATOM 2764 N N . ALA A 1 370 ? -39.450 -10.248 47.024 1.00 92.62 370 ALA A N 1
ATOM 2765 C CA . ALA A 1 370 ? -39.673 -11.033 45.817 1.00 92.62 370 ALA A CA 1
ATOM 2766 C C . ALA A 1 370 ? -39.201 -10.281 44.561 1.00 92.62 370 ALA A C 1
ATOM 2768 O O . ALA A 1 370 ? -38.442 -10.848 43.773 1.00 92.62 370 ALA A O 1
ATOM 2769 N N . GLN A 1 371 ? -39.556 -9.000 44.411 1.00 90.06 371 GLN A N 1
ATOM 2770 C CA . GLN A 1 371 ? -39.071 -8.155 43.311 1.00 90.06 371 GLN A CA 1
ATOM 2771 C C . GLN A 1 371 ? -37.557 -7.956 43.361 1.00 90.06 371 GLN A C 1
ATOM 2773 O O . GLN A 1 371 ? -36.881 -8.099 42.345 1.00 90.06 371 GLN A O 1
ATOM 2778 N N . LEU A 1 372 ? -36.994 -7.726 44.548 1.00 89.19 372 LEU A N 1
ATOM 2779 C CA . LEU A 1 372 ? -35.555 -7.601 44.736 1.00 89.19 372 LEU A CA 1
ATOM 2780 C C . LEU A 1 372 ? -34.840 -8.890 44.309 1.00 89.19 372 LEU A C 1
ATOM 2782 O O . LEU A 1 372 ? -33.841 -8.842 43.605 1.00 89.19 372 LEU A O 1
ATOM 2786 N N . ARG A 1 373 ? -35.368 -10.072 44.649 1.00 89.50 373 ARG A N 1
ATOM 2787 C CA . ARG A 1 373 ? -34.818 -11.365 44.201 1.00 89.50 373 ARG A CA 1
ATOM 2788 C C . ARG A 1 373 ? -34.906 -11.563 42.687 1.00 89.50 373 ARG A C 1
ATOM 2790 O O . ARG A 1 373 ? -34.028 -12.211 42.123 1.00 89.50 373 ARG A O 1
ATOM 2797 N N . GLN A 1 374 ? -35.923 -11.003 42.040 1.00 87.75 374 GLN A N 1
ATOM 2798 C CA . GLN A 1 374 ? -36.111 -11.096 40.592 1.00 87.75 374 GLN A CA 1
ATOM 2799 C C . GLN A 1 374 ? -35.287 -10.064 39.811 1.00 87.75 374 GLN A C 1
ATOM 2801 O O . GLN A 1 374 ? -34.917 -10.339 38.673 1.00 87.75 374 GLN A O 1
ATOM 2806 N N . ASN A 1 375 ? -34.942 -8.921 40.417 1.00 82.81 375 ASN A N 1
ATOM 2807 C CA . ASN A 1 375 ? -34.227 -7.832 39.757 1.00 82.81 375 ASN A CA 1
ATOM 2808 C C . ASN A 1 375 ? -32.791 -7.658 40.306 1.00 82.81 375 ASN A C 1
ATOM 2810 O O . ASN A 1 375 ? -32.583 -7.032 41.351 1.00 82.81 375 ASN A O 1
ATOM 2814 N N . PRO A 1 376 ? -31.756 -8.142 39.590 1.00 79.50 376 PRO A N 1
ATOM 2815 C CA . PRO A 1 376 ? -30.361 -8.066 40.032 1.00 79.50 376 PRO A CA 1
ATOM 2816 C C . PRO A 1 376 ? -29.854 -6.639 40.279 1.00 79.50 376 PRO A C 1
ATOM 2818 O O . PRO A 1 376 ? -28.950 -6.438 41.093 1.00 79.50 376 PRO A O 1
ATOM 2821 N N . ALA A 1 377 ? -30.406 -5.645 39.580 1.00 75.50 377 ALA A N 1
ATOM 2822 C CA . ALA A 1 377 ? -30.009 -4.253 39.751 1.00 75.50 377 ALA A CA 1
ATOM 2823 C C . ALA A 1 377 ? -30.517 -3.696 41.091 1.00 75.50 377 ALA A C 1
ATOM 2825 O O . ALA A 1 377 ? -29.748 -3.062 41.815 1.00 75.50 377 ALA A O 1
ATOM 2826 N N . MET A 1 378 ? -31.748 -4.042 41.486 1.00 81.94 378 MET A N 1
ATOM 2827 C CA . MET A 1 378 ? -32.268 -3.727 42.821 1.00 81.94 378 MET A CA 1
ATOM 2828 C C . MET A 1 378 ? -31.465 -4.427 43.927 1.00 81.94 378 MET A C 1
ATOM 2830 O O . MET A 1 378 ? -31.191 -3.834 44.970 1.00 81.94 378 MET A O 1
ATOM 2834 N N . GLN A 1 379 ? -31.014 -5.670 43.704 1.00 85.06 379 GLN A N 1
ATOM 2835 C CA . GLN A 1 379 ? -30.142 -6.367 44.665 1.00 85.06 379 GLN A CA 1
ATOM 2836 C C . GLN A 1 379 ? -28.832 -5.625 44.884 1.00 85.06 379 GLN A C 1
ATOM 2838 O O . GLN A 1 379 ? -28.360 -5.532 46.015 1.00 85.06 379 GLN A O 1
ATOM 2843 N N . ALA A 1 380 ? -28.228 -5.112 43.808 1.00 79.25 380 ALA A N 1
ATOM 2844 C CA . ALA A 1 380 ? -27.011 -4.322 43.905 1.00 79.25 380 ALA A CA 1
ATOM 2845 C C . ALA A 1 380 ? -27.244 -3.037 44.714 1.00 79.25 380 ALA A C 1
ATOM 2847 O O . ALA A 1 380 ? -26.398 -2.699 45.539 1.00 79.25 380 ALA A O 1
ATOM 2848 N N . ALA A 1 381 ? -28.395 -2.381 44.539 1.00 77.56 381 ALA A N 1
ATOM 2849 C CA . ALA A 1 381 ? -28.782 -1.198 45.308 1.00 77.56 381 ALA A CA 1
ATOM 2850 C C . ALA A 1 381 ? -29.029 -1.502 46.799 1.00 77.56 381 ALA A C 1
ATOM 2852 O O . ALA A 1 381 ? -28.684 -0.697 47.661 1.00 77.56 381 ALA A O 1
ATOM 2853 N N . ALA A 1 382 ? -29.567 -2.682 47.121 1.00 83.69 382 ALA A N 1
ATOM 2854 C CA . ALA A 1 382 ? -29.831 -3.110 48.497 1.00 83.69 382 ALA A CA 1
ATOM 2855 C C . ALA A 1 382 ? -28.653 -3.832 49.184 1.00 83.69 382 ALA A C 1
ATOM 2857 O O . ALA A 1 382 ? -28.755 -4.203 50.361 1.00 83.69 382 ALA A O 1
ATOM 2858 N N . ARG A 1 383 ? -27.521 -4.044 48.491 1.00 83.88 383 ARG A N 1
ATOM 2859 C CA . ARG A 1 383 ? -26.334 -4.678 49.090 1.00 83.88 383 ARG A CA 1
ATOM 2860 C C . ARG A 1 383 ? -25.870 -3.906 50.323 1.00 83.88 383 ARG A C 1
ATOM 2862 O O . ARG A 1 383 ? -25.711 -2.691 50.302 1.00 83.88 383 ARG A O 1
ATOM 2869 N N . GLY A 1 384 ? -25.592 -4.652 51.391 1.00 83.06 384 GLY A N 1
ATOM 2870 C CA . GLY A 1 384 ? -25.078 -4.113 52.652 1.00 83.06 384 GLY A CA 1
ATOM 2871 C C . GLY A 1 384 ? -26.144 -3.746 53.685 1.00 83.06 384 GLY A C 1
ATOM 2872 O O . GLY A 1 384 ? -25.778 -3.369 54.793 1.00 83.06 384 GLY A O 1
ATOM 2873 N N . LEU A 1 385 ? -27.439 -3.883 53.374 1.00 84.56 385 LEU A N 1
ATOM 2874 C CA . LEU A 1 385 ? -28.507 -3.690 54.364 1.00 84.56 385 LEU A CA 1
ATOM 2875 C C . LEU A 1 385 ? -28.809 -4.945 55.195 1.00 84.56 385 LEU A C 1
ATOM 2877 O O . LEU A 1 385 ? -29.397 -4.815 56.261 1.00 84.56 385 LEU A O 1
ATOM 2881 N N . ASN A 1 386 ? -28.380 -6.139 54.761 1.00 88.12 386 ASN A N 1
ATOM 2882 C CA . ASN A 1 386 ? -28.630 -7.418 55.448 1.00 88.12 386 ASN A CA 1
ATOM 2883 C C . ASN A 1 386 ? -30.100 -7.570 55.875 1.00 88.12 386 ASN A C 1
ATOM 2885 O O . ASN A 1 386 ? -30.411 -7.684 57.064 1.00 88.12 386 ASN A O 1
ATOM 2889 N N . LEU A 1 387 ? -31.001 -7.503 54.895 1.00 91.19 387 LEU A N 1
ATOM 2890 C CA . LEU A 1 387 ? -32.432 -7.711 55.098 1.00 91.19 387 LEU A CA 1
ATOM 2891 C C . LEU A 1 387 ? -32.670 -9.156 55.576 1.00 91.19 387 LEU A C 1
ATOM 2893 O O . LEU A 1 387 ? -32.190 -10.105 54.958 1.00 91.19 387 LEU A O 1
ATOM 2897 N N . THR A 1 388 ? -33.341 -9.303 56.715 1.00 90.94 388 THR A N 1
ATOM 2898 C CA . THR A 1 388 ? -33.563 -10.564 57.441 1.00 90.94 388 THR A CA 1
ATOM 2899 C C . THR A 1 388 ? -34.784 -11.340 56.960 1.00 90.94 388 THR A C 1
ATOM 2901 O O . THR A 1 388 ? -34.860 -12.542 57.197 1.00 90.94 388 THR A O 1
ATOM 2904 N N . GLY A 1 389 ? -35.717 -10.682 56.270 1.00 90.06 389 GLY A N 1
ATOM 2905 C CA . GLY A 1 389 ? -37.003 -11.278 55.900 1.00 90.06 389 GLY A CA 1
ATOM 2906 C C . GLY A 1 389 ? -38.157 -10.876 56.829 1.00 90.06 389 GLY A C 1
ATOM 2907 O O . GLY A 1 389 ? -39.309 -11.134 56.501 1.00 90.06 389 GLY A O 1
ATOM 2908 N N . ASP A 1 390 ? -37.870 -10.220 57.955 1.00 94.44 390 ASP A N 1
ATOM 2909 C CA . ASP A 1 390 ? -38.869 -9.734 58.910 1.00 94.44 390 ASP A CA 1
ATOM 2910 C C . ASP A 1 390 ? -39.014 -8.212 58.775 1.00 94.44 390 ASP A C 1
ATOM 2912 O O . ASP A 1 390 ? -38.059 -7.459 59.001 1.00 94.44 390 ASP A O 1
ATOM 2916 N N . TYR A 1 391 ? -40.214 -7.748 58.415 1.00 92.81 391 TYR A N 1
ATOM 2917 C CA . TYR A 1 391 ? -40.505 -6.326 58.241 1.00 92.81 391 TYR A CA 1
ATOM 2918 C C . TYR A 1 391 ? -40.230 -5.525 59.514 1.00 92.81 391 TYR A C 1
ATOM 2920 O O . TYR A 1 391 ? -39.667 -4.436 59.445 1.00 92.81 391 TYR A O 1
ATOM 2928 N N . THR A 1 392 ? -40.577 -6.049 60.686 1.00 90.75 392 THR A N 1
ATOM 2929 C CA . THR A 1 392 ? -40.387 -5.356 61.966 1.00 90.75 392 THR A CA 1
ATOM 2930 C C . THR A 1 392 ? -38.902 -5.170 62.260 1.00 90.75 392 THR A C 1
ATOM 2932 O O . THR A 1 392 ? -38.484 -4.081 62.664 1.00 90.75 392 THR A O 1
ATOM 2935 N N . ALA A 1 393 ? -38.099 -6.206 62.001 1.00 89.50 393 ALA A N 1
ATOM 2936 C CA . ALA A 1 393 ? -36.647 -6.170 62.170 1.00 89.50 393 ALA A CA 1
ATOM 2937 C C . ALA A 1 393 ? -35.947 -5.291 61.117 1.00 89.50 393 ALA A C 1
ATOM 2939 O O . ALA A 1 393 ? -34.908 -4.688 61.398 1.00 89.50 393 ALA A O 1
ATOM 2940 N N . ASP A 1 394 ? -36.512 -5.192 59.912 1.00 93.88 394 ASP A N 1
ATOM 2941 C CA . ASP A 1 394 ? -35.907 -4.473 58.793 1.00 93.88 394 ASP A CA 1
ATOM 2942 C C . ASP A 1 394 ? -36.494 -3.082 58.536 1.00 93.88 394 ASP A C 1
ATOM 2944 O O . ASP A 1 394 ? -35.935 -2.333 57.736 1.00 93.88 394 ASP A O 1
ATOM 2948 N N . ARG A 1 395 ? -37.553 -2.668 59.239 1.00 91.06 395 ARG A N 1
ATOM 2949 C CA . ARG A 1 395 ? -38.233 -1.376 59.037 1.00 91.06 395 ARG A CA 1
ATOM 2950 C C . ARG A 1 395 ? -37.274 -0.190 59.064 1.00 91.06 395 ARG A C 1
ATOM 2952 O O . ARG A 1 395 ? -37.342 0.685 58.205 1.00 91.06 395 ARG A O 1
ATOM 2959 N N . GLN A 1 396 ? -36.348 -0.171 60.023 1.00 86.50 396 GLN A N 1
ATOM 2960 C CA . GLN A 1 396 ? -35.331 0.882 60.107 1.00 86.50 396 GLN A CA 1
ATOM 2961 C C . GLN A 1 396 ? -34.339 0.822 58.939 1.00 86.50 396 GLN A C 1
ATOM 2963 O O . GLN A 1 396 ? -33.902 1.865 58.460 1.00 86.50 396 GLN A O 1
ATOM 2968 N N . LYS A 1 397 ? -34.014 -0.373 58.435 1.00 89.75 397 LYS A N 1
ATOM 2969 C CA . LYS A 1 397 ? -33.142 -0.558 57.265 1.00 89.75 397 LYS A CA 1
ATOM 2970 C C . LYS A 1 397 ? -33.838 -0.144 55.972 1.00 89.75 397 LYS A C 1
ATOM 2972 O O . LYS A 1 397 ? -33.166 0.388 55.102 1.00 89.75 397 LYS A O 1
ATOM 2977 N N . LEU A 1 398 ? -35.152 -0.341 55.853 1.00 85.19 398 LEU A N 1
ATOM 2978 C CA . LEU A 1 398 ? -35.966 0.117 54.721 1.00 85.19 398 LEU A CA 1
ATOM 2979 C C . LEU A 1 398 ? -36.136 1.635 54.723 1.00 85.19 398 LEU A C 1
ATOM 2981 O O . LEU A 1 398 ? -35.971 2.257 53.682 1.00 85.19 398 LEU A O 1
ATOM 2985 N N . ALA A 1 399 ? -36.373 2.242 55.890 1.00 83.31 399 ALA A N 1
ATOM 2986 C CA . ALA A 1 399 ? -36.347 3.697 56.034 1.00 83.31 399 ALA A CA 1
ATOM 2987 C C . ALA A 1 399 ? -34.955 4.251 55.692 1.00 83.31 399 ALA A C 1
ATOM 2989 O O . ALA A 1 399 ? -34.832 5.174 54.894 1.00 83.31 399 ALA A O 1
ATOM 2990 N N . THR A 1 400 ? -33.898 3.600 56.193 1.00 80.88 400 THR A N 1
ATOM 2991 C CA . THR A 1 400 ? -32.515 3.916 55.814 1.00 80.88 400 THR A CA 1
ATOM 2992 C C . THR A 1 400 ? -32.280 3.702 54.326 1.00 80.88 400 THR A C 1
ATOM 2994 O O . THR A 1 400 ? -31.514 4.455 53.755 1.00 80.88 400 THR A O 1
ATOM 2997 N N . LEU A 1 401 ? -32.899 2.709 53.679 1.00 80.94 401 LEU A N 1
ATOM 2998 C CA . LEU A 1 401 ? -32.805 2.470 52.239 1.00 80.94 401 LEU A CA 1
ATOM 2999 C C . LEU A 1 401 ? -33.553 3.542 51.451 1.00 80.94 401 LEU A C 1
ATOM 3001 O O . LEU A 1 401 ? -33.054 3.920 50.408 1.00 80.94 401 LEU A O 1
ATOM 3005 N N . ALA A 1 402 ? -34.691 4.050 51.924 1.00 76.94 402 ALA A N 1
ATOM 3006 C CA . ALA A 1 402 ? -35.427 5.141 51.286 1.00 76.94 402 ALA A CA 1
ATOM 3007 C C . ALA A 1 402 ? -34.679 6.483 51.417 1.00 76.94 402 ALA A C 1
ATOM 3009 O O . ALA A 1 402 ? -34.505 7.192 50.425 1.00 76.94 402 ALA A O 1
ATOM 3010 N N . ASP A 1 403 ? -34.134 6.780 52.601 1.00 74.88 403 ASP A N 1
ATOM 3011 C CA . ASP A 1 403 ? -33.302 7.968 52.842 1.00 74.88 403 ASP A CA 1
ATOM 3012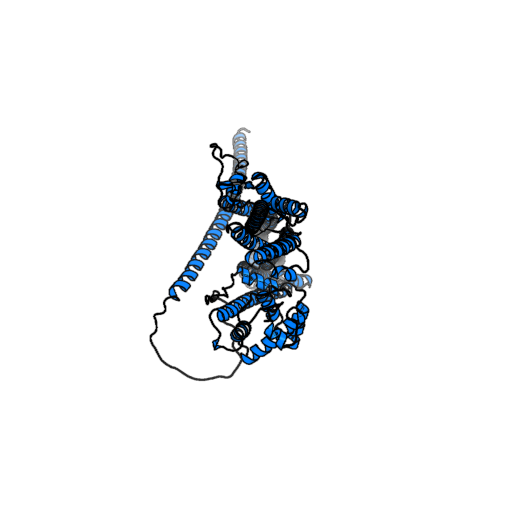 C C . ASP A 1 403 ? -31.943 7.859 52.142 1.00 74.88 403 ASP A C 1
ATOM 3014 O O . ASP A 1 403 ? -31.513 8.784 51.446 1.00 74.88 403 ASP A O 1
ATOM 3018 N N . ARG A 1 404 ? -31.284 6.694 52.237 1.00 69.00 404 ARG A N 1
ATOM 3019 C CA . ARG A 1 404 ? -30.110 6.390 51.416 1.00 69.00 404 ARG A CA 1
ATOM 3020 C C . ARG A 1 404 ? -30.479 6.414 49.961 1.00 69.00 404 ARG A C 1
ATOM 3022 O O . ARG A 1 404 ? -29.622 6.797 49.205 1.00 69.00 404 ARG A O 1
ATOM 3029 N N . ALA A 1 405 ? -31.666 6.030 49.522 1.00 63.00 405 ALA A N 1
ATOM 3030 C CA . ALA A 1 405 ? -31.984 6.096 48.109 1.00 63.00 405 ALA A CA 1
ATOM 3031 C C . ALA A 1 405 ? -32.033 7.544 47.636 1.00 63.00 405 ALA A C 1
ATOM 3033 O O . ALA A 1 405 ? -31.592 7.786 46.530 1.00 63.00 405 ALA A O 1
ATOM 3034 N N . LEU A 1 406 ? -32.430 8.513 48.465 1.00 63.38 406 LEU A N 1
ATOM 3035 C CA . LEU A 1 406 ? -32.254 9.940 48.168 1.00 63.38 406 LEU A CA 1
ATOM 3036 C C . LEU A 1 406 ? -30.770 10.343 48.114 1.00 63.38 406 LEU A C 1
ATOM 3038 O O . LEU A 1 406 ? -30.338 10.959 47.145 1.00 63.38 406 LEU A O 1
ATOM 3042 N N . THR A 1 407 ? -29.951 9.932 49.088 1.00 68.69 407 THR A N 1
ATOM 3043 C CA . THR A 1 407 ? -28.521 10.314 49.122 1.00 68.69 407 THR A CA 1
ATOM 3044 C C . THR A 1 407 ? -27.662 9.571 48.088 1.00 68.69 407 THR A C 1
ATOM 3046 O O . THR A 1 407 ? -26.756 10.140 47.490 1.00 68.69 407 THR A O 1
ATOM 3049 N N . ILE A 1 408 ? -27.940 8.288 47.870 1.00 64.25 408 ILE A N 1
ATOM 3050 C CA . ILE A 1 408 ? -27.378 7.405 46.843 1.00 64.25 408 ILE A CA 1
ATOM 3051 C C . ILE A 1 408 ? -27.892 7.851 45.488 1.00 64.25 408 ILE A C 1
ATOM 3053 O O . ILE A 1 408 ? -27.108 7.809 44.559 1.00 64.25 408 ILE A O 1
ATOM 3057 N N . LYS A 1 409 ? -29.135 8.322 45.345 1.00 67.50 409 LYS A N 1
ATOM 3058 C CA . LYS A 1 409 ? -29.592 8.952 44.104 1.00 67.50 409 LYS A CA 1
ATOM 3059 C C . LYS A 1 409 ? -28.789 10.203 43.814 1.00 67.50 409 LYS A C 1
ATOM 3061 O O . LYS A 1 409 ? -28.300 10.312 42.704 1.00 67.50 409 LYS A O 1
ATOM 3066 N N . ASP A 1 410 ? -28.555 11.079 44.786 1.00 71.56 410 ASP A N 1
ATOM 3067 C CA . ASP A 1 410 ? -27.728 12.270 44.567 1.00 71.56 410 ASP A CA 1
ATOM 3068 C C . ASP A 1 410 ? -26.264 11.911 44.258 1.00 71.56 410 ASP A C 1
ATOM 3070 O O . ASP A 1 410 ? -25.655 12.478 43.349 1.00 71.56 410 ASP A O 1
ATOM 3074 N N . GLN A 1 411 ? -25.687 10.933 44.963 1.00 70.75 411 GLN A N 1
ATOM 3075 C CA . GLN A 1 411 ? -24.325 10.451 44.707 1.00 70.75 411 GLN A CA 1
ATOM 3076 C C . GLN A 1 411 ? -24.207 9.691 43.380 1.00 70.75 411 GLN A C 1
ATOM 3078 O O . GLN A 1 411 ? -23.212 9.858 42.676 1.00 70.75 411 GLN A O 1
ATOM 3083 N N . ALA A 1 412 ? -25.202 8.882 43.020 1.00 66.62 412 ALA A N 1
ATOM 3084 C CA . ALA A 1 412 ? -25.273 8.144 41.765 1.00 66.62 412 ALA A CA 1
ATOM 3085 C C . ALA A 1 412 ? -25.562 9.084 40.598 1.00 66.62 412 ALA A C 1
ATOM 3087 O O . ALA A 1 412 ? -24.950 8.916 39.557 1.00 66.62 412 ALA A O 1
ATOM 3088 N N . ASP A 1 413 ? -26.394 10.109 40.776 1.00 73.31 413 ASP A N 1
ATOM 3089 C CA . ASP A 1 413 ? -26.622 11.167 39.793 1.00 73.31 413 ASP A CA 1
ATOM 3090 C C . ASP A 1 413 ? -25.358 12.000 39.599 1.00 73.31 413 ASP A C 1
ATOM 3092 O O . ASP A 1 413 ? -25.023 12.357 38.473 1.00 73.31 413 ASP A O 1
ATOM 3096 N N . LEU A 1 414 ? -24.616 12.301 40.668 1.00 74.12 414 LEU A N 1
ATOM 3097 C CA . LEU A 1 414 ? -23.331 12.983 40.551 1.00 74.12 414 LEU A CA 1
ATOM 3098 C C . LEU A 1 414 ? -22.288 12.097 39.854 1.00 74.12 414 LEU A C 1
ATOM 3100 O O . LEU A 1 414 ? -21.537 12.591 39.012 1.00 74.12 414 LEU A O 1
ATOM 3104 N N . ALA A 1 415 ? -22.231 10.805 40.186 1.00 73.19 415 ALA A N 1
ATOM 3105 C CA . ALA A 1 415 ? -21.344 9.839 39.542 1.00 73.19 415 ALA A CA 1
ATOM 3106 C C . ALA A 1 415 ? -21.708 9.632 38.064 1.00 73.19 415 ALA A C 1
ATOM 3108 O O . ALA A 1 415 ? -20.818 9.656 37.221 1.00 73.19 415 ALA A O 1
ATOM 3109 N N . ASP A 1 416 ? -22.997 9.520 37.744 1.00 75.81 416 ASP A N 1
ATOM 3110 C CA . ASP A 1 416 ? -23.542 9.440 36.388 1.00 75.81 416 ASP A CA 1
ATOM 3111 C C . ASP A 1 416 ? -23.229 10.713 35.601 1.00 75.81 416 ASP A C 1
ATOM 3113 O O . ASP A 1 416 ? -22.681 10.626 34.509 1.00 75.81 416 ASP A O 1
ATOM 3117 N N . ARG A 1 417 ? -23.449 11.908 36.168 1.00 79.81 417 ARG A N 1
ATOM 3118 C CA . ARG A 1 417 ? -23.058 13.175 35.524 1.00 79.81 417 ARG A CA 1
ATOM 3119 C C . ARG A 1 417 ? -21.559 13.241 35.252 1.00 79.81 417 ARG A C 1
ATOM 3121 O O . ARG A 1 417 ? -21.170 13.671 34.172 1.00 79.81 417 ARG A O 1
ATOM 3128 N N . ARG A 1 418 ? -20.712 12.818 36.199 1.00 80.88 418 ARG A N 1
ATOM 3129 C CA . ARG A 1 418 ? -19.251 12.762 36.002 1.00 80.88 418 ARG A CA 1
ATOM 3130 C C . ARG A 1 418 ? -18.869 11.762 34.915 1.00 80.88 418 ARG A C 1
ATOM 3132 O O . ARG A 1 418 ? -18.038 12.087 34.075 1.00 80.88 418 ARG A O 1
ATOM 3139 N N . ALA A 1 419 ? -19.485 10.582 34.912 1.00 76.94 419 ALA A N 1
ATOM 3140 C CA . ALA A 1 419 ? -19.242 9.555 33.910 1.00 76.94 419 ALA A CA 1
ATOM 3141 C C . ALA A 1 419 ? -19.699 10.014 32.518 1.00 76.94 419 ALA A C 1
ATOM 3143 O O . ALA A 1 419 ? -18.930 9.907 31.571 1.00 76.94 419 ALA A O 1
ATOM 3144 N N . ARG A 1 420 ? -20.892 10.609 32.391 1.00 81.25 420 ARG A N 1
ATOM 3145 C CA . ARG A 1 420 ? -21.376 11.212 31.139 1.00 81.25 420 ARG A CA 1
ATOM 3146 C C . ARG A 1 420 ? -20.457 12.314 30.652 1.00 81.25 420 ARG A C 1
ATOM 3148 O O . ARG A 1 420 ? -20.063 12.272 29.500 1.00 81.25 420 ARG A O 1
ATOM 3155 N N . LEU A 1 421 ? -20.053 13.231 31.531 1.00 84.94 421 LEU A N 1
ATOM 3156 C CA . LEU A 1 421 ? -19.109 14.287 31.173 1.00 84.94 421 LEU A CA 1
ATOM 3157 C C . LEU A 1 421 ? -17.789 13.701 30.654 1.00 84.94 421 LEU A C 1
ATOM 3159 O O . LEU A 1 421 ? -17.252 14.187 29.666 1.00 84.94 421 LEU A O 1
ATOM 3163 N N . GLN A 1 422 ? -17.280 12.640 31.283 1.00 82.88 422 GLN A N 1
ATOM 3164 C CA . GLN A 1 422 ? -16.075 11.954 30.823 1.00 82.88 422 GLN A CA 1
ATOM 3165 C C . GLN A 1 422 ? -16.281 11.265 29.462 1.00 82.88 422 GLN A C 1
ATOM 3167 O O . GLN A 1 422 ? -15.385 11.311 28.621 1.00 82.88 422 GLN A O 1
ATOM 3172 N N . LEU A 1 423 ? -17.439 10.643 29.225 1.00 76.19 423 LEU A N 1
ATOM 3173 C CA . LEU A 1 423 ? -17.780 10.027 27.937 1.00 76.19 423 LEU A CA 1
ATOM 3174 C C . LEU A 1 423 ? -17.956 11.072 26.830 1.00 76.19 423 LEU A C 1
ATOM 3176 O O . LEU A 1 423 ? -17.463 10.869 25.722 1.00 76.19 423 LEU A O 1
ATOM 3180 N N . ASP A 1 424 ? -18.595 12.200 27.135 1.00 83.38 424 ASP A N 1
ATOM 3181 C CA . ASP A 1 424 ? -18.752 13.327 26.217 1.00 83.38 424 ASP A CA 1
ATOM 3182 C C . ASP A 1 424 ? -17.380 13.925 25.872 1.00 83.38 424 ASP A C 1
ATOM 3184 O O . ASP A 1 424 ? -17.082 14.114 24.696 1.00 83.38 424 ASP A O 1
ATOM 3188 N N . GLN A 1 425 ? -16.488 14.093 26.858 1.00 85.38 425 GLN A N 1
ATOM 3189 C CA . GLN A 1 425 ? -15.095 14.498 26.627 1.00 85.38 425 GLN A CA 1
ATOM 3190 C C . GLN A 1 425 ? -14.331 13.497 25.750 1.00 85.38 425 GLN A C 1
ATOM 3192 O O . GLN A 1 425 ? -13.590 13.904 24.860 1.00 85.38 425 GLN A O 1
ATOM 3197 N N . GLN A 1 426 ? -14.499 12.187 25.963 1.00 79.06 426 GLN A N 1
ATOM 3198 C CA . GLN A 1 426 ? -13.873 11.169 25.109 1.00 79.06 426 GLN A CA 1
ATOM 3199 C C . GLN A 1 426 ? -14.406 11.218 23.676 1.00 79.06 426 GLN A C 1
ATOM 3201 O O . GLN A 1 426 ? -13.641 11.054 22.724 1.00 79.06 426 GLN A O 1
ATOM 3206 N N . ARG A 1 427 ? -15.712 11.437 23.505 1.00 81.94 427 ARG A N 1
ATOM 3207 C CA . ARG A 1 427 ? -16.333 11.586 22.190 1.00 81.94 427 ARG A CA 1
ATOM 3208 C C . ARG A 1 427 ? -15.826 12.840 21.482 1.00 81.94 427 ARG A C 1
ATOM 3210 O O . ARG A 1 427 ? -15.409 12.734 20.334 1.00 81.94 427 ARG A O 1
ATOM 3217 N N . GLU A 1 428 ? -15.798 13.976 22.170 1.00 86.06 428 GLU A N 1
ATOM 3218 C CA . GLU A 1 428 ? -15.275 15.240 21.648 1.00 86.06 428 GLU A CA 1
ATOM 3219 C C . GLU A 1 428 ? -13.798 15.107 21.261 1.00 86.06 428 GLU A C 1
ATOM 3221 O O . GLU A 1 428 ? -13.425 15.460 20.148 1.00 86.06 428 GLU A O 1
ATOM 3226 N N . GLN A 1 429 ? -12.964 14.487 22.104 1.00 82.38 429 GLN A N 1
ATOM 3227 C CA . GLN A 1 429 ? -11.562 14.200 21.773 1.00 82.38 429 GLN A CA 1
ATOM 3228 C C . GLN A 1 429 ? -11.423 13.332 20.520 1.00 82.38 429 GLN A C 1
ATOM 3230 O O . GLN A 1 429 ? -10.514 13.548 19.721 1.00 82.38 429 GLN A O 1
ATOM 3235 N N . ARG A 1 430 ? -12.312 12.353 20.316 1.00 81.75 430 ARG A N 1
ATOM 3236 C CA . ARG A 1 430 ? -12.305 11.513 19.111 1.00 81.75 430 ARG A CA 1
ATOM 3237 C C . ARG A 1 430 ? -12.760 12.268 17.870 1.00 81.75 430 ARG A C 1
ATOM 3239 O O . ARG A 1 430 ? -12.164 12.095 16.811 1.00 81.75 430 ARG A O 1
ATOM 3246 N N . GLU A 1 431 ? -13.800 13.084 17.978 1.00 82.12 431 GLU A N 1
ATOM 3247 C CA . GLU A 1 431 ? -14.270 13.935 16.881 1.00 82.12 431 GLU A CA 1
ATOM 3248 C C . GLU A 1 431 ? -13.200 14.976 16.507 1.00 82.12 431 GLU A C 1
ATOM 3250 O O . GLU A 1 431 ? -12.881 15.134 15.328 1.00 82.12 431 GLU A O 1
ATOM 3255 N N . GLN A 1 432 ? -12.540 15.569 17.502 1.00 86.00 432 GLN A N 1
ATOM 3256 C CA . GLN A 1 432 ? -11.407 16.470 17.316 1.00 86.00 432 GLN A CA 1
ATOM 3257 C C . GLN A 1 432 ? -10.208 15.752 16.686 1.00 86.00 432 GLN A C 1
ATOM 3259 O O . GLN A 1 432 ? -9.639 16.247 15.719 1.00 86.00 432 GLN A O 1
ATOM 3264 N N . ALA A 1 433 ? -9.861 14.545 17.144 1.00 79.69 433 ALA A N 1
ATOM 3265 C CA . ALA A 1 433 ? -8.793 13.750 16.539 1.00 79.69 433 ALA A CA 1
ATOM 3266 C C . ALA A 1 433 ? -9.087 13.405 15.070 1.00 79.69 433 ALA A C 1
ATOM 3268 O O . ALA A 1 433 ? -8.172 13.410 14.250 1.00 79.69 433 ALA A O 1
ATOM 3269 N N . LYS A 1 434 ? -10.353 13.155 14.705 1.00 78.81 434 LYS A N 1
ATOM 3270 C CA . LYS A 1 434 ? -10.763 12.967 13.301 1.00 78.81 434 LYS A CA 1
ATOM 3271 C C . LYS A 1 434 ? -10.576 14.237 12.477 1.00 78.81 434 LYS A C 1
ATOM 3273 O O . LYS A 1 434 ? -10.157 14.146 11.326 1.00 78.81 434 LYS A O 1
ATOM 3278 N N . PHE A 1 435 ? -10.859 15.398 13.058 1.00 83.06 435 PHE A N 1
ATOM 3279 C CA . PHE A 1 435 ? -10.655 16.691 12.410 1.00 83.06 435 PHE A CA 1
ATOM 3280 C C . PHE A 1 435 ? -9.167 17.059 12.276 1.00 83.06 435 PHE A C 1
ATOM 3282 O O . PHE A 1 435 ? -8.743 17.591 11.249 1.00 83.06 435 PHE A O 1
ATOM 3289 N N . ASP A 1 436 ? -8.356 16.731 13.281 1.00 82.50 436 ASP A N 1
ATOM 3290 C CA . ASP A 1 436 ? -6.926 17.037 13.309 1.00 82.50 436 ASP A CA 1
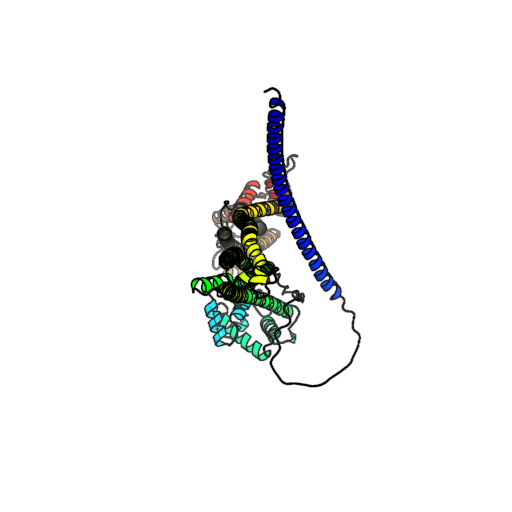ATOM 3291 C C . ASP A 1 436 ? -6.077 16.019 12.539 1.00 82.50 436 ASP A C 1
ATOM 3293 O O . ASP A 1 436 ? -5.003 16.373 12.052 1.00 82.50 436 ASP A O 1
ATOM 3297 N N . ALA A 1 437 ? -6.546 14.781 12.353 1.00 78.81 437 ALA A N 1
ATOM 3298 C CA . ALA A 1 437 ? -5.802 13.730 11.658 1.00 78.81 437 ALA A CA 1
ATOM 3299 C C . ALA A 1 437 ? -5.315 14.140 10.250 1.00 78.81 437 ALA A C 1
ATOM 3301 O O . ALA A 1 437 ? -4.124 13.966 9.981 1.00 78.81 437 ALA A O 1
ATOM 3302 N N . PRO A 1 438 ? -6.134 14.748 9.363 1.00 78.25 438 PRO A N 1
ATOM 3303 C CA . PRO A 1 438 ? -5.652 15.251 8.076 1.00 78.25 438 PRO A CA 1
ATOM 3304 C C . PRO A 1 438 ? -4.577 16.337 8.214 1.00 78.25 438 PRO A C 1
ATOM 3306 O O . PRO A 1 438 ? -3.632 16.370 7.427 1.00 78.25 438 PRO A O 1
ATOM 3309 N N . ARG A 1 439 ? -4.682 17.209 9.227 1.00 83.62 439 ARG A N 1
ATOM 3310 C CA . ARG A 1 439 ? -3.705 18.283 9.479 1.00 83.62 439 ARG A CA 1
ATOM 3311 C C . ARG A 1 439 ? -2.376 17.713 9.964 1.00 83.62 439 ARG A C 1
ATOM 3313 O O . ARG A 1 439 ? -1.327 18.127 9.480 1.00 83.62 439 ARG A O 1
ATOM 3320 N N . ILE A 1 440 ? -2.424 16.737 10.871 1.00 80.31 440 ILE A N 1
ATOM 3321 C CA . ILE A 1 440 ? -1.245 16.016 11.362 1.00 80.31 440 ILE A CA 1
ATOM 3322 C C . ILE A 1 440 ? -0.582 15.255 10.211 1.00 80.31 440 ILE A C 1
ATOM 3324 O O . ILE A 1 440 ? 0.628 15.369 10.034 1.00 80.31 440 ILE A O 1
ATOM 3328 N N . ALA A 1 441 ? -1.357 14.541 9.389 1.00 78.81 441 ALA A N 1
ATOM 3329 C CA . ALA A 1 441 ? -0.836 13.817 8.230 1.00 78.81 441 ALA A CA 1
ATOM 3330 C C . ALA A 1 441 ? -0.169 14.759 7.213 1.00 78.81 441 ALA A C 1
ATOM 3332 O O . ALA A 1 441 ? 0.904 14.453 6.696 1.00 78.81 441 ALA A O 1
ATOM 3333 N N . HIS A 1 442 ? -0.766 15.926 6.961 1.00 84.62 442 HIS A N 1
ATOM 3334 C CA . HIS A 1 442 ? -0.180 16.955 6.105 1.00 84.62 442 HIS A CA 1
ATOM 3335 C C . HIS A 1 442 ? 1.128 17.514 6.691 1.00 84.62 442 HIS A C 1
ATOM 3337 O O . HIS A 1 442 ? 2.134 17.581 5.989 1.00 84.62 442 HIS A O 1
ATOM 3343 N N . ALA A 1 443 ? 1.162 17.844 7.987 1.00 87.00 443 ALA A N 1
ATOM 3344 C CA . ALA A 1 443 ? 2.373 18.323 8.659 1.00 87.00 443 ALA A CA 1
ATOM 3345 C C . ALA A 1 443 ? 3.502 17.275 8.653 1.00 87.00 443 ALA A C 1
ATOM 3347 O O . ALA A 1 443 ? 4.662 17.603 8.402 1.00 87.00 443 ALA A O 1
ATOM 3348 N N . GLN A 1 444 ? 3.170 15.999 8.870 1.00 85.44 444 GLN A N 1
ATOM 3349 C CA . GLN A 1 444 ? 4.123 14.891 8.770 1.00 85.44 444 GLN A CA 1
ATOM 3350 C C . GLN A 1 444 ? 4.664 14.732 7.346 1.00 85.44 444 GLN A C 1
ATOM 3352 O O . GLN A 1 444 ? 5.865 14.529 7.172 1.00 85.44 444 GLN A O 1
ATOM 3357 N N . ALA A 1 445 ? 3.809 14.863 6.328 1.00 87.12 445 ALA A N 1
ATOM 3358 C CA . ALA A 1 445 ? 4.235 14.820 4.933 1.00 87.12 445 ALA A CA 1
ATOM 3359 C C . ALA A 1 445 ? 5.193 15.969 4.592 1.00 87.12 445 ALA A C 1
ATOM 3361 O O . ALA A 1 445 ? 6.210 15.736 3.945 1.00 87.12 445 ALA A O 1
ATOM 3362 N N . GLN A 1 446 ? 4.926 17.182 5.084 1.00 90.25 446 GLN A N 1
ATOM 3363 C CA . GLN A 1 446 ? 5.826 18.328 4.925 1.00 90.25 446 GLN A CA 1
ATOM 3364 C C . GLN A 1 446 ? 7.183 18.102 5.605 1.00 90.25 446 GLN A C 1
ATOM 3366 O O . GLN A 1 446 ? 8.219 18.391 5.011 1.00 90.25 446 GLN A O 1
ATOM 3371 N N . ALA A 1 447 ? 7.203 17.545 6.818 1.00 89.69 447 ALA A N 1
ATOM 3372 C CA . ALA A 1 447 ? 8.448 17.228 7.518 1.00 89.69 447 ALA A CA 1
ATOM 3373 C C . ALA A 1 447 ? 9.269 16.148 6.785 1.00 89.69 447 ALA A C 1
ATOM 3375 O O . ALA A 1 447 ? 10.484 16.283 6.634 1.00 89.69 447 ALA A O 1
ATOM 3376 N N . ALA A 1 448 ? 8.612 15.097 6.282 1.00 86.25 448 ALA A N 1
ATOM 3377 C CA . ALA A 1 448 ? 9.261 14.064 5.473 1.00 86.25 448 ALA A CA 1
ATOM 3378 C C . ALA A 1 448 ? 9.826 14.635 4.160 1.00 86.25 448 ALA A C 1
ATOM 3380 O O . ALA A 1 448 ? 10.922 14.272 3.730 1.00 86.25 448 ALA A O 1
ATOM 3381 N N . ASP A 1 449 ? 9.102 15.564 3.542 1.00 94.06 449 ASP A N 1
ATOM 3382 C CA . ASP A 1 449 ? 9.530 16.279 2.346 1.00 94.06 449 ASP A CA 1
ATOM 3383 C C . ASP A 1 449 ? 10.750 17.174 2.602 1.00 94.06 449 ASP A C 1
ATOM 3385 O O . ASP A 1 449 ? 11.674 17.158 1.795 1.00 94.06 449 ASP A O 1
ATOM 3389 N N . GLN A 1 450 ? 10.820 17.871 3.741 1.00 93.62 450 GLN A N 1
ATOM 3390 C CA . GLN A 1 450 ? 12.002 18.652 4.135 1.00 93.62 450 GLN A CA 1
ATOM 3391 C C . GLN A 1 450 ? 13.247 17.769 4.295 1.00 93.62 450 GLN A C 1
ATOM 3393 O O . GLN A 1 450 ? 14.326 18.115 3.813 1.00 93.62 450 GLN A O 1
ATOM 3398 N N . GLN A 1 451 ? 13.105 16.597 4.922 1.00 91.44 451 GLN A N 1
ATOM 3399 C CA . GLN A 1 451 ? 14.203 15.630 5.034 1.00 91.44 451 GLN A CA 1
ATOM 3400 C C . GLN A 1 451 ? 14.629 15.104 3.659 1.00 91.44 451 GLN A C 1
ATOM 3402 O O . GLN A 1 451 ? 15.824 15.002 3.369 1.00 91.44 451 GLN A O 1
ATOM 3407 N N . ARG A 1 452 ? 13.660 14.804 2.783 1.00 93.56 452 ARG A N 1
ATOM 3408 C CA . ARG A 1 452 ? 13.937 14.370 1.409 1.00 93.56 452 ARG A CA 1
ATOM 3409 C C . ARG A 1 452 ? 14.665 15.457 0.624 1.00 93.56 452 ARG A C 1
ATOM 3411 O O . ARG A 1 452 ? 15.651 15.145 -0.032 1.00 93.56 452 ARG A O 1
ATOM 3418 N N . GLN A 1 453 ? 14.226 16.708 0.721 1.00 94.62 453 GLN A N 1
ATOM 3419 C CA . GLN A 1 453 ? 14.865 17.845 0.064 1.00 94.62 453 GLN A CA 1
ATOM 3420 C C . GLN A 1 453 ? 16.347 17.946 0.448 1.00 94.62 453 GLN A C 1
ATOM 3422 O O . GLN A 1 453 ? 17.199 18.008 -0.432 1.00 94.62 453 GLN A O 1
ATOM 3427 N N . GLN A 1 454 ? 16.675 17.855 1.741 1.00 91.38 454 GLN A N 1
ATOM 3428 C CA . GLN A 1 454 ? 18.067 17.875 2.211 1.00 91.38 454 GLN A CA 1
ATOM 3429 C C . GLN A 1 454 ? 18.894 16.708 1.647 1.00 91.38 454 GLN A C 1
ATOM 3431 O O . GLN A 1 454 ? 20.035 16.898 1.220 1.00 91.38 454 GLN A O 1
ATOM 3436 N N . ALA A 1 455 ? 18.319 15.502 1.599 1.00 89.81 455 ALA A N 1
ATOM 3437 C CA . ALA A 1 455 ? 18.991 14.325 1.051 1.00 89.81 455 ALA A CA 1
ATOM 3438 C C . ALA A 1 455 ? 19.225 14.418 -0.469 1.00 89.81 455 ALA A C 1
ATOM 3440 O O . ALA A 1 455 ? 20.236 13.922 -0.973 1.00 89.81 455 ALA A O 1
ATOM 3441 N N . LEU A 1 456 ? 18.298 15.035 -1.208 1.00 92.19 456 LEU A N 1
ATOM 3442 C CA . LEU A 1 456 ? 18.393 15.204 -2.659 1.00 92.19 456 LEU A CA 1
ATOM 3443 C C . LEU A 1 456 ? 19.330 16.343 -3.064 1.00 92.19 456 LEU A C 1
ATOM 3445 O O . LEU A 1 456 ? 20.106 16.160 -4.006 1.00 92.19 456 LEU A O 1
ATOM 3449 N N . ALA A 1 457 ? 19.351 17.439 -2.302 1.00 89.81 457 ALA A N 1
ATOM 3450 C CA . ALA A 1 457 ? 20.274 18.553 -2.510 1.00 89.81 457 ALA A CA 1
ATOM 3451 C C . ALA A 1 457 ? 21.737 18.074 -2.520 1.00 89.81 457 ALA A C 1
ATOM 3453 O O . ALA A 1 457 ? 22.507 18.412 -3.417 1.00 89.81 457 ALA A O 1
ATOM 3454 N N . GLY A 1 458 ? 22.113 17.171 -1.603 1.00 87.56 458 GLY A N 1
ATOM 3455 C CA . GLY A 1 458 ? 23.458 16.577 -1.576 1.00 87.56 458 GLY A CA 1
ATOM 3456 C C . GLY A 1 458 ? 23.807 15.722 -2.806 1.00 87.56 458 GLY A C 1
ATOM 3457 O O . GLY A 1 458 ? 24.983 15.517 -3.110 1.00 87.56 458 GLY A O 1
ATOM 3458 N N . ARG A 1 459 ? 22.801 15.237 -3.541 1.00 90.62 459 ARG A N 1
ATOM 3459 C CA . ARG A 1 459 ? 22.957 14.390 -4.734 1.00 90.62 459 ARG A CA 1
ATOM 3460 C C . ARG A 1 459 ? 22.852 15.162 -6.049 1.00 90.62 459 ARG A C 1
ATOM 3462 O O . ARG A 1 459 ? 23.147 14.577 -7.087 1.00 90.62 459 ARG A O 1
ATOM 3469 N N . GLY A 1 460 ? 22.455 16.435 -6.019 1.00 90.25 460 GLY A N 1
ATOM 3470 C CA . GLY A 1 460 ? 22.196 17.205 -7.237 1.00 90.25 460 GLY A CA 1
ATOM 3471 C C . GLY A 1 460 ? 20.961 16.741 -7.997 1.00 90.25 460 GLY A C 1
ATOM 3472 O O . GLY A 1 460 ? 20.922 16.825 -9.220 1.00 90.25 460 GLY A O 1
ATOM 3473 N N . ILE A 1 461 ? 19.977 16.181 -7.293 1.00 93.81 461 ILE A N 1
ATOM 3474 C CA . ILE A 1 461 ? 18.702 15.782 -7.886 1.00 93.81 461 ILE A CA 1
ATOM 3475 C C . ILE A 1 461 ? 17.672 16.829 -7.467 1.00 93.81 461 ILE A C 1
ATOM 3477 O O . ILE A 1 461 ? 17.455 16.968 -6.266 1.00 93.81 461 ILE A O 1
ATOM 3481 N N . PRO A 1 462 ? 17.008 17.524 -8.405 1.00 94.81 462 PRO A N 1
ATOM 3482 C CA . PRO A 1 462 ? 16.013 18.520 -8.041 1.00 94.81 462 PRO A CA 1
ATOM 3483 C C . PRO A 1 462 ? 14.876 17.930 -7.204 1.00 94.81 462 PRO A C 1
ATOM 3485 O O . PRO A 1 462 ? 14.353 16.850 -7.512 1.00 94.81 462 PRO A O 1
ATOM 3488 N N . PHE A 1 463 ? 14.473 18.641 -6.160 1.00 95.56 463 PHE A N 1
ATOM 3489 C CA . PHE A 1 463 ? 13.377 18.259 -5.286 1.00 95.56 463 PHE A CA 1
ATOM 3490 C C . PHE A 1 463 ? 12.026 18.659 -5.886 1.00 95.56 463 PHE A C 1
ATOM 3492 O O . PHE A 1 463 ? 11.818 19.778 -6.352 1.00 95.56 463 PHE A O 1
ATOM 3499 N N . ALA A 1 464 ? 11.066 17.741 -5.820 1.00 95.31 464 ALA A N 1
ATOM 3500 C CA . ALA A 1 464 ? 9.657 18.051 -5.981 1.00 95.31 464 ALA A CA 1
ATOM 3501 C C . ALA A 1 464 ? 8.889 17.628 -4.720 1.00 95.31 464 ALA A C 1
ATOM 3503 O O . ALA A 1 464 ? 9.065 16.498 -4.234 1.00 95.31 464 ALA A O 1
ATOM 3504 N N . PRO A 1 465 ? 8.013 18.502 -4.194 1.00 94.69 465 PRO A N 1
ATOM 3505 C CA . PRO A 1 465 ? 7.123 18.135 -3.109 1.00 94.69 465 PRO A CA 1
ATOM 3506 C C . PRO A 1 465 ? 6.255 16.929 -3.473 1.00 94.69 465 PRO A C 1
ATOM 3508 O O . PRO A 1 465 ? 5.842 16.751 -4.621 1.00 94.69 465 PRO A O 1
ATOM 3511 N N . SER A 1 466 ? 5.954 16.104 -2.479 1.00 94.50 466 SER A N 1
ATOM 3512 C CA . SER A 1 466 ? 4.990 15.024 -2.617 1.00 94.50 466 SER A CA 1
ATOM 3513 C C . SER A 1 466 ? 3.588 15.605 -2.775 1.00 94.50 466 SER A C 1
ATOM 3515 O O . SER A 1 466 ? 3.274 16.691 -2.272 1.00 94.50 466 SER A O 1
ATOM 3517 N N . ILE A 1 467 ? 2.703 14.855 -3.435 1.00 93.38 467 ILE A N 1
ATOM 3518 C CA . ILE A 1 467 ? 1.290 15.251 -3.529 1.00 93.38 467 ILE A CA 1
ATOM 3519 C C . ILE A 1 467 ? 0.699 15.343 -2.121 1.00 93.38 467 ILE A C 1
ATOM 3521 O O . ILE A 1 467 ? -0.104 16.222 -1.858 1.00 93.38 467 ILE A O 1
ATOM 3525 N N . GLN A 1 468 ? 1.138 14.497 -1.185 1.00 90.62 468 GLN A N 1
ATOM 3526 C CA . GLN A 1 468 ? 0.667 14.536 0.200 1.00 90.62 468 GLN A CA 1
ATOM 3527 C C . GLN A 1 468 ? 1.004 15.861 0.907 1.00 90.62 468 GLN A C 1
ATOM 3529 O O . GLN A 1 468 ? 0.179 16.366 1.663 1.00 90.62 468 GLN A O 1
ATOM 3534 N N . ALA A 1 469 ? 2.190 16.426 0.660 1.00 91.06 469 ALA A N 1
ATOM 3535 C CA . ALA A 1 469 ? 2.630 17.683 1.268 1.00 91.06 469 ALA A CA 1
ATOM 3536 C C . ALA A 1 469 ? 2.064 18.940 0.581 1.00 91.06 469 ALA A C 1
ATOM 3538 O O . ALA A 1 469 ? 2.164 20.034 1.134 1.00 91.06 469 ALA A O 1
ATOM 3539 N N . THR A 1 470 ? 1.516 18.794 -0.630 1.00 92.56 470 THR A N 1
ATOM 3540 C CA . THR A 1 470 ? 0.954 19.895 -1.437 1.00 92.56 470 THR A CA 1
ATOM 3541 C C . THR A 1 470 ? -0.550 19.786 -1.660 1.00 92.56 470 THR A C 1
ATOM 3543 O O . THR A 1 470 ? -1.155 20.694 -2.233 1.00 92.56 470 THR A O 1
ATOM 3546 N N . ALA A 1 471 ? -1.170 18.692 -1.218 1.00 90.94 471 ALA A N 1
ATOM 3547 C CA . ALA A 1 471 ? -2.602 18.493 -1.314 1.00 90.94 471 ALA A CA 1
ATOM 3548 C C . ALA A 1 471 ? -3.330 19.606 -0.544 1.00 90.94 471 ALA A C 1
ATOM 3550 O O . ALA A 1 471 ? -2.963 19.899 0.596 1.00 90.94 471 ALA A O 1
ATOM 3551 N N . PRO A 1 472 ? -4.383 20.212 -1.124 1.00 91.38 472 PRO A N 1
ATOM 3552 C CA . PRO A 1 472 ? -5.209 21.167 -0.403 1.00 91.38 472 PRO A CA 1
ATOM 3553 C C . PRO A 1 472 ? -5.709 20.571 0.915 1.00 91.38 472 PRO A C 1
ATOM 3555 O O . PRO A 1 472 ? -6.163 19.424 0.953 1.00 91.38 472 PRO A O 1
ATOM 3558 N N . VAL A 1 473 ? -5.659 21.361 1.990 1.00 81.31 473 VAL A N 1
ATOM 3559 C CA . VAL A 1 473 ? -6.207 20.956 3.290 1.00 81.31 473 VAL A CA 1
ATOM 3560 C C . VAL A 1 473 ? -7.682 20.590 3.105 1.00 81.31 473 VAL A C 1
ATOM 3562 O O . VAL A 1 473 ? -8.464 21.387 2.592 1.00 81.31 473 VAL A O 1
ATOM 3565 N N . GLY A 1 474 ? -8.050 19.369 3.497 1.00 81.44 474 GLY A N 1
ATOM 3566 C CA . GLY A 1 474 ? -9.394 18.814 3.297 1.00 81.44 474 GLY A CA 1
ATOM 3567 C C . GLY A 1 474 ? -9.512 17.822 2.137 1.00 81.44 474 GLY A C 1
ATOM 3568 O O . GLY A 1 474 ? -10.539 17.156 2.025 1.00 81.44 474 GLY A O 1
ATOM 3569 N N . MET A 1 475 ? -8.476 17.655 1.308 1.00 87.94 475 MET A N 1
ATOM 3570 C CA . MET A 1 475 ? -8.414 16.531 0.374 1.00 87.94 475 MET A CA 1
ATOM 3571 C C . MET A 1 475 ? -8.315 15.215 1.160 1.00 87.94 475 MET A C 1
ATOM 3573 O O . MET A 1 475 ? -7.460 15.056 2.031 1.00 87.94 475 MET A O 1
ATOM 3577 N N . SER A 1 476 ? -9.205 14.272 0.855 1.00 85.62 476 SER A N 1
ATOM 3578 C CA . SER A 1 476 ? -9.202 12.948 1.486 1.00 85.62 476 SER A CA 1
ATOM 3579 C C . SER A 1 476 ? -7.961 12.133 1.083 1.00 85.62 476 SER A C 1
ATOM 3581 O O . SER A 1 476 ? -7.456 12.305 -0.034 1.00 85.62 476 SER A O 1
ATOM 3583 N N . PRO A 1 477 ? -7.479 11.211 1.938 1.00 81.19 477 PRO A N 1
ATOM 3584 C CA . PRO A 1 477 ? -6.394 10.294 1.583 1.00 81.19 477 PRO A CA 1
ATOM 3585 C C . PRO A 1 477 ? -6.645 9.539 0.269 1.00 81.19 477 PRO A C 1
ATOM 3587 O O . PRO A 1 477 ? -5.733 9.373 -0.539 1.00 81.19 477 PRO A O 1
ATOM 3590 N N . GLU A 1 478 ? -7.893 9.152 -0.005 1.00 81.88 478 GLU A N 1
ATOM 3591 C CA . GLU A 1 478 ? -8.287 8.463 -1.235 1.00 81.88 478 GLU A CA 1
ATOM 3592 C C . GLU A 1 478 ? -8.116 9.341 -2.480 1.00 81.88 478 GLU A C 1
ATOM 3594 O O . GLU A 1 478 ? -7.689 8.852 -3.528 1.00 81.88 478 GLU A O 1
ATOM 3599 N N . GLN A 1 479 ? -8.429 10.637 -2.381 1.00 89.25 479 GLN A N 1
ATOM 3600 C CA . GLN A 1 479 ? -8.221 11.594 -3.470 1.00 89.25 479 GLN A CA 1
ATOM 3601 C C . GLN A 1 479 ? -6.730 11.822 -3.738 1.00 89.25 479 GLN A C 1
ATOM 3603 O O . GLN A 1 479 ? -6.326 11.851 -4.905 1.00 89.25 479 GLN A O 1
ATOM 3608 N N . VAL A 1 480 ? -5.911 11.920 -2.684 1.00 88.31 480 VAL A N 1
ATOM 3609 C CA . VAL A 1 480 ? -4.448 12.022 -2.814 1.00 88.31 480 VAL A CA 1
ATOM 3610 C C . VAL A 1 480 ? -3.879 10.779 -3.502 1.00 88.31 480 VAL A C 1
ATOM 3612 O O . VAL A 1 480 ? -3.128 10.891 -4.474 1.00 88.31 480 VAL A O 1
ATOM 3615 N N . ASP A 1 481 ? -4.295 9.586 -3.076 1.00 85.62 481 ASP A N 1
ATOM 3616 C CA . ASP A 1 481 ? -3.858 8.326 -3.680 1.00 85.62 481 ASP A CA 1
ATOM 3617 C C . ASP A 1 481 ? -4.324 8.171 -5.134 1.00 85.62 481 ASP A C 1
ATOM 3619 O O . ASP A 1 481 ? -3.582 7.659 -5.980 1.00 85.62 481 ASP A O 1
ATOM 3623 N N . ALA A 1 482 ? -5.534 8.624 -5.464 1.00 88.00 482 ALA A N 1
ATOM 3624 C CA . ALA A 1 482 ? -6.026 8.632 -6.837 1.00 88.00 482 ALA A CA 1
ATOM 3625 C C . ALA A 1 482 ? -5.184 9.556 -7.735 1.00 88.00 482 ALA A C 1
ATOM 3627 O O . ALA A 1 482 ? -4.804 9.159 -8.843 1.00 88.00 482 ALA A O 1
ATOM 3628 N N . ALA A 1 483 ? -4.837 10.754 -7.252 1.00 90.62 483 ALA A N 1
ATOM 3629 C CA . ALA A 1 483 ? -3.961 11.686 -7.960 1.00 90.62 483 ALA A CA 1
ATOM 3630 C C . ALA A 1 483 ? -2.561 11.088 -8.179 1.00 90.62 483 ALA A C 1
ATOM 3632 O O . ALA A 1 483 ? -2.058 11.088 -9.308 1.00 90.62 483 ALA A O 1
ATOM 3633 N N . ARG A 1 484 ? -1.981 10.477 -7.138 1.00 92.25 484 ARG A N 1
ATOM 3634 C CA . ARG A 1 484 ? -0.702 9.757 -7.213 1.00 92.25 484 ARG A CA 1
ATOM 3635 C C . ARG A 1 484 ? -0.728 8.660 -8.273 1.00 92.25 484 ARG A C 1
ATOM 3637 O O . ARG A 1 484 ? 0.142 8.626 -9.140 1.00 92.25 484 ARG A O 1
ATOM 3644 N N . LYS A 1 485 ? -1.739 7.785 -8.261 1.00 86.75 485 LYS A N 1
ATOM 3645 C CA . LYS A 1 485 ? -1.870 6.695 -9.247 1.00 86.75 485 LYS A CA 1
ATOM 3646 C C . LYS A 1 485 ? -1.970 7.213 -10.678 1.00 86.75 485 LYS A C 1
ATOM 3648 O O . LYS A 1 485 ? -1.382 6.618 -11.584 1.00 86.75 485 LYS A O 1
ATOM 3653 N N . LYS A 1 486 ? -2.686 8.320 -10.893 1.00 91.62 486 LYS A N 1
ATOM 3654 C CA . LYS A 1 486 ? -2.794 8.960 -12.210 1.00 91.62 486 LYS A CA 1
ATOM 3655 C C . LYS A 1 486 ? -1.428 9.439 -12.707 1.00 91.62 486 LYS A C 1
ATOM 3657 O O . LYS A 1 486 ? -1.067 9.144 -13.845 1.00 91.62 486 LYS A O 1
ATOM 3662 N N . ILE A 1 487 ? -0.653 10.102 -11.846 1.00 90.62 487 ILE A N 1
ATOM 3663 C CA . ILE A 1 487 ? 0.710 10.554 -12.158 1.00 90.62 487 ILE A CA 1
ATOM 3664 C C . ILE A 1 487 ? 1.631 9.363 -12.433 1.00 90.62 487 ILE A C 1
ATOM 3666 O O . ILE A 1 487 ? 2.271 9.316 -13.479 1.00 90.62 487 ILE A O 1
ATOM 3670 N N . GLN A 1 488 ? 1.621 8.339 -11.580 1.00 87.19 488 GLN A N 1
ATOM 3671 C CA . GLN A 1 488 ? 2.428 7.131 -11.776 1.00 87.19 488 GLN A CA 1
ATOM 3672 C C . GLN A 1 488 ? 2.093 6.404 -13.084 1.00 87.19 488 GLN A C 1
ATOM 3674 O O . GLN A 1 488 ? 2.992 5.945 -13.783 1.00 87.19 488 GLN A O 1
ATOM 3679 N N . THR A 1 489 ? 0.815 6.327 -13.457 1.00 83.62 489 THR A N 1
ATOM 3680 C CA . THR A 1 489 ? 0.384 5.718 -14.727 1.00 83.62 489 THR A CA 1
ATOM 3681 C C . THR A 1 489 ? 0.918 6.500 -15.931 1.00 83.62 489 THR A C 1
ATOM 3683 O O . THR A 1 489 ? 1.453 5.905 -16.874 1.00 83.62 489 THR A O 1
ATOM 3686 N N . ALA A 1 490 ? 0.835 7.833 -15.886 1.00 86.44 490 ALA A N 1
ATOM 3687 C CA . ALA A 1 490 ? 1.401 8.699 -16.917 1.00 86.44 490 ALA A CA 1
ATOM 3688 C C . ALA A 1 490 ? 2.932 8.549 -17.001 1.00 86.44 490 ALA A C 1
ATOM 3690 O O . ALA A 1 490 ? 3.476 8.338 -18.087 1.00 86.44 490 ALA A O 1
ATOM 3691 N N . ASN A 1 491 ? 3.615 8.553 -15.856 1.00 88.25 491 ASN A N 1
ATOM 3692 C CA . ASN A 1 491 ? 5.065 8.392 -15.764 1.00 88.25 491 ASN A CA 1
ATOM 3693 C C . ASN A 1 491 ? 5.521 7.034 -16.307 1.00 88.25 491 ASN A C 1
ATOM 3695 O O . ASN A 1 491 ? 6.447 6.974 -17.111 1.00 88.25 491 ASN A O 1
ATOM 3699 N N . ASN A 1 492 ? 4.833 5.946 -15.952 1.00 82.88 492 ASN A N 1
ATOM 3700 C CA . ASN A 1 492 ? 5.132 4.604 -16.454 1.00 82.88 492 ASN A CA 1
ATOM 3701 C C . ASN A 1 492 ? 5.010 4.519 -17.978 1.00 82.88 492 ASN A C 1
ATOM 3703 O O . ASN A 1 492 ? 5.830 3.866 -18.620 1.00 82.88 492 ASN A O 1
ATOM 3707 N N . THR A 1 493 ? 4.024 5.201 -18.563 1.00 84.00 493 THR A N 1
ATOM 3708 C CA . THR A 1 493 ? 3.857 5.261 -20.022 1.00 84.00 493 THR A CA 1
ATOM 3709 C C . THR A 1 493 ? 5.054 5.942 -20.690 1.00 84.00 493 THR A C 1
ATOM 3711 O O . THR A 1 493 ? 5.552 5.460 -21.707 1.00 84.00 493 THR A O 1
ATOM 3714 N N . VAL A 1 494 ? 5.551 7.041 -20.114 1.00 83.88 494 VAL A N 1
ATOM 3715 C CA . VAL A 1 494 ? 6.732 7.750 -20.634 1.00 83.88 494 VAL A CA 1
ATOM 3716 C C . VAL A 1 494 ? 8.003 6.925 -20.438 1.00 83.88 494 VAL A C 1
ATOM 3718 O O . VAL A 1 494 ? 8.753 6.747 -21.393 1.00 83.88 494 VAL A O 1
ATOM 3721 N N . LEU A 1 495 ? 8.208 6.330 -19.260 1.00 82.06 495 LEU A N 1
ATOM 3722 C CA . LEU A 1 495 ? 9.376 5.490 -18.972 1.00 82.06 495 LEU A CA 1
ATOM 3723 C C . LEU A 1 495 ? 9.451 4.246 -19.870 1.00 82.06 495 LEU A C 1
ATOM 3725 O O . LEU A 1 495 ? 10.540 3.855 -20.283 1.00 82.06 495 LEU A O 1
ATOM 3729 N N . GLN A 1 496 ? 8.312 3.633 -20.208 1.00 79.56 496 GLN A N 1
ATOM 3730 C CA . GLN A 1 496 ? 8.267 2.513 -21.154 1.00 79.56 496 GLN A CA 1
ATOM 3731 C C . GLN A 1 496 ? 8.712 2.932 -22.558 1.00 79.56 496 GLN A C 1
ATOM 3733 O O . GLN A 1 496 ? 9.505 2.228 -23.183 1.00 79.56 496 GLN A O 1
ATOM 3738 N N . LYS A 1 497 ? 8.254 4.095 -23.038 1.00 80.00 497 LYS A N 1
ATOM 3739 C CA . LYS A 1 497 ? 8.713 4.656 -24.318 1.00 80.00 497 LYS A CA 1
ATOM 3740 C C . LYS A 1 497 ? 10.200 5.005 -24.266 1.00 80.00 497 LYS A C 1
ATOM 3742 O O . LYS A 1 497 ? 10.932 4.706 -25.207 1.00 80.00 497 LYS A O 1
ATOM 3747 N N . ASP A 1 498 ? 10.660 5.559 -23.146 1.00 81.50 498 ASP A N 1
ATOM 3748 C CA . ASP A 1 498 ? 12.064 5.913 -22.961 1.00 81.50 498 ASP A CA 1
ATOM 3749 C C . ASP A 1 498 ? 12.989 4.683 -22.909 1.00 81.50 498 ASP A C 1
ATOM 3751 O O . ASP A 1 498 ? 14.127 4.736 -23.380 1.00 81.50 498 ASP A O 1
ATOM 3755 N N . ALA A 1 499 ? 12.517 3.549 -22.389 1.00 77.38 499 ALA A N 1
ATOM 3756 C CA . ALA A 1 499 ? 13.292 2.309 -22.362 1.00 77.38 499 ALA A CA 1
ATOM 3757 C C . ALA A 1 499 ? 13.611 1.780 -23.773 1.00 77.38 499 ALA A C 1
ATOM 3759 O O . ALA A 1 499 ? 14.708 1.264 -23.998 1.00 77.38 499 ALA A O 1
ATOM 3760 N N . LEU A 1 500 ? 12.694 1.947 -24.734 1.00 75.56 500 LEU A N 1
ATOM 3761 C CA . LEU A 1 500 ? 12.917 1.555 -26.130 1.00 75.56 500 LEU A CA 1
ATOM 3762 C C . LEU A 1 500 ? 14.025 2.402 -26.774 1.00 75.56 500 LEU A C 1
ATOM 3764 O O . LEU A 1 500 ? 14.947 1.857 -27.389 1.00 75.56 500 LEU A O 1
ATOM 3768 N N . GLY A 1 501 ? 13.984 3.720 -26.560 1.00 81.00 501 GLY A N 1
ATOM 3769 C CA . GLY A 1 501 ? 14.980 4.654 -27.088 1.00 81.00 501 GLY A CA 1
ATOM 3770 C C . GLY A 1 501 ? 16.384 4.452 -26.504 1.00 81.00 501 GLY A C 1
ATOM 3771 O O . GLY A 1 501 ? 17.361 4.511 -27.243 1.00 81.00 501 GLY A O 1
ATOM 3772 N N . ALA A 1 502 ? 16.496 4.080 -25.222 1.00 82.31 502 ALA A N 1
ATOM 3773 C CA . ALA A 1 502 ? 17.784 3.860 -24.551 1.00 82.31 502 ALA A CA 1
ATOM 3774 C C . ALA A 1 502 ? 18.661 2.764 -25.195 1.00 82.31 502 ALA A C 1
ATOM 3776 O O . ALA A 1 502 ? 19.884 2.761 -25.040 1.00 82.31 502 ALA A O 1
ATOM 3777 N N . SER A 1 503 ? 18.053 1.787 -25.876 1.00 82.88 503 SER A N 1
ATOM 3778 C CA . SER A 1 503 ? 18.807 0.800 -26.662 1.00 82.88 503 SER A CA 1
ATOM 3779 C C . SER A 1 503 ? 19.361 1.412 -27.950 1.00 82.88 503 SER A C 1
ATOM 3781 O O . SER A 1 503 ? 20.531 1.225 -28.267 1.00 82.88 503 SER A O 1
ATOM 3783 N N . SER A 1 504 ? 18.544 2.212 -28.640 1.00 84.31 504 SER A N 1
ATOM 3784 C CA . SER A 1 504 ? 18.914 2.857 -29.899 1.00 84.31 504 SER A CA 1
ATOM 3785 C C . SER A 1 504 ? 20.015 3.895 -29.698 1.00 84.31 504 SER A C 1
ATOM 3787 O O . SER A 1 504 ? 20.931 3.954 -30.508 1.00 84.31 504 SER A O 1
ATOM 3789 N N . ASP A 1 505 ? 19.977 4.664 -28.609 1.00 84.25 505 ASP A N 1
ATOM 3790 C CA . ASP A 1 505 ? 20.992 5.686 -28.327 1.00 84.25 505 ASP A CA 1
ATOM 3791 C C . ASP A 1 505 ? 22.370 5.049 -28.056 1.00 84.25 505 ASP A C 1
ATOM 3793 O O . ASP A 1 505 ? 23.386 5.513 -28.573 1.00 84.25 505 ASP A O 1
ATOM 3797 N N . ARG A 1 506 ? 22.414 3.915 -27.338 1.00 85.88 506 ARG A N 1
ATOM 3798 C CA . ARG A 1 506 ? 23.655 3.139 -27.142 1.00 85.88 506 ARG A CA 1
ATOM 3799 C C . ARG A 1 506 ? 24.202 2.572 -28.448 1.00 85.88 506 ARG A C 1
ATOM 3801 O O . ARG A 1 506 ? 25.409 2.632 -28.673 1.00 85.88 506 ARG A O 1
ATOM 3808 N N . ASP A 1 507 ? 23.325 2.078 -29.317 1.00 87.56 507 ASP A N 1
ATOM 3809 C CA . ASP A 1 507 ? 23.722 1.598 -30.639 1.00 87.56 507 ASP A CA 1
ATOM 3810 C C . ASP A 1 507 ? 24.255 2.741 -31.516 1.00 87.56 507 ASP A C 1
ATOM 3812 O O . ASP A 1 507 ? 25.261 2.561 -32.198 1.00 87.56 507 ASP A O 1
ATOM 3816 N N . ILE A 1 508 ? 23.634 3.926 -31.473 1.00 85.62 508 ILE A N 1
ATOM 3817 C CA . ILE A 1 508 ? 24.107 5.123 -32.189 1.00 85.62 508 ILE A CA 1
ATOM 3818 C C . ILE A 1 508 ? 25.500 5.523 -31.695 1.00 85.62 508 ILE A C 1
ATOM 3820 O O . ILE A 1 508 ? 26.380 5.749 -32.526 1.00 85.62 508 ILE A O 1
ATOM 3824 N N . MET A 1 509 ? 25.742 5.552 -30.378 1.00 85.12 509 MET A N 1
ATOM 3825 C CA . MET A 1 509 ? 27.078 5.821 -29.826 1.00 85.12 509 MET A CA 1
ATOM 3826 C C . MET A 1 509 ? 28.102 4.781 -30.302 1.00 85.12 509 MET A C 1
ATOM 3828 O O . MET A 1 509 ? 29.158 5.146 -30.806 1.00 85.12 509 MET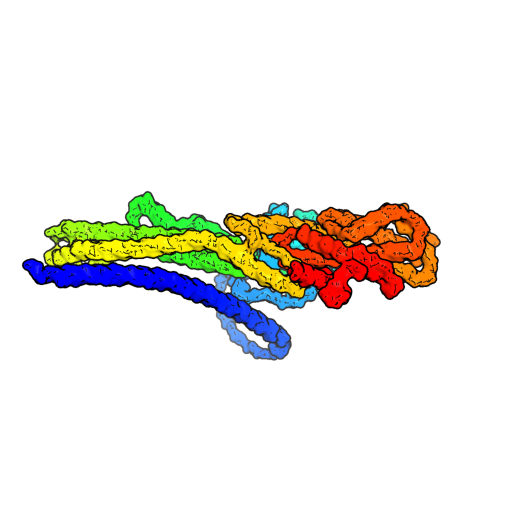 A O 1
ATOM 3832 N N . GLY A 1 510 ? 27.778 3.486 -30.231 1.00 86.00 510 GLY A N 1
ATOM 3833 C CA . GLY A 1 510 ? 28.685 2.424 -30.678 1.00 86.00 510 GLY A CA 1
ATOM 3834 C C . GLY A 1 510 ? 29.009 2.489 -32.176 1.00 86.00 510 GLY A C 1
ATOM 3835 O O . GLY A 1 510 ? 30.168 2.352 -32.569 1.00 86.00 510 GLY A O 1
ATOM 3836 N N . LEU A 1 511 ? 28.002 2.732 -33.018 1.00 87.56 511 LEU A N 1
ATOM 3837 C CA . LEU A 1 511 ? 28.160 2.852 -34.471 1.00 87.56 511 LEU A CA 1
ATOM 3838 C C . LEU A 1 511 ? 28.935 4.116 -34.864 1.00 87.56 511 LEU A C 1
ATOM 3840 O O . LEU A 1 511 ? 29.785 4.053 -35.748 1.00 87.56 511 LEU A O 1
ATOM 3844 N N . THR A 1 512 ? 28.694 5.250 -34.201 1.00 84.25 512 THR A N 1
ATOM 3845 C CA . THR A 1 512 ? 29.448 6.492 -34.453 1.00 84.25 512 THR A CA 1
ATOM 3846 C C . THR A 1 512 ? 30.907 6.370 -34.028 1.00 84.25 512 THR A C 1
ATOM 3848 O O . THR A 1 512 ? 31.779 6.795 -34.780 1.00 84.25 512 THR A O 1
ATOM 3851 N N . THR A 1 513 ? 31.210 5.709 -32.905 1.00 85.31 513 THR A N 1
ATOM 3852 C CA . THR A 1 513 ? 32.598 5.404 -32.518 1.00 85.31 513 THR A CA 1
ATOM 3853 C C . THR A 1 513 ? 33.302 4.533 -33.562 1.00 85.31 513 THR A C 1
ATOM 3855 O O . THR A 1 513 ? 34.437 4.826 -33.936 1.00 85.31 513 THR A O 1
ATOM 3858 N N . GLN A 1 514 ? 32.636 3.494 -34.080 1.00 86.94 514 GLN A N 1
ATOM 3859 C CA . GLN A 1 514 ? 33.201 2.667 -35.156 1.00 86.94 514 GLN A CA 1
ATOM 3860 C C . GLN A 1 514 ? 33.451 3.484 -36.428 1.00 86.94 514 GLN A C 1
ATOM 3862 O O . GLN A 1 514 ? 34.498 3.338 -37.057 1.00 86.94 514 GLN A O 1
ATOM 3867 N N . LEU A 1 515 ? 32.515 4.367 -36.786 1.00 84.88 515 LEU A N 1
ATOM 3868 C CA . LEU A 1 515 ? 32.633 5.235 -37.952 1.00 84.88 515 LEU A CA 1
ATOM 3869 C C . LEU A 1 515 ? 33.816 6.204 -37.837 1.00 84.88 515 LEU A C 1
ATOM 3871 O O . LEU A 1 515 ? 34.573 6.358 -38.792 1.00 84.88 515 LEU A O 1
ATOM 3875 N N . LEU A 1 516 ? 34.005 6.818 -36.667 1.00 84.00 516 LEU A N 1
ATOM 3876 C CA . LEU A 1 516 ? 35.145 7.696 -36.394 1.00 84.00 516 LEU A CA 1
ATOM 3877 C C . LEU A 1 516 ? 36.472 6.944 -36.508 1.00 84.00 516 LEU A C 1
ATOM 3879 O O . LEU A 1 516 ? 37.376 7.415 -37.191 1.00 84.00 516 LEU A O 1
ATOM 3883 N N . GLY A 1 517 ? 36.544 5.729 -35.958 1.00 85.25 517 GLY A N 1
ATOM 3884 C CA . GLY A 1 517 ? 37.725 4.877 -36.088 1.00 85.25 517 GLY A CA 1
ATOM 3885 C C . GLY A 1 517 ? 38.068 4.516 -37.539 1.00 85.25 517 GLY A C 1
ATOM 3886 O O . GLY A 1 517 ? 39.243 4.362 -37.863 1.00 85.25 517 GLY A O 1
ATOM 3887 N N . LEU A 1 518 ? 37.078 4.407 -38.432 1.00 84.06 518 LEU A N 1
ATOM 3888 C CA . LEU A 1 518 ? 37.326 4.230 -39.870 1.00 84.06 518 LEU A CA 1
ATOM 3889 C C . LEU A 1 518 ? 37.819 5.512 -40.538 1.00 84.06 518 LEU A C 1
ATOM 3891 O O . LEU A 1 518 ? 38.711 5.446 -41.376 1.00 84.06 518 LEU A O 1
ATOM 3895 N N . LEU A 1 519 ? 37.270 6.665 -40.154 1.00 80.94 519 LEU A N 1
ATOM 3896 C CA . LEU A 1 519 ? 37.666 7.975 -40.678 1.00 80.94 519 LEU A CA 1
ATOM 3897 C C . LEU A 1 519 ? 39.056 8.430 -40.201 1.00 80.94 519 LEU A C 1
ATOM 3899 O O . LEU A 1 519 ? 39.627 9.339 -40.802 1.00 80.94 519 LEU A O 1
ATOM 3903 N N . ASP A 1 520 ? 39.582 7.851 -39.118 1.00 81.81 520 ASP A N 1
ATOM 3904 C CA . ASP A 1 520 ? 40.933 8.107 -38.596 1.00 81.81 520 ASP A CA 1
ATOM 3905 C C . ASP A 1 520 ? 42.023 7.259 -39.265 1.00 81.81 520 ASP A C 1
ATOM 3907 O O . ASP A 1 520 ? 43.195 7.644 -39.262 1.00 81.81 520 ASP A O 1
ATOM 3911 N N . LYS A 1 521 ? 41.671 6.117 -39.869 1.00 81.81 521 LYS A N 1
ATOM 3912 C CA . LYS A 1 521 ? 42.635 5.321 -40.636 1.00 81.81 521 LYS A CA 1
ATOM 3913 C C . LYS A 1 521 ? 43.047 6.133 -41.870 1.00 81.81 521 LYS A C 1
ATOM 3915 O O . LYS A 1 521 ? 42.229 6.381 -42.743 1.00 81.81 521 LYS A O 1
ATOM 3920 N N . GLN A 1 522 ? 44.318 6.538 -41.938 1.00 55.53 522 GLN A N 1
ATOM 3921 C CA . GLN A 1 522 ? 44.904 7.483 -42.913 1.00 55.53 522 GLN A CA 1
ATOM 3922 C C . GLN A 1 522 ? 44.827 7.083 -44.405 1.00 55.53 522 GLN A C 1
ATOM 3924 O O . GLN A 1 522 ? 45.433 7.747 -45.245 1.00 55.53 522 GLN A O 1
ATOM 3929 N N . ASN A 1 523 ? 44.096 6.029 -44.769 1.00 58.75 523 ASN A N 1
ATOM 3930 C CA . ASN A 1 523 ? 43.824 5.719 -46.166 1.00 58.75 523 ASN A CA 1
ATOM 3931 C C . ASN A 1 523 ? 42.540 6.441 -46.585 1.00 58.75 523 ASN A C 1
ATOM 3933 O O . ASN A 1 523 ? 41.536 6.295 -45.888 1.00 58.75 523 ASN A O 1
ATOM 3937 N N . PRO A 1 524 ? 42.529 7.206 -47.693 1.00 57.97 524 PRO A N 1
ATOM 3938 C CA . PRO A 1 524 ? 41.334 7.891 -48.154 1.00 57.97 524 PRO A CA 1
ATOM 3939 C C . PRO A 1 524 ? 40.305 6.846 -48.582 1.00 57.97 524 PRO A C 1
ATOM 3941 O O . PRO A 1 524 ? 40.228 6.451 -49.745 1.00 57.97 524 PRO A O 1
ATOM 3944 N N . VAL A 1 525 ? 39.487 6.391 -47.633 1.00 55.81 525 VAL A N 1
ATOM 3945 C CA . VAL A 1 525 ? 38.178 5.841 -47.944 1.00 55.81 525 VAL A CA 1
ATOM 3946 C C . VAL A 1 525 ? 37.508 6.959 -48.727 1.00 55.81 525 VAL A C 1
ATOM 3948 O O . VAL A 1 525 ? 37.275 8.038 -48.185 1.00 55.81 525 VAL A O 1
ATOM 3951 N N . THR A 1 526 ? 37.292 6.762 -50.025 1.00 59.06 526 THR A N 1
ATOM 3952 C CA . THR A 1 526 ? 36.449 7.644 -50.828 1.00 59.06 526 THR A CA 1
ATOM 3953 C C . THR A 1 526 ? 35.070 7.593 -50.187 1.00 59.06 526 THR A C 1
ATOM 3955 O O . THR A 1 526 ? 34.300 6.648 -50.358 1.00 59.06 526 THR A O 1
ATOM 3958 N N . THR A 1 527 ? 34.816 8.554 -49.306 1.00 57.12 527 THR A N 1
ATOM 3959 C CA . THR A 1 527 ? 33.620 8.620 -48.485 1.00 57.12 527 THR A CA 1
ATOM 3960 C C . THR A 1 527 ? 32.486 9.132 -49.352 1.00 57.12 527 THR A C 1
ATOM 3962 O O . THR A 1 527 ? 32.158 10.308 -49.367 1.00 57.12 527 THR A O 1
ATOM 3965 N N . GLY A 1 528 ? 31.872 8.239 -50.116 1.00 57.59 528 GLY A N 1
ATOM 3966 C CA . GLY A 1 528 ? 30.570 8.551 -50.675 1.00 57.59 528 GLY A CA 1
ATOM 3967 C C . GLY A 1 528 ? 29.517 8.742 -49.572 1.00 57.59 528 GLY A C 1
ATOM 3968 O O . GLY A 1 528 ? 29.636 8.186 -48.475 1.00 57.59 528 GLY A O 1
ATOM 3969 N N . GLY A 1 529 ? 28.539 9.596 -49.857 1.00 57.94 529 GLY A N 1
ATOM 3970 C CA . GLY A 1 529 ? 27.581 10.138 -48.892 1.00 57.94 529 GLY A CA 1
ATOM 3971 C C . GLY A 1 529 ? 26.671 9.118 -48.204 1.00 57.94 529 GLY A C 1
ATOM 3972 O O . GLY A 1 529 ? 26.525 7.979 -48.633 1.00 57.94 529 GLY A O 1
ATOM 3973 N N . TRP A 1 530 ? 26.009 9.570 -47.135 1.00 54.25 530 TRP A N 1
ATOM 3974 C CA . TRP A 1 530 ? 25.070 8.801 -46.311 1.00 54.25 530 TRP A CA 1
ATOM 3975 C C . TRP A 1 530 ? 23.786 8.465 -47.083 1.00 54.25 530 TRP A C 1
ATOM 3977 O O . TRP A 1 530 ? 22.756 9.111 -46.902 1.00 54.25 530 TRP A O 1
ATOM 3987 N N . SER A 1 531 ? 23.825 7.481 -47.978 1.00 56.06 531 SER A N 1
ATOM 3988 C CA . SER A 1 531 ? 22.656 7.109 -48.775 1.00 56.06 531 SER A CA 1
ATOM 3989 C C . SER A 1 531 ? 21.994 5.841 -48.228 1.00 56.06 531 SER A C 1
ATOM 3991 O O . SER A 1 531 ? 22.579 4.763 -48.239 1.00 56.06 531 SER A O 1
ATOM 3993 N N . SER A 1 532 ? 20.739 5.956 -47.784 1.00 49.31 532 SER A N 1
ATOM 3994 C CA . SER A 1 532 ? 19.850 4.804 -47.605 1.00 49.31 532 SER A CA 1
ATOM 3995 C C . SER A 1 532 ? 19.161 4.496 -48.935 1.00 49.31 532 SER A C 1
ATOM 3997 O O . SER A 1 532 ? 17.984 4.816 -49.118 1.00 49.31 532 SER A O 1
ATOM 3999 N N . ILE A 1 533 ? 19.887 3.949 -49.908 1.00 54.84 533 ILE A N 1
ATOM 4000 C CA . ILE A 1 533 ? 19.279 3.547 -51.183 1.00 54.84 533 ILE A CA 1
ATOM 4001 C C . ILE A 1 533 ? 18.892 2.061 -51.081 1.00 54.84 533 ILE A C 1
ATOM 4003 O O . ILE A 1 533 ? 19.768 1.209 -50.894 1.00 54.84 533 ILE A O 1
ATOM 4007 N N . PRO A 1 534 ? 17.598 1.711 -51.213 1.00 49.44 534 PRO A N 1
ATOM 4008 C CA . PRO A 1 534 ? 17.167 0.318 -51.293 1.00 49.44 534 PRO A CA 1
ATOM 4009 C C . PRO A 1 534 ? 17.896 -0.407 -52.438 1.00 49.44 534 PRO A C 1
ATOM 4011 O O . PRO A 1 534 ? 17.872 0.054 -53.574 1.00 49.44 534 PRO A O 1
ATOM 4014 N N . GLY A 1 535 ? 18.561 -1.531 -52.143 1.00 58.91 535 GLY A N 1
ATOM 4015 C CA . GLY A 1 535 ? 19.306 -2.326 -53.136 1.00 58.91 535 GLY A CA 1
ATOM 4016 C C . GLY A 1 535 ? 20.823 -2.086 -53.195 1.00 58.91 535 GLY A C 1
ATOM 4017 O O . GLY A 1 535 ? 21.518 -2.819 -53.898 1.00 58.91 535 GLY A O 1
ATOM 4018 N N . VAL A 1 536 ? 21.374 -1.145 -52.414 1.00 60.00 536 VAL A N 1
ATOM 4019 C CA . VAL A 1 536 ? 22.829 -0.868 -52.384 1.00 60.00 536 VAL A CA 1
ATOM 4020 C C . VAL A 1 536 ? 23.674 -2.084 -52.017 1.00 60.00 536 VAL A C 1
ATOM 4022 O O . VAL A 1 536 ? 24.780 -2.213 -52.536 1.00 60.00 536 VAL A O 1
ATOM 4025 N N . SER A 1 537 ? 23.159 -3.036 -51.230 1.00 56.31 537 SER A N 1
ATOM 4026 C CA . SER A 1 537 ? 23.918 -4.237 -50.847 1.00 56.31 537 SER A CA 1
ATOM 4027 C C . SER A 1 537 ? 24.447 -5.043 -52.040 1.00 56.31 537 SER A C 1
ATOM 4029 O O . SER A 1 537 ? 25.473 -5.702 -51.912 1.00 56.31 537 SER A O 1
ATOM 4031 N N . GLN A 1 538 ? 23.783 -4.973 -53.199 1.00 60.50 538 GLN A N 1
ATOM 4032 C CA . GLN A 1 538 ? 24.211 -5.654 -54.426 1.00 60.50 538 GLN A CA 1
ATOM 4033 C C . GLN A 1 538 ? 25.340 -4.915 -55.164 1.00 60.50 538 GLN A C 1
ATOM 4035 O O . GLN A 1 538 ? 26.081 -5.533 -55.923 1.00 60.50 538 GLN A O 1
ATOM 4040 N N . VAL A 1 539 ? 25.493 -3.607 -54.932 1.00 58.25 539 VAL A N 1
ATOM 4041 C CA . VAL A 1 539 ? 26.543 -2.762 -55.530 1.00 58.25 539 VAL A CA 1
ATOM 4042 C C . VAL A 1 539 ? 27.762 -2.648 -54.605 1.00 58.25 539 VAL A C 1
ATOM 4044 O O . VAL A 1 539 ? 28.866 -2.389 -55.081 1.00 58.25 539 VAL A O 1
ATOM 4047 N N . LEU A 1 540 ? 27.593 -2.905 -53.298 1.00 56.75 540 LEU A N 1
ATOM 4048 C CA . LEU A 1 540 ? 28.663 -2.804 -52.296 1.00 56.75 540 LEU A CA 1
ATOM 4049 C C . LEU A 1 540 ? 29.867 -3.706 -52.587 1.00 56.75 540 LEU A C 1
ATOM 4051 O O . LEU A 1 540 ? 30.990 -3.311 -52.292 1.00 56.75 540 LEU A O 1
ATOM 4055 N N . THR A 1 541 ? 29.661 -4.860 -53.226 1.00 63.00 541 THR A N 1
ATOM 4056 C CA . THR A 1 541 ? 30.732 -5.816 -53.563 1.00 63.00 541 THR A CA 1
ATOM 4057 C C . THR A 1 541 ? 31.802 -5.249 -54.500 1.00 63.00 541 THR A C 1
ATOM 4059 O O . THR A 1 541 ? 32.867 -5.843 -54.632 1.00 63.00 541 THR A O 1
ATOM 4062 N N . LYS A 1 542 ? 31.544 -4.102 -55.145 1.00 63.53 542 LYS A N 1
ATOM 4063 C CA . LYS A 1 542 ? 32.501 -3.412 -56.024 1.00 63.53 542 LYS A CA 1
ATOM 4064 C C . LYS A 1 542 ? 33.444 -2.454 -55.287 1.00 63.53 542 LYS A C 1
ATOM 4066 O O . LYS A 1 542 ? 34.366 -1.935 -55.910 1.00 63.53 542 LYS A O 1
ATOM 4071 N N . PHE A 1 543 ? 33.224 -2.199 -53.997 1.00 72.56 543 PHE A N 1
ATOM 4072 C CA . PHE A 1 543 ? 34.085 -1.344 -53.178 1.00 72.56 543 PHE A CA 1
ATOM 4073 C C . PHE A 1 543 ? 35.039 -2.167 -52.304 1.00 72.56 543 PHE A C 1
ATOM 4075 O O . PHE A 1 543 ? 34.747 -3.317 -51.987 1.00 72.56 543 PHE A O 1
ATOM 4082 N N . GLY A 1 544 ? 36.152 -1.564 -51.871 1.00 81.38 544 GLY A N 1
ATOM 4083 C CA . GLY A 1 544 ? 37.048 -2.178 -50.882 1.00 81.38 544 GLY A CA 1
ATOM 4084 C C . GLY A 1 544 ? 36.382 -2.369 -49.512 1.00 81.38 544 GLY A C 1
ATOM 4085 O O . GLY A 1 544 ? 35.408 -1.684 -49.188 1.00 81.38 544 GLY A O 1
ATOM 4086 N N . ASP A 1 545 ? 36.925 -3.278 -48.700 1.00 81.38 545 ASP A N 1
ATOM 4087 C CA . ASP A 1 545 ? 36.337 -3.720 -47.423 1.00 81.38 545 ASP A CA 1
ATOM 4088 C C . ASP A 1 545 ? 36.008 -2.565 -46.462 1.00 81.38 545 ASP A C 1
ATOM 4090 O O . ASP A 1 545 ? 34.917 -2.524 -45.889 1.00 81.38 545 ASP A O 1
ATOM 4094 N N . ASP A 1 546 ? 36.896 -1.571 -46.343 1.00 78.81 546 ASP A N 1
ATOM 4095 C CA . ASP A 1 546 ? 36.682 -0.400 -45.479 1.00 78.81 546 ASP A CA 1
ATOM 4096 C C . ASP A 1 546 ? 35.484 0.451 -45.931 1.00 78.81 546 ASP A C 1
ATOM 4098 O O . ASP A 1 546 ? 34.723 0.970 -45.111 1.00 78.81 546 ASP A O 1
ATOM 4102 N N . ARG A 1 547 ? 35.264 0.557 -47.246 1.00 80.00 547 ARG A N 1
ATOM 4103 C CA . ARG A 1 547 ? 34.135 1.293 -47.821 1.00 80.00 547 ARG A CA 1
ATOM 4104 C C . ARG A 1 547 ? 32.822 0.529 -47.645 1.00 80.00 547 ARG A C 1
ATOM 4106 O O . ARG A 1 547 ? 31.804 1.146 -47.337 1.00 80.00 547 ARG A O 1
ATOM 4113 N N . GLN A 1 548 ? 32.839 -0.797 -47.785 1.00 79.88 548 GLN A N 1
ATOM 4114 C CA . GLN A 1 548 ? 31.676 -1.640 -47.483 1.00 79.88 548 GLN A CA 1
ATOM 4115 C C . GLN A 1 548 ? 31.290 -1.554 -46.001 1.00 79.88 548 GLN A C 1
ATOM 4117 O O . GLN A 1 548 ? 30.106 -1.467 -45.665 1.00 79.88 548 GLN A O 1
ATOM 4122 N N . LEU A 1 549 ? 32.286 -1.544 -45.111 1.00 80.94 549 LEU A N 1
ATOM 4123 C CA . LEU A 1 549 ? 32.075 -1.409 -43.675 1.00 80.94 549 LEU A CA 1
ATOM 4124 C C . LEU A 1 549 ? 31.533 -0.021 -43.304 1.00 80.94 549 LEU A C 1
ATOM 4126 O O . LEU A 1 549 ? 30.585 0.053 -42.521 1.00 80.94 549 LEU A O 1
ATOM 4130 N N . PHE A 1 550 ? 32.063 1.051 -43.906 1.00 83.88 550 PHE A N 1
ATOM 4131 C CA . PHE A 1 550 ? 31.536 2.413 -43.764 1.00 83.88 550 PHE A CA 1
ATOM 4132 C C . PHE A 1 550 ? 30.044 2.466 -44.122 1.00 83.88 550 PHE A C 1
ATO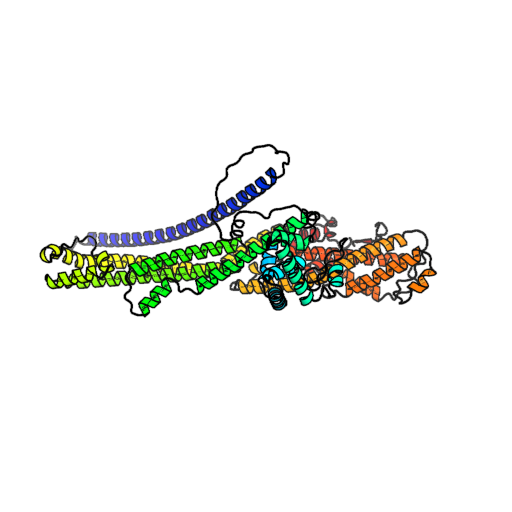M 4134 O O . PHE A 1 550 ? 29.225 2.845 -43.290 1.00 83.88 550 PHE A O 1
ATOM 4141 N N . GLU A 1 551 ? 29.672 1.995 -45.315 1.00 79.25 551 GLU A N 1
ATOM 4142 C CA . GLU A 1 551 ? 28.279 1.995 -45.786 1.00 79.25 551 GLU A CA 1
ATOM 4143 C C . GLU A 1 551 ? 27.358 1.161 -44.889 1.00 79.25 551 GLU A C 1
ATOM 4145 O O . GLU A 1 551 ? 26.230 1.560 -44.589 1.00 79.25 551 GLU A O 1
ATOM 4150 N N . LYS A 1 552 ? 27.832 0.011 -44.401 1.00 82.81 552 LYS A N 1
ATOM 4151 C CA . LYS A 1 552 ? 27.082 -0.822 -43.454 1.00 82.81 552 LYS A CA 1
ATOM 4152 C C . LYS A 1 552 ? 26.820 -0.086 -42.137 1.00 82.81 552 LYS A C 1
ATOM 4154 O O . LYS A 1 552 ? 25.696 -0.125 -41.636 1.00 82.81 552 LYS A O 1
ATOM 4159 N N . ILE A 1 553 ? 27.832 0.575 -41.575 1.00 82.75 553 ILE A N 1
ATOM 4160 C CA . ILE A 1 553 ? 27.709 1.341 -40.327 1.00 82.75 553 ILE A CA 1
ATOM 4161 C C . ILE A 1 553 ? 26.768 2.533 -40.525 1.00 82.75 553 ILE A C 1
ATOM 4163 O O . ILE A 1 553 ? 25.846 2.702 -39.728 1.00 82.75 553 ILE A O 1
ATOM 4167 N N . SER A 1 554 ? 26.931 3.303 -41.603 1.00 78.69 554 SER A N 1
ATOM 4168 C CA . SER A 1 554 ? 26.081 4.456 -41.921 1.00 78.69 554 SER A CA 1
ATOM 4169 C C . SER A 1 554 ? 24.613 4.066 -42.119 1.00 78.69 554 SER A C 1
ATOM 4171 O O . SER A 1 554 ? 23.727 4.709 -41.555 1.00 78.69 554 SER A O 1
ATOM 4173 N N . ASN A 1 555 ? 24.334 2.974 -42.838 1.00 79.00 555 ASN A N 1
ATOM 4174 C CA . ASN A 1 555 ? 22.968 2.472 -43.022 1.00 79.00 555 ASN A CA 1
ATOM 4175 C C . ASN A 1 555 ? 22.336 1.988 -41.710 1.00 79.00 555 ASN A C 1
ATOM 4177 O O . ASN A 1 555 ? 21.179 2.307 -41.420 1.00 79.00 555 ASN A O 1
ATOM 4181 N N . ASN A 1 556 ? 23.101 1.269 -40.882 1.00 82.00 556 ASN A N 1
ATOM 4182 C CA . ASN A 1 556 ? 22.647 0.882 -39.547 1.00 82.00 556 ASN A CA 1
ATOM 4183 C C . ASN A 1 556 ? 22.347 2.112 -38.688 1.00 82.00 556 ASN A C 1
ATOM 4185 O O . ASN A 1 556 ? 21.332 2.134 -37.991 1.00 82.00 556 ASN A O 1
ATOM 4189 N N . LEU A 1 557 ? 23.176 3.156 -38.777 1.00 81.00 557 LEU A N 1
ATOM 4190 C CA . LEU A 1 557 ? 22.951 4.399 -38.056 1.00 81.00 557 LEU A CA 1
ATOM 4191 C C . LEU A 1 557 ? 21.631 5.048 -38.476 1.00 81.00 557 LEU A C 1
ATOM 4193 O O . LEU A 1 557 ? 20.817 5.348 -37.610 1.00 81.00 557 LEU A O 1
ATOM 4197 N N . ILE A 1 558 ? 21.366 5.187 -39.781 1.00 77.75 558 ILE A N 1
ATOM 4198 C CA . ILE A 1 558 ? 20.101 5.733 -40.304 1.00 77.75 558 ILE A CA 1
ATOM 4199 C C . ILE A 1 558 ? 18.900 4.923 -39.803 1.00 77.75 558 ILE A C 1
ATOM 4201 O O . ILE A 1 558 ? 17.912 5.500 -39.343 1.00 77.75 558 ILE A O 1
ATOM 4205 N N . SER A 1 559 ? 18.990 3.592 -39.817 1.00 79.44 559 SER A N 1
ATOM 4206 C CA . SER A 1 559 ? 17.921 2.738 -39.293 1.00 79.44 559 SER A CA 1
ATOM 4207 C C . SER A 1 559 ? 17.692 2.947 -37.791 1.00 79.44 559 SER A C 1
ATOM 4209 O O . SER A 1 559 ? 16.542 3.020 -37.356 1.00 79.44 559 SER A O 1
ATOM 4211 N N . ARG A 1 560 ? 18.753 3.041 -36.979 1.00 82.38 560 ARG A N 1
ATOM 4212 C CA . ARG A 1 560 ? 18.642 3.276 -35.525 1.00 82.38 560 ARG A CA 1
ATOM 4213 C C . ARG A 1 560 ? 18.128 4.673 -35.205 1.00 82.38 560 ARG A C 1
ATOM 4215 O O . ARG A 1 560 ? 17.301 4.841 -34.314 1.00 82.38 560 ARG A O 1
ATOM 4222 N N . MET A 1 561 ? 18.548 5.656 -35.987 1.00 77.56 561 MET A N 1
ATOM 4223 C CA . MET A 1 561 ? 18.053 7.024 -35.952 1.00 77.56 561 MET A CA 1
ATOM 4224 C C . MET A 1 561 ? 16.536 7.093 -36.178 1.00 77.56 561 MET A C 1
ATOM 4226 O O . MET A 1 561 ? 15.827 7.741 -35.408 1.00 77.56 561 MET A O 1
ATOM 4230 N N . GLN A 1 562 ? 16.023 6.391 -37.193 1.00 75.19 562 GLN A N 1
ATOM 4231 C CA . GLN A 1 562 ? 14.585 6.302 -37.475 1.00 75.19 562 GLN A CA 1
ATOM 4232 C C . GLN A 1 562 ? 13.819 5.580 -36.356 1.00 75.19 562 GLN A C 1
ATOM 4234 O O . GLN A 1 562 ? 12.749 6.032 -35.950 1.00 75.19 562 GLN A O 1
ATOM 4239 N N . GLN A 1 563 ? 14.382 4.505 -35.794 1.00 75.38 563 GLN A N 1
ATOM 4240 C CA . GLN A 1 563 ? 13.795 3.804 -34.643 1.00 75.38 563 GLN A CA 1
ATOM 4241 C C . GLN A 1 563 ? 13.727 4.701 -33.399 1.00 75.38 563 GLN A C 1
ATOM 4243 O O . GLN A 1 563 ? 12.700 4.740 -32.723 1.00 75.38 563 GLN A O 1
ATOM 4248 N N . SER A 1 564 ? 14.771 5.495 -33.150 1.00 73.88 564 SER A N 1
ATOM 4249 C CA . SER A 1 564 ? 14.785 6.501 -32.085 1.00 73.88 564 SER A CA 1
ATOM 4250 C C . SER A 1 564 ? 13.750 7.618 -32.330 1.00 73.88 564 SER A C 1
ATOM 4252 O O . SER A 1 564 ? 13.260 8.218 -31.373 1.00 73.88 564 SER A O 1
ATOM 4254 N N . GLN A 1 565 ? 13.382 7.918 -33.587 1.00 67.81 565 GLN A N 1
ATOM 4255 C CA . GLN A 1 565 ? 12.363 8.932 -33.923 1.00 67.81 565 GLN A CA 1
ATOM 4256 C C . GLN A 1 565 ? 10.927 8.439 -33.683 1.00 67.81 565 GLN A C 1
ATOM 4258 O O . GLN A 1 565 ? 10.072 9.230 -33.290 1.00 67.81 565 GLN A O 1
ATOM 4263 N N . GLY A 1 566 ? 10.657 7.142 -33.862 1.00 60.69 566 GLY A N 1
ATOM 4264 C CA . GLY A 1 566 ? 9.331 6.544 -33.643 1.00 60.69 566 GLY A CA 1
ATOM 4265 C C . GLY A 1 566 ? 8.867 6.525 -32.179 1.00 60.69 566 GLY A C 1
ATOM 4266 O O . GLY A 1 566 ? 7.683 6.340 -31.908 1.00 60.69 566 GLY A O 1
ATOM 4267 N N . ALA A 1 567 ? 9.764 6.776 -31.221 1.00 58.88 567 ALA A N 1
ATOM 4268 C CA . ALA A 1 567 ? 9.463 6.815 -29.787 1.00 58.88 567 ALA A CA 1
ATOM 4269 C C . ALA A 1 567 ? 8.832 8.147 -29.304 1.00 58.88 567 ALA A C 1
ATOM 4271 O O . ALA A 1 567 ? 8.849 8.426 -28.105 1.00 58.88 567 ALA A O 1
ATOM 4272 N N . ALA A 1 568 ? 8.256 8.947 -30.214 1.00 47.69 568 ALA A N 1
ATOM 4273 C CA . ALA A 1 568 ? 7.858 10.366 -30.112 1.00 47.69 568 ALA A CA 1
ATOM 4274 C C . ALA A 1 568 ? 6.901 10.798 -28.968 1.00 47.69 568 ALA A C 1
ATOM 4276 O O . ALA A 1 568 ? 6.392 11.914 -28.978 1.00 47.69 568 ALA A O 1
ATOM 4277 N N . GLY A 1 569 ? 6.643 9.958 -27.963 1.00 54.06 569 GLY A N 1
ATOM 4278 C CA . GLY A 1 569 ? 5.976 10.368 -26.724 1.00 54.06 569 GLY A CA 1
ATOM 4279 C C . GLY A 1 569 ? 6.912 10.865 -25.614 1.00 54.06 569 GLY A C 1
ATOM 4280 O O . GLY A 1 569 ? 6.412 11.412 -24.637 1.00 54.06 569 GLY A O 1
ATOM 4281 N N . GLY A 1 570 ? 8.228 10.657 -25.722 1.00 54.25 570 GLY A N 1
ATOM 4282 C CA . GLY A 1 570 ? 9.223 11.236 -24.812 1.00 54.25 570 GLY A CA 1
ATOM 4283 C C . GLY A 1 570 ? 9.864 12.454 -25.470 1.00 54.25 570 GLY A C 1
ATOM 4284 O O . GLY A 1 570 ? 10.386 12.330 -26.577 1.00 54.25 570 GLY A O 1
ATOM 4285 N N . GLY A 1 571 ? 9.791 13.633 -24.846 1.00 59.12 571 GLY A N 1
ATOM 4286 C CA . GLY A 1 571 ? 10.455 14.830 -25.365 1.00 59.12 571 GLY A CA 1
ATOM 4287 C C . GLY A 1 571 ? 11.943 14.552 -25.593 1.00 59.12 571 GLY A C 1
ATOM 4288 O O . GLY A 1 571 ? 12.633 14.117 -24.673 1.00 59.12 571 GLY A O 1
ATOM 4289 N N . ARG A 1 572 ? 12.417 14.748 -26.827 1.00 65.81 572 ARG A N 1
ATOM 4290 C CA . ARG A 1 572 ? 13.846 14.688 -27.158 1.00 65.81 572 ARG A CA 1
ATOM 4291 C C . ARG A 1 572 ? 14.543 15.932 -26.629 1.00 65.81 572 ARG A C 1
ATOM 4293 O O . ARG A 1 572 ? 13.912 16.987 -26.542 1.00 65.81 572 ARG A O 1
ATOM 4300 N N . SER A 1 573 ? 15.843 15.829 -26.369 1.00 67.00 573 SER A N 1
ATOM 4301 C CA . SER A 1 573 ? 16.655 17.029 -26.180 1.00 67.00 573 SER A CA 1
ATOM 4302 C C . SER A 1 573 ? 16.528 17.993 -27.358 1.00 67.00 573 SER A C 1
ATOM 4304 O O . SER A 1 573 ? 16.448 17.588 -28.526 1.00 67.00 573 SER A O 1
ATOM 4306 N N . SER A 1 574 ? 16.526 19.285 -27.042 1.00 62.44 574 SER A N 1
ATOM 4307 C CA . SER A 1 574 ? 16.463 20.371 -28.026 1.00 62.44 574 SER A CA 1
ATOM 4308 C C . SER A 1 574 ? 17.633 20.288 -29.013 1.00 62.44 574 SER A C 1
ATOM 4310 O O . SER A 1 574 ? 17.456 20.428 -30.226 1.00 62.44 574 SER A O 1
ATOM 4312 N N . PHE A 1 575 ? 18.809 19.928 -28.493 1.00 59.53 575 PHE A N 1
ATOM 4313 C CA . PHE A 1 575 ? 20.023 19.667 -29.255 1.00 59.53 575 PHE A CA 1
ATOM 4314 C C . PHE A 1 575 ? 19.843 18.525 -30.261 1.00 59.53 575 PHE A C 1
ATOM 4316 O O . PHE A 1 575 ? 20.106 18.690 -31.453 1.00 59.53 575 PHE A O 1
ATOM 4323 N N . THR A 1 576 ? 19.324 17.382 -29.806 1.00 63.03 576 THR A N 1
ATOM 4324 C CA . THR A 1 576 ? 19.088 16.226 -30.676 1.00 63.03 576 THR A CA 1
ATOM 4325 C C . THR A 1 576 ? 18.085 16.573 -31.769 1.00 63.03 576 THR A C 1
ATOM 4327 O O . THR A 1 576 ? 18.321 16.279 -32.939 1.00 63.03 576 THR A O 1
ATOM 4330 N N . ALA A 1 577 ? 16.985 17.249 -31.430 1.00 62.75 577 ALA A N 1
ATOM 4331 C CA . ALA A 1 577 ? 15.996 17.679 -32.414 1.00 62.75 577 ALA A CA 1
ATOM 4332 C C . ALA A 1 577 ? 16.601 18.593 -33.499 1.00 62.75 577 ALA A C 1
ATOM 4334 O O . ALA A 1 577 ? 16.360 18.359 -34.685 1.00 62.75 577 ALA A O 1
ATOM 4335 N N . ALA A 1 578 ? 17.426 19.571 -33.111 1.00 59.66 578 ALA A N 1
ATOM 4336 C CA . ALA A 1 578 ? 18.108 20.474 -34.039 1.00 59.66 578 ALA A CA 1
ATOM 4337 C C . ALA A 1 578 ? 19.099 19.734 -34.953 1.00 59.66 578 ALA A C 1
ATOM 4339 O O . ALA A 1 578 ? 19.111 19.944 -36.165 1.00 59.66 578 ALA A O 1
ATOM 4340 N N . MET A 1 579 ? 19.873 18.803 -34.397 1.00 64.94 579 MET A N 1
ATOM 4341 C CA . MET A 1 579 ? 20.821 17.992 -35.159 1.00 64.94 579 MET A CA 1
ATOM 4342 C C . MET A 1 579 ? 20.115 17.099 -36.190 1.00 64.94 579 MET A C 1
ATOM 4344 O O . MET A 1 579 ? 20.500 17.056 -37.358 1.00 64.94 579 MET A O 1
ATOM 4348 N N . TYR A 1 580 ? 19.030 16.429 -35.794 1.00 64.88 580 TYR A N 1
ATOM 4349 C CA . TYR A 1 580 ? 18.225 15.624 -36.715 1.00 64.88 580 TYR A CA 1
ATOM 4350 C C . TYR A 1 580 ? 17.564 16.466 -37.811 1.00 64.88 580 TYR A C 1
ATOM 4352 O O . TYR A 1 580 ? 17.427 15.996 -38.942 1.00 64.88 580 TYR A O 1
ATOM 4360 N N . ALA A 1 581 ? 17.161 17.700 -37.499 1.00 66.56 581 ALA A N 1
ATOM 4361 C CA . ALA A 1 581 ? 16.645 18.632 -38.494 1.00 66.56 581 ALA A CA 1
ATOM 4362 C C . ALA A 1 581 ? 17.730 19.018 -39.515 1.00 66.56 581 ALA A C 1
ATOM 4364 O O . ALA A 1 581 ? 17.458 18.974 -40.714 1.00 66.56 581 ALA A O 1
ATOM 4365 N N . ASN A 1 582 ? 18.960 19.289 -39.063 1.00 62.41 582 ASN A N 1
ATOM 4366 C CA . ASN A 1 582 ? 20.103 19.580 -39.937 1.00 62.41 582 ASN A CA 1
ATOM 4367 C C . ASN A 1 582 ? 20.479 18.387 -40.833 1.00 62.41 582 ASN A C 1
ATOM 4369 O O . ASN A 1 582 ? 20.714 18.557 -42.027 1.00 62.41 582 ASN A O 1
ATOM 4373 N N . LEU A 1 583 ? 20.446 17.164 -40.299 1.00 64.25 583 LEU A N 1
ATOM 4374 C CA . LEU A 1 583 ? 20.636 15.931 -41.076 1.00 64.25 583 LEU A CA 1
ATOM 4375 C C . LEU A 1 583 ? 19.571 15.740 -42.164 1.00 64.25 583 LEU A C 1
ATOM 4377 O O . LEU A 1 583 ? 19.857 15.188 -43.220 1.00 64.25 583 LEU A O 1
ATOM 4381 N N . LYS A 1 584 ? 18.334 16.184 -41.916 1.00 64.56 584 LYS A N 1
ATOM 4382 C CA . LYS A 1 584 ? 17.225 16.062 -42.871 1.00 64.56 584 LYS A CA 1
ATOM 4383 C C . LYS A 1 584 ? 17.294 17.106 -43.990 1.00 64.56 584 LYS A C 1
ATOM 4385 O O . LYS A 1 584 ? 16.815 16.842 -45.092 1.00 64.56 584 LYS A O 1
ATOM 4390 N N . THR A 1 585 ? 17.841 18.291 -43.712 1.00 63.03 585 THR A N 1
ATOM 4391 C CA . THR A 1 585 ? 17.982 19.378 -44.696 1.00 63.03 585 THR A CA 1
ATOM 4392 C C . THR A 1 585 ? 19.222 19.215 -45.569 1.00 63.03 585 THR A C 1
ATOM 4394 O O . THR A 1 585 ? 19.188 19.594 -46.743 1.00 63.03 585 THR A O 1
ATOM 4397 N N . GLN A 1 586 ? 20.281 18.586 -45.056 1.00 59.91 586 GLN A N 1
ATOM 4398 C CA . GLN A 1 586 ? 21.398 18.132 -45.876 1.00 59.91 586 GLN A CA 1
ATOM 4399 C C . GLN A 1 586 ? 20.961 16.907 -46.688 1.00 59.91 586 GLN A C 1
ATOM 4401 O O . GLN A 1 586 ? 21.023 15.772 -46.222 1.00 59.91 586 GLN A O 1
ATOM 4406 N N . LYS A 1 587 ? 20.473 17.129 -47.920 1.00 54.19 587 LYS A N 1
ATOM 4407 C CA . LYS A 1 587 ? 20.250 16.034 -48.879 1.00 54.19 587 LYS A CA 1
ATOM 4408 C C . LYS A 1 587 ? 21.527 15.185 -48.937 1.00 54.19 587 LYS A C 1
ATOM 4410 O O . LYS A 1 587 ? 22.603 15.781 -48.989 1.00 54.19 587 LYS A O 1
ATOM 4415 N N . PRO A 1 588 ? 21.432 13.843 -48.948 1.00 51.91 588 PRO A N 1
ATOM 4416 C CA . PRO A 1 588 ? 22.595 12.973 -49.033 1.00 51.91 588 PRO A CA 1
ATOM 4417 C C . PRO A 1 588 ? 23.280 13.198 -50.379 1.00 51.91 588 PRO A C 1
ATOM 4419 O O . PRO A 1 588 ? 22.947 12.575 -51.385 1.00 51.91 588 PRO A O 1
ATOM 4422 N N . ASN A 1 589 ? 24.197 14.158 -50.410 1.00 54.12 589 ASN A N 1
ATOM 4423 C CA . ASN A 1 589 ? 25.081 14.362 -51.533 1.00 54.12 589 ASN A CA 1
ATOM 4424 C C . ASN A 1 589 ? 26.094 13.232 -51.470 1.00 54.12 589 ASN A C 1
ATOM 4426 O O . ASN A 1 589 ? 26.686 12.978 -50.422 1.00 54.12 589 ASN A O 1
ATOM 4430 N N . VAL A 1 590 ? 26.267 12.541 -52.590 1.00 53.31 590 VAL A N 1
ATOM 4431 C CA . VAL A 1 590 ? 27.114 11.350 -52.690 1.00 53.31 590 VAL A CA 1
ATOM 4432 C C . VAL A 1 590 ? 28.597 11.661 -52.471 1.00 53.31 590 VAL A C 1
ATOM 4434 O O . VAL A 1 590 ? 29.361 10.718 -52.400 1.00 53.31 590 VAL A O 1
ATOM 4437 N N . ASP A 1 591 ? 28.975 12.927 -52.262 1.00 62.22 591 ASP A N 1
ATOM 4438 C CA . ASP A 1 591 ? 30.356 13.410 -52.149 1.00 62.22 591 ASP A CA 1
ATOM 4439 C C . ASP A 1 591 ? 30.593 14.224 -50.860 1.00 62.22 591 ASP A C 1
ATOM 4441 O O . ASP A 1 591 ? 31.092 15.352 -50.888 1.00 62.22 591 ASP A O 1
ATOM 4445 N N . LEU A 1 592 ? 30.193 13.701 -49.698 1.00 69.31 592 LEU A N 1
ATOM 4446 C CA . LEU A 1 592 ? 30.536 14.356 -48.432 1.00 69.31 592 LEU A CA 1
ATOM 4447 C C . LEU A 1 592 ? 32.024 14.161 -48.140 1.00 69.31 592 LEU A C 1
ATOM 4449 O O . LEU A 1 592 ? 32.511 13.037 -48.092 1.00 69.31 592 LEU A O 1
ATOM 4453 N N . SER A 1 593 ? 32.750 15.254 -47.892 1.00 79.31 593 SER A N 1
ATOM 4454 C CA . SER A 1 593 ? 34.171 15.164 -47.544 1.00 79.31 593 SER A CA 1
ATOM 4455 C C . SER A 1 593 ? 34.385 14.313 -46.275 1.00 79.31 593 SER A C 1
ATOM 4457 O O . SER A 1 593 ? 33.504 14.263 -45.407 1.00 79.31 593 SER A O 1
ATOM 4459 N N . PRO A 1 594 ? 35.557 13.673 -46.087 1.00 79.31 594 PRO A N 1
ATOM 4460 C CA . PRO A 1 594 ? 35.888 12.993 -44.832 1.00 79.31 594 PRO A CA 1
ATOM 4461 C C . PRO A 1 594 ? 35.709 13.882 -43.591 1.00 79.31 594 PRO A C 1
ATOM 4463 O O . PRO A 1 594 ? 35.239 13.402 -42.561 1.00 79.31 594 PRO A O 1
ATOM 4466 N N . ALA A 1 595 ? 36.009 15.182 -43.703 1.00 77.38 595 ALA A N 1
ATOM 4467 C CA . ALA A 1 595 ? 35.800 16.155 -42.632 1.00 77.38 595 ALA A CA 1
ATOM 4468 C C . ALA A 1 595 ? 34.310 16.337 -42.299 1.00 77.38 595 ALA A C 1
ATOM 4470 O O . ALA A 1 595 ? 33.937 16.330 -41.128 1.00 77.38 595 ALA A O 1
ATOM 4471 N N . THR A 1 596 ? 33.446 16.414 -43.314 1.00 77.06 596 THR A N 1
ATOM 4472 C CA . THR A 1 596 ? 31.992 16.518 -43.119 1.00 77.06 596 THR A CA 1
ATOM 4473 C C . THR A 1 596 ? 31.417 15.244 -42.500 1.00 77.06 596 THR A C 1
ATOM 4475 O O . THR A 1 596 ? 30.646 15.320 -41.548 1.00 77.06 596 THR A O 1
ATOM 4478 N N . ASN A 1 597 ? 31.841 14.064 -42.965 1.00 76.94 597 ASN A N 1
ATOM 4479 C CA . ASN A 1 597 ? 31.418 12.787 -42.377 1.00 76.94 597 ASN A CA 1
ATOM 4480 C C . ASN A 1 597 ? 31.857 12.642 -40.915 1.00 76.94 597 ASN A C 1
ATOM 4482 O O . ASN A 1 597 ? 31.089 12.150 -40.088 1.00 76.94 597 ASN A O 1
ATOM 4486 N N . ARG A 1 598 ? 33.069 13.105 -40.591 1.00 80.69 598 ARG A N 1
ATOM 4487 C CA . ARG A 1 598 ? 33.586 13.148 -39.220 1.00 80.69 598 ARG A CA 1
ATOM 4488 C C . ARG A 1 598 ? 32.738 14.065 -38.345 1.00 80.69 598 ARG A C 1
ATOM 4490 O O . ARG A 1 598 ? 32.327 13.647 -37.268 1.00 80.69 598 ARG A O 1
ATOM 4497 N N . GLN A 1 599 ? 32.434 15.269 -38.827 1.00 77.62 599 GLN A N 1
ATOM 4498 C CA . GLN A 1 599 ? 31.581 16.218 -38.118 1.00 77.62 599 GLN A CA 1
ATOM 4499 C C . GLN A 1 599 ? 30.197 15.619 -37.826 1.00 77.62 599 GLN A C 1
ATOM 4501 O O . GLN A 1 599 ? 29.763 15.620 -36.679 1.00 77.62 599 GLN A O 1
ATOM 4506 N N . MET A 1 600 ? 29.545 15.022 -38.829 1.00 76.81 600 MET A N 1
ATOM 4507 C CA . MET A 1 600 ? 28.240 14.372 -38.655 1.00 76.81 600 MET A CA 1
ATOM 4508 C C . MET A 1 600 ? 28.293 13.224 -37.638 1.00 76.81 600 MET A C 1
ATOM 4510 O O . MET A 1 600 ? 27.417 13.117 -36.784 1.00 76.81 600 MET A O 1
ATOM 4514 N N . ALA A 1 601 ? 29.318 12.367 -37.705 1.00 79.00 601 ALA A N 1
ATOM 4515 C CA . ALA A 1 601 ? 29.486 11.253 -36.773 1.00 79.00 601 ALA A CA 1
ATOM 4516 C C . ALA A 1 601 ? 29.671 11.733 -35.323 1.00 79.00 601 ALA A C 1
ATOM 4518 O O . ALA A 1 601 ? 29.101 11.148 -34.402 1.00 79.00 601 ALA A O 1
ATOM 4519 N N . MET A 1 602 ? 30.432 12.811 -35.126 1.00 75.62 602 MET A N 1
ATOM 4520 C CA . MET A 1 602 ? 30.639 13.436 -33.818 1.00 75.62 602 MET A CA 1
ATOM 4521 C C . MET A 1 602 ? 29.365 14.095 -33.285 1.00 75.62 602 MET A C 1
ATOM 4523 O O . MET A 1 602 ? 29.026 13.893 -32.121 1.00 75.62 602 MET A O 1
ATOM 4527 N N . GLU A 1 603 ? 28.627 14.826 -34.125 1.00 75.75 603 GLU A N 1
ATOM 4528 C CA . GLU A 1 603 ? 27.328 15.398 -33.755 1.00 75.75 603 GLU A CA 1
ATOM 4529 C C . GLU A 1 603 ? 26.367 14.285 -33.306 1.00 75.75 603 GLU A C 1
ATOM 4531 O O . GLU A 1 603 ? 25.788 14.360 -32.222 1.00 75.75 603 GLU A O 1
ATOM 4536 N N . LEU A 1 604 ? 26.276 13.198 -34.080 1.00 79.50 604 LEU A N 1
ATOM 4537 C CA . LEU A 1 604 ? 25.436 12.036 -33.776 1.00 79.50 604 LEU A CA 1
ATOM 4538 C C . LEU A 1 604 ? 25.801 11.360 -32.453 1.00 79.50 604 LEU A C 1
ATOM 4540 O O . LEU A 1 604 ? 24.908 11.001 -31.680 1.00 79.50 604 LEU A O 1
ATOM 4544 N N . TYR A 1 605 ? 27.098 11.218 -32.177 1.00 82.88 605 TYR A N 1
ATOM 4545 C CA . TYR A 1 605 ? 27.592 10.715 -30.900 1.00 82.88 605 TYR A CA 1
ATOM 4546 C C . TYR A 1 605 ? 27.173 11.637 -29.748 1.00 82.88 605 TYR A C 1
ATOM 4548 O O . TYR A 1 605 ? 26.597 11.178 -28.762 1.00 82.88 605 TYR A O 1
ATOM 4556 N N . ALA A 1 606 ? 27.408 12.943 -29.892 1.00 77.06 606 ALA A N 1
ATOM 4557 C CA . ALA A 1 606 ? 27.072 13.948 -28.892 1.00 77.06 606 ALA A CA 1
ATOM 4558 C C . ALA A 1 606 ? 25.567 13.982 -28.579 1.00 77.06 606 ALA A C 1
ATOM 4560 O O . ALA A 1 606 ? 25.182 14.017 -27.409 1.00 77.06 606 ALA A O 1
ATOM 4561 N N . GLY A 1 607 ? 24.710 13.906 -29.602 1.00 79.12 607 GLY A N 1
ATOM 4562 C CA . GLY A 1 607 ? 23.258 13.847 -29.432 1.00 79.12 607 GLY A CA 1
ATOM 4563 C C . GLY A 1 607 ? 22.808 12.599 -28.668 1.00 79.12 607 GLY A C 1
ATOM 4564 O O . GLY A 1 607 ? 22.030 12.697 -27.718 1.00 79.12 607 GLY A O 1
ATOM 4565 N N . ALA A 1 608 ? 23.344 11.427 -29.019 1.00 81.00 608 ALA A N 1
ATOM 4566 C CA . ALA A 1 608 ? 23.019 10.173 -28.337 1.00 81.00 608 ALA A CA 1
ATOM 4567 C C . ALA A 1 608 ? 23.544 10.116 -26.889 1.00 81.00 608 ALA A C 1
ATOM 4569 O O . ALA A 1 608 ? 22.859 9.598 -26.000 1.00 81.00 608 ALA A O 1
ATOM 4570 N N . ALA A 1 609 ? 24.723 10.685 -26.627 1.00 80.69 609 ALA A N 1
ATOM 4571 C CA . ALA A 1 609 ? 25.275 10.813 -25.280 1.00 80.69 609 ALA A CA 1
ATOM 4572 C C . ALA A 1 609 ? 24.425 11.754 -24.407 1.00 80.69 609 ALA A C 1
ATOM 4574 O O . ALA A 1 609 ? 24.072 11.397 -23.283 1.00 80.69 609 ALA A O 1
ATOM 4575 N N . MET A 1 610 ? 24.018 12.912 -24.941 1.00 82.25 610 MET A N 1
ATOM 4576 C CA . MET A 1 610 ? 23.116 13.842 -24.248 1.00 82.25 610 MET A CA 1
ATOM 4577 C C . MET A 1 610 ? 21.765 13.202 -23.926 1.00 82.25 610 MET A C 1
ATOM 4579 O O . MET A 1 610 ? 21.275 13.323 -22.806 1.00 82.25 610 MET A O 1
ATOM 4583 N N . GLU A 1 611 ? 21.173 12.472 -24.872 1.00 84.69 611 GLU A N 1
ATOM 4584 C CA . GLU A 1 611 ? 19.911 11.764 -24.640 1.00 84.69 611 GLU A CA 1
ATOM 4585 C C . GLU A 1 611 ? 20.063 10.648 -23.591 1.00 84.69 611 GLU A C 1
ATOM 4587 O O . GLU A 1 611 ? 19.177 10.446 -22.760 1.00 84.69 611 GLU A O 1
ATOM 4592 N N . THR A 1 612 ? 21.212 9.966 -23.558 1.00 84.44 612 THR A N 1
ATOM 4593 C CA . THR A 1 612 ? 21.529 8.985 -22.509 1.00 84.44 612 THR A CA 1
ATOM 4594 C C . THR A 1 612 ? 21.571 9.648 -21.129 1.00 84.44 612 THR A C 1
ATOM 4596 O O . THR A 1 612 ? 20.900 9.167 -20.209 1.00 84.44 612 THR A O 1
ATOM 4599 N N . ASN A 1 613 ? 22.258 10.788 -21.002 1.00 86.31 613 ASN A N 1
ATOM 4600 C CA . ASN A 1 613 ? 22.308 11.565 -19.761 1.00 86.31 613 ASN A CA 1
ATOM 4601 C C . ASN A 1 613 ? 20.918 12.077 -19.354 1.00 86.31 613 ASN A C 1
ATOM 4603 O O . ASN A 1 613 ? 20.554 11.977 -18.183 1.00 86.31 613 ASN A O 1
ATOM 4607 N N . ARG A 1 614 ? 20.097 12.537 -20.311 1.00 90.75 614 ARG A N 1
ATOM 4608 C CA . ARG A 1 614 ? 18.704 12.941 -20.063 1.00 90.75 614 ARG A CA 1
ATOM 4609 C C . ARG A 1 614 ? 17.897 11.804 -19.451 1.00 90.75 614 ARG A C 1
ATOM 4611 O O . ARG A 1 614 ? 17.182 12.004 -18.472 1.00 90.75 614 ARG A O 1
ATOM 4618 N N . ARG A 1 615 ? 17.966 10.605 -20.035 1.00 88.62 615 ARG A N 1
ATOM 4619 C CA . ARG A 1 615 ? 17.217 9.435 -19.544 1.00 88.62 615 ARG A CA 1
ATOM 4620 C C . ARG A 1 615 ? 17.675 9.022 -18.150 1.00 88.62 615 ARG A C 1
ATOM 4622 O O . ARG A 1 615 ? 16.847 8.597 -17.347 1.00 88.62 615 ARG A O 1
ATOM 4629 N N . GLU A 1 616 ? 18.972 9.115 -17.871 1.00 89.25 616 GLU A N 1
ATOM 4630 C CA . GLU A 1 616 ? 19.522 8.872 -16.538 1.00 89.25 616 GLU A CA 1
ATOM 4631 C C . GLU A 1 616 ? 19.001 9.898 -15.530 1.00 89.25 616 GLU A C 1
ATOM 4633 O O . GLU A 1 616 ? 18.428 9.497 -14.517 1.00 89.25 616 GLU A O 1
ATOM 4638 N N . PHE A 1 617 ? 19.076 11.190 -15.861 1.00 93.56 617 PHE A N 1
ATOM 4639 C CA . PHE A 1 617 ? 18.510 12.274 -15.061 1.00 93.56 617 PHE A CA 1
ATOM 4640 C C . PHE A 1 617 ? 17.024 12.051 -14.766 1.00 93.56 617 PHE A C 1
ATOM 4642 O O . PHE A 1 617 ? 16.620 12.038 -13.606 1.00 93.56 617 PHE A O 1
ATOM 4649 N N . VAL A 1 618 ? 16.204 11.810 -15.796 1.00 92.62 618 VAL A N 1
ATOM 4650 C CA . VAL A 1 618 ? 14.763 11.573 -15.629 1.00 92.62 618 VAL A CA 1
ATOM 4651 C C . VAL A 1 618 ? 14.517 10.364 -14.730 1.00 92.62 618 VAL A C 1
ATOM 4653 O O . VAL A 1 618 ? 13.649 10.416 -13.864 1.00 92.62 618 VAL A O 1
ATOM 4656 N N . ARG A 1 619 ? 15.280 9.276 -14.887 1.00 91.06 619 ARG A N 1
ATOM 4657 C CA . ARG A 1 619 ? 15.135 8.081 -14.047 1.00 91.06 619 ARG A CA 1
ATOM 4658 C C . ARG A 1 619 ? 15.462 8.373 -12.584 1.00 91.06 619 ARG A C 1
ATOM 4660 O O . ARG A 1 619 ? 14.683 7.979 -11.718 1.00 91.06 619 ARG A O 1
ATOM 4667 N N . GLU A 1 620 ? 16.580 9.041 -12.313 1.00 93.69 620 GLU A N 1
ATOM 4668 C CA . GLU A 1 620 ? 16.981 9.398 -10.948 1.00 93.69 620 GLU A CA 1
ATOM 4669 C C . GLU A 1 620 ? 16.008 10.387 -10.311 1.00 93.69 620 GLU A C 1
ATOM 4671 O O . GLU A 1 620 ? 15.575 10.169 -9.180 1.00 93.69 620 GLU A O 1
ATOM 4676 N N . TYR A 1 621 ? 15.585 11.406 -11.061 1.00 95.31 621 TYR A N 1
ATOM 4677 C CA . TYR A 1 621 ? 14.564 12.356 -10.634 1.00 95.31 621 TYR A CA 1
ATOM 4678 C C . TYR A 1 621 ? 13.253 11.650 -10.283 1.00 95.31 621 TYR A C 1
ATOM 4680 O O . TYR A 1 621 ? 12.677 11.920 -9.235 1.00 95.31 621 TYR A O 1
ATOM 4688 N N . MET A 1 622 ? 12.794 10.714 -11.117 1.00 93.44 622 MET A N 1
ATOM 4689 C CA . MET A 1 622 ? 11.553 9.975 -10.879 1.00 93.44 622 MET A CA 1
ATOM 4690 C C . MET A 1 622 ? 11.649 9.012 -9.691 1.00 93.44 622 MET A C 1
ATOM 4692 O O . MET A 1 622 ? 10.666 8.815 -8.981 1.00 93.44 622 MET A O 1
ATOM 4696 N N . GLN A 1 623 ? 12.817 8.408 -9.458 1.00 90.12 623 GLN A N 1
ATOM 4697 C CA . GLN A 1 623 ? 13.057 7.599 -8.260 1.00 90.12 623 GLN A CA 1
ATOM 4698 C C . GLN A 1 623 ? 13.045 8.445 -6.988 1.00 90.12 623 GLN A C 1
ATOM 4700 O O . GLN A 1 623 ? 12.507 8.015 -5.970 1.00 90.12 623 GLN A O 1
ATOM 4705 N N . ALA A 1 624 ? 13.644 9.632 -7.050 1.00 93.38 624 ALA A N 1
ATOM 4706 C CA . ALA A 1 624 ? 13.694 10.581 -5.949 1.00 93.38 624 ALA A CA 1
ATOM 4707 C C . ALA A 1 624 ? 12.336 11.246 -5.674 1.00 93.38 624 ALA A C 1
ATOM 4709 O O . ALA A 1 624 ? 12.003 11.515 -4.523 1.00 93.38 624 ALA A O 1
ATOM 4710 N N . ASN A 1 625 ? 11.547 11.481 -6.723 1.00 96.00 625 ASN A N 1
ATOM 4711 C CA . ASN A 1 625 ? 10.289 12.216 -6.687 1.00 96.00 625 ASN A CA 1
ATOM 4712 C C . ASN A 1 625 ? 9.163 11.389 -7.341 1.00 96.00 625 ASN A C 1
ATOM 4714 O O . ASN A 1 625 ? 8.673 11.739 -8.416 1.00 96.00 625 ASN A O 1
ATOM 4718 N N . PRO A 1 626 ? 8.722 10.283 -6.712 1.00 89.88 626 PRO A N 1
ATOM 4719 C CA . PRO A 1 626 ? 7.768 9.344 -7.317 1.00 89.88 626 PRO A CA 1
ATOM 4720 C C . PRO A 1 626 ? 6.383 9.951 -7.592 1.00 89.88 626 PRO A C 1
ATOM 4722 O O . PRO A 1 626 ? 5.633 9.438 -8.426 1.00 89.88 626 PRO A O 1
ATOM 4725 N N . ASP A 1 627 ? 6.060 11.040 -6.893 1.00 92.94 627 ASP A N 1
ATOM 4726 C CA . ASP A 1 627 ? 4.799 11.774 -6.990 1.00 92.94 627 ASP A CA 1
ATOM 4727 C C . ASP A 1 627 ? 4.868 12.939 -8.000 1.00 92.94 627 ASP A C 1
ATOM 4729 O O . ASP A 1 627 ? 3.849 13.569 -8.279 1.00 92.94 627 ASP A O 1
ATOM 4733 N N . ALA A 1 628 ? 6.041 13.227 -8.575 1.00 95.12 628 ALA A N 1
ATOM 4734 C CA . ALA A 1 628 ? 6.202 14.294 -9.554 1.00 95.12 628 ALA A CA 1
ATOM 4735 C C . ALA A 1 628 ? 5.812 13.823 -10.969 1.00 95.12 628 ALA A C 1
ATOM 4737 O O . ALA A 1 628 ? 6.147 12.705 -11.373 1.00 95.12 628 ALA A O 1
ATOM 4738 N N . PRO A 1 629 ? 5.132 14.658 -11.771 1.00 95.31 629 PRO A N 1
ATOM 4739 C CA . PRO A 1 629 ? 4.965 14.399 -13.195 1.00 95.31 629 PRO A CA 1
ATOM 4740 C C . PRO A 1 629 ? 6.321 14.383 -13.912 1.00 95.31 629 PRO A C 1
ATOM 4742 O O . PRO A 1 629 ? 7.151 15.269 -13.709 1.00 95.31 629 PRO A O 1
ATOM 4745 N N . VAL A 1 630 ? 6.532 13.427 -14.817 1.00 93.25 630 VAL A N 1
ATOM 4746 C CA . VAL A 1 630 ? 7.753 13.325 -15.641 1.00 93.25 630 VAL A CA 1
ATOM 4747 C C . VAL A 1 630 ? 8.018 14.581 -16.483 1.00 93.25 630 VAL A C 1
ATOM 4749 O O . VAL A 1 630 ? 9.165 14.880 -16.812 1.00 93.25 630 VAL A O 1
ATOM 4752 N N . GLN A 1 631 ? 6.977 15.358 -16.791 1.00 93.06 631 GLN A N 1
ATOM 4753 C CA . GLN A 1 631 ? 7.085 16.655 -17.458 1.00 93.06 631 GLN A CA 1
ATOM 4754 C C . GLN A 1 631 ? 7.948 17.639 -16.657 1.00 93.06 631 GLN A C 1
ATOM 4756 O O . GLN A 1 631 ? 8.696 18.403 -17.259 1.00 93.06 631 GLN A O 1
ATOM 4761 N N . ASN A 1 632 ? 7.919 17.583 -15.321 1.00 94.19 632 ASN A N 1
ATOM 4762 C CA . ASN A 1 632 ? 8.769 18.428 -14.480 1.00 94.19 632 ASN A CA 1
ATOM 4763 C C . ASN A 1 632 ? 10.248 18.108 -14.703 1.00 94.19 632 ASN A C 1
ATOM 4765 O O . ASN A 1 632 ? 11.046 19.020 -14.899 1.00 94.19 632 ASN A O 1
ATOM 4769 N N . ALA A 1 633 ? 10.600 16.820 -14.771 1.00 93.25 633 ALA A N 1
ATOM 4770 C CA . ALA A 1 633 ? 11.951 16.397 -15.125 1.00 93.25 633 ALA A CA 1
ATOM 4771 C C . ALA A 1 633 ? 12.335 16.910 -16.524 1.00 93.25 633 ALA A C 1
ATOM 4773 O O . ALA A 1 633 ? 13.400 17.483 -16.716 1.00 93.25 633 ALA A O 1
ATOM 4774 N N . GLN A 1 634 ? 11.454 16.767 -17.514 1.00 91.12 634 GLN A N 1
ATOM 4775 C CA . GLN A 1 634 ? 11.737 17.230 -18.877 1.00 91.12 634 GLN A CA 1
ATOM 4776 C C . GLN A 1 634 ? 11.973 18.747 -18.949 1.00 91.12 634 GLN A C 1
ATOM 4778 O O . GLN A 1 634 ? 12.889 19.177 -19.646 1.00 91.12 634 GLN A O 1
ATOM 4783 N N . MET A 1 635 ? 11.203 19.550 -18.209 1.00 92.25 635 MET A N 1
ATOM 4784 C CA . MET A 1 635 ? 11.402 21.002 -18.129 1.00 92.25 635 MET A CA 1
ATOM 4785 C C . MET A 1 635 ? 12.717 21.370 -17.438 1.00 92.25 635 MET A C 1
ATOM 4787 O O . MET A 1 635 ? 13.446 22.221 -17.939 1.00 92.25 635 MET A O 1
ATOM 4791 N N . LEU A 1 636 ? 13.050 20.707 -16.325 1.00 92.62 636 LEU A N 1
ATOM 4792 C CA . LEU A 1 636 ? 14.319 20.915 -15.621 1.00 92.62 636 LEU A CA 1
ATOM 4793 C C . LEU A 1 636 ? 15.508 20.568 -16.517 1.00 92.62 636 LEU A C 1
ATOM 4795 O O . LEU A 1 636 ? 16.456 21.341 -16.618 1.00 92.62 636 LEU A O 1
ATOM 4799 N N . TRP A 1 637 ? 15.431 19.443 -17.229 1.00 91.81 637 TRP A N 1
ATOM 4800 C CA . TRP A 1 637 ? 16.451 19.071 -18.201 1.00 91.81 637 TRP A CA 1
ATOM 4801 C C . TRP A 1 637 ? 16.570 20.097 -19.332 1.00 91.81 637 TRP A C 1
ATOM 4803 O O . TRP A 1 637 ? 17.677 20.476 -19.694 1.00 91.81 637 TRP A O 1
ATOM 4813 N N . ALA A 1 638 ? 15.453 20.593 -19.870 1.00 88.62 638 ALA A N 1
ATOM 4814 C CA . ALA A 1 638 ? 15.481 21.632 -20.897 1.00 88.62 638 ALA A CA 1
ATOM 4815 C C . ALA A 1 638 ? 16.138 22.929 -20.391 1.00 88.62 638 ALA A C 1
ATOM 4817 O O . ALA A 1 638 ? 16.904 23.545 -21.128 1.00 88.62 638 ALA A O 1
ATOM 4818 N N . ALA A 1 639 ? 15.902 23.313 -19.132 1.00 86.38 639 ALA A N 1
ATOM 4819 C CA . ALA A 1 639 ? 16.580 24.445 -18.502 1.00 86.38 639 ALA A CA 1
ATOM 4820 C C . ALA A 1 639 ? 18.093 24.200 -18.359 1.00 86.38 639 ALA A C 1
ATOM 4822 O O . ALA A 1 639 ? 18.888 25.093 -18.659 1.00 86.38 639 ALA A O 1
ATOM 4823 N N . TYR A 1 640 ? 18.496 22.982 -17.977 1.00 86.81 640 TYR A N 1
ATOM 4824 C CA . TYR A 1 640 ? 19.902 22.572 -17.969 1.00 86.81 640 TYR A CA 1
ATOM 4825 C C . TYR A 1 640 ? 20.525 22.698 -19.367 1.00 86.81 640 TYR A C 1
ATOM 4827 O O . TYR A 1 640 ? 21.540 23.373 -19.520 1.00 86.81 640 TYR A O 1
ATOM 4835 N N . GLU A 1 641 ? 19.890 22.156 -20.408 1.00 83.75 641 GLU A N 1
ATOM 4836 C CA . GLU A 1 641 ? 20.380 22.281 -21.789 1.00 83.75 641 GLU A CA 1
ATOM 4837 C C . GLU A 1 641 ? 20.502 23.732 -22.244 1.00 83.75 641 GLU A C 1
ATOM 4839 O O . GLU A 1 641 ? 21.507 24.113 -22.841 1.00 83.75 641 GLU A O 1
ATOM 4844 N N . GLN A 1 642 ? 19.499 24.553 -21.938 1.00 82.81 642 GLN A N 1
ATOM 4845 C CA . GLN A 1 642 ? 19.500 25.965 -22.296 1.00 82.81 642 GLN A CA 1
ATOM 4846 C C . GLN A 1 642 ? 20.637 26.723 -21.594 1.00 82.81 642 GLN A C 1
ATOM 4848 O O . GLN A 1 642 ? 21.232 27.618 -22.194 1.00 82.81 642 GLN A O 1
ATOM 4853 N N . SER A 1 643 ? 20.985 26.331 -20.362 1.00 77.06 643 SER A N 1
ATOM 4854 C CA . SER A 1 643 ? 22.095 26.917 -19.598 1.00 77.06 643 SER A CA 1
ATOM 4855 C C . SER A 1 643 ? 23.481 26.557 -20.143 1.00 77.06 643 SER A C 1
ATOM 4857 O O . SER A 1 643 ? 24.419 27.334 -19.985 1.00 77.06 643 SER A O 1
ATOM 4859 N N . LEU A 1 644 ? 23.621 25.412 -20.820 1.00 72.19 644 LEU A N 1
ATOM 4860 C CA . LEU A 1 644 ? 24.881 25.009 -21.452 1.00 72.19 644 LEU A CA 1
ATOM 4861 C C . LEU A 1 644 ? 25.199 25.828 -22.716 1.00 72.19 644 LEU A C 1
ATOM 4863 O O . LEU A 1 644 ? 26.340 25.819 -23.182 1.00 72.19 644 LEU A O 1
ATOM 4867 N N . GLY A 1 645 ? 24.216 26.537 -23.281 1.00 67.31 645 GLY A N 1
ATOM 4868 C CA . GLY A 1 645 ? 24.341 27.182 -24.589 1.00 67.31 645 GLY A CA 1
ATOM 4869 C C . GLY A 1 645 ? 24.446 26.159 -25.734 1.00 67.31 645 GLY A C 1
ATOM 4870 O O . GLY A 1 645 ? 24.131 24.982 -25.548 1.00 67.31 645 GLY A O 1
ATOM 4871 N N . PRO A 1 646 ? 24.859 26.559 -26.955 1.00 60.88 646 PRO A N 1
ATOM 4872 C CA . PRO A 1 646 ? 25.057 25.608 -28.047 1.00 60.88 646 PRO A CA 1
ATOM 4873 C C . PRO A 1 646 ? 26.143 24.610 -27.639 1.00 60.88 646 PRO A C 1
ATOM 4875 O O . PRO A 1 646 ? 27.298 24.993 -27.507 1.00 60.88 646 PRO A O 1
ATOM 4878 N N . ALA A 1 647 ? 25.744 23.359 -27.396 1.00 55.50 647 ALA A N 1
ATOM 4879 C CA . ALA A 1 647 ? 26.413 22.429 -26.486 1.00 55.50 647 ALA A CA 1
ATOM 4880 C C . ALA A 1 647 ? 27.854 22.037 -26.849 1.00 55.50 647 ALA A C 1
ATOM 4882 O O . ALA A 1 647 ? 28.562 21.535 -25.982 1.00 55.50 647 ALA A O 1
ATOM 4883 N N . PHE A 1 648 ? 28.317 22.283 -28.077 1.00 56.38 648 PHE A N 1
ATOM 4884 C CA . PHE A 1 648 ? 29.658 21.912 -28.525 1.00 56.38 648 PHE A CA 1
ATOM 4885 C C . PHE A 1 648 ? 30.265 22.997 -29.417 1.00 56.38 648 PHE A C 1
ATOM 4887 O O . PHE A 1 648 ? 29.622 23.479 -30.348 1.00 56.38 648 PHE A O 1
ATOM 4894 N N . VAL A 1 649 ? 31.520 23.358 -29.144 1.00 56.03 649 VAL A N 1
ATOM 4895 C CA . VAL A 1 649 ? 32.392 24.041 -30.108 1.00 56.03 649 VAL A CA 1
ATOM 4896 C C . VAL A 1 649 ? 33.335 23.005 -30.689 1.00 56.03 649 VAL A C 1
ATOM 4898 O O . VAL A 1 649 ? 33.817 22.123 -29.976 1.00 56.03 649 VAL A O 1
ATOM 4901 N N . VAL A 1 650 ? 33.612 23.131 -31.983 1.00 52.25 650 VAL A N 1
ATOM 4902 C CA . VAL A 1 650 ? 34.707 22.395 -32.612 1.00 52.25 650 VAL A CA 1
ATOM 4903 C C . VAL A 1 650 ? 35.989 22.773 -31.876 1.00 52.25 650 VAL A C 1
ATOM 4905 O O . VAL A 1 650 ? 36.374 23.942 -31.847 1.00 52.25 650 VAL A O 1
ATOM 4908 N N . ASP A 1 651 ? 36.615 21.785 -31.250 1.00 60.34 651 ASP A N 1
ATOM 4909 C CA . ASP A 1 651 ? 37.873 21.934 -30.534 1.00 60.34 651 ASP A CA 1
ATOM 4910 C C . ASP A 1 651 ? 38.881 21.000 -31.194 1.00 60.34 651 ASP A C 1
ATOM 4912 O O . ASP A 1 651 ? 38.876 19.795 -30.924 1.00 60.34 651 ASP A O 1
ATOM 4916 N N . PRO A 1 652 ? 39.728 21.528 -32.090 1.00 47.94 652 PRO A N 1
ATOM 4917 C CA . PRO A 1 652 ? 40.699 20.718 -32.809 1.00 47.94 652 PRO A CA 1
ATOM 4918 C C . PRO A 1 652 ? 41.769 20.105 -31.890 1.00 47.94 652 PRO A C 1
ATOM 4920 O O . PRO A 1 652 ? 42.511 19.239 -32.345 1.00 47.94 652 PRO A O 1
ATOM 4923 N N . GLN A 1 653 ? 41.860 20.524 -30.619 1.00 48.78 653 GLN A N 1
ATOM 4924 C CA . GLN A 1 653 ? 42.746 19.920 -29.617 1.00 48.78 653 GLN A CA 1
ATOM 4925 C C . GLN A 1 653 ? 42.059 18.832 -28.783 1.00 48.78 653 GLN A C 1
ATOM 4927 O O . GLN A 1 653 ? 42.737 18.051 -28.112 1.00 48.78 653 GLN A O 1
ATOM 4932 N N . SER A 1 654 ? 40.729 18.742 -28.825 1.00 55.56 654 SER A N 1
ATOM 4933 C CA . SER A 1 654 ? 40.005 17.640 -28.204 1.00 55.56 654 SER A CA 1
ATOM 4934 C C . SER A 1 654 ? 40.271 16.350 -28.990 1.00 55.56 654 SER A C 1
ATOM 4936 O O . SER A 1 654 ? 40.115 16.349 -30.214 1.00 55.56 654 SER A O 1
ATOM 4938 N N . PRO A 1 655 ? 40.564 15.213 -28.328 1.00 45.69 655 PRO A N 1
ATOM 4939 C CA . PRO A 1 655 ? 40.677 13.906 -28.987 1.00 45.69 655 PRO A CA 1
ATOM 4940 C C . PRO A 1 655 ? 39.423 13.515 -29.783 1.00 45.69 655 PRO A C 1
ATOM 4942 O O . PRO A 1 655 ? 39.469 12.639 -30.638 1.00 45.69 655 PRO A O 1
ATOM 4945 N N . THR A 1 656 ? 38.293 14.165 -29.489 1.00 48.34 656 THR A N 1
ATOM 4946 C CA . THR A 1 656 ? 36.995 13.944 -30.132 1.00 48.34 656 THR A CA 1
ATOM 4947 C C . THR A 1 656 ? 36.615 15.046 -31.125 1.00 48.34 656 THR A C 1
ATOM 4949 O O . THR A 1 656 ? 35.493 15.039 -31.613 1.00 48.34 656 THR A O 1
ATOM 4952 N N . GLY A 1 657 ? 37.497 16.012 -31.415 1.00 48.81 657 GLY A N 1
ATOM 4953 C CA . GLY A 1 657 ? 37.239 17.133 -32.336 1.00 48.81 657 GLY A CA 1
ATOM 4954 C C . GLY A 1 657 ? 36.221 18.169 -31.842 1.00 48.81 657 GLY A C 1
ATOM 4955 O O . GLY A 1 657 ? 36.008 19.188 -32.497 1.00 48.81 657 GLY A O 1
ATOM 4956 N N . PHE A 1 658 ? 35.612 17.938 -30.680 1.00 49.00 658 PHE A N 1
ATOM 4957 C CA . PHE A 1 658 ? 34.671 18.839 -30.032 1.00 49.00 658 PHE A CA 1
ATOM 4958 C C . PHE A 1 658 ? 35.001 18.973 -28.546 1.00 49.00 658 PHE A C 1
ATOM 4960 O O . PHE A 1 658 ? 35.327 17.995 -27.870 1.00 49.00 658 PHE A O 1
ATOM 4967 N N . SER A 1 659 ? 34.874 20.188 -28.025 1.00 53.72 659 SER A N 1
ATOM 4968 C CA . SER A 1 659 ? 34.728 20.441 -26.595 1.00 53.72 659 SER A CA 1
ATOM 4969 C C . SER A 1 659 ? 33.301 20.913 -26.360 1.00 53.72 659 SER A C 1
ATOM 4971 O O . SER A 1 659 ? 32.782 21.693 -27.166 1.00 53.72 659 SER A O 1
ATOM 4973 N N . PRO A 1 660 ? 32.661 20.516 -25.250 1.00 54.62 660 PRO A N 1
ATOM 4974 C CA . PRO A 1 660 ? 31.499 21.228 -24.759 1.00 54.62 660 PRO A CA 1
ATOM 4975 C C . PRO A 1 660 ? 31.742 22.738 -24.818 1.00 54.62 660 PRO A C 1
ATOM 4977 O O . PRO A 1 660 ? 32.844 23.200 -24.507 1.00 54.62 660 PRO A O 1
ATOM 4980 N N . ASN A 1 661 ? 30.753 23.515 -25.252 1.00 58.53 661 ASN A N 1
ATOM 4981 C CA . ASN A 1 661 ? 30.938 24.954 -25.383 1.00 58.53 661 ASN A CA 1
ATOM 4982 C C . ASN A 1 661 ? 31.114 25.631 -24.025 1.00 58.53 661 ASN A C 1
ATOM 4984 O O . ASN A 1 661 ? 30.166 26.039 -23.363 1.00 58.53 661 ASN A O 1
ATOM 4988 N N . TYR A 1 662 ? 32.372 25.800 -23.625 1.00 53.22 662 TYR A N 1
ATOM 4989 C CA . TYR A 1 662 ? 32.732 26.433 -22.364 1.00 53.22 662 TYR A CA 1
ATOM 4990 C C . TYR A 1 662 ? 32.590 27.960 -22.385 1.00 53.22 662 TYR A C 1
ATOM 4992 O O . TYR A 1 662 ? 33.021 28.603 -21.426 1.00 53.22 662 TYR A O 1
ATOM 5000 N N . ALA A 1 663 ? 32.099 28.570 -23.471 1.00 54.28 663 ALA A N 1
ATOM 5001 C CA . ALA A 1 663 ? 31.869 30.014 -23.530 1.00 54.28 663 ALA A CA 1
ATOM 5002 C C . ALA A 1 663 ? 30.578 30.425 -22.802 1.00 54.28 663 ALA A C 1
ATOM 5004 O O . ALA A 1 663 ? 30.503 31.551 -22.326 1.00 54.28 663 ALA A O 1
ATOM 5005 N N . GLY A 1 664 ? 29.604 29.512 -22.678 1.00 54.66 664 GLY A N 1
ATOM 5006 C CA . GLY A 1 664 ? 28.339 29.739 -21.965 1.00 54.66 664 GLY A CA 1
ATOM 5007 C C . GLY A 1 664 ? 28.324 29.283 -20.503 1.00 54.66 664 GLY A C 1
ATOM 5008 O O . GLY A 1 664 ? 27.363 29.571 -19.798 1.00 54.66 664 GLY A O 1
ATOM 5009 N N . ILE A 1 665 ? 29.367 28.589 -20.027 1.00 58.62 665 ILE A N 1
ATOM 5010 C CA . ILE A 1 665 ? 29.409 28.097 -18.643 1.00 58.62 665 ILE A CA 1
ATOM 5011 C C . ILE A 1 665 ? 29.497 29.291 -17.685 1.00 58.62 665 ILE A C 1
ATOM 5013 O O . ILE A 1 665 ? 30.484 30.033 -17.757 1.00 58.62 665 ILE A O 1
ATOM 5017 N N . PRO A 1 666 ? 28.534 29.462 -16.761 1.00 59.06 666 PRO A N 1
ATOM 5018 C CA . PRO A 1 666 ? 28.596 30.535 -15.787 1.00 59.06 666 PRO A CA 1
ATOM 5019 C C . PRO A 1 666 ? 29.873 30.424 -14.953 1.00 59.06 666 PRO A C 1
ATOM 5021 O O . PRO A 1 666 ? 30.291 29.347 -14.509 1.00 59.06 666 PRO A O 1
ATOM 5024 N N . THR A 1 667 ? 30.527 31.564 -14.760 1.00 63.56 667 THR A N 1
ATOM 5025 C CA . THR A 1 667 ? 31.645 31.672 -13.832 1.00 63.56 667 THR A CA 1
ATOM 5026 C C . THR A 1 667 ? 31.117 31.571 -12.408 1.00 63.56 667 THR A C 1
ATOM 5028 O O . THR A 1 667 ? 30.115 32.194 -12.058 1.00 63.56 667 THR A O 1
ATOM 5031 N N . ARG A 1 668 ? 31.801 30.784 -11.578 1.00 61.81 668 ARG A N 1
ATOM 5032 C CA . ARG A 1 668 ? 31.629 30.799 -10.122 1.00 61.81 668 ARG A CA 1
ATOM 5033 C C . ARG A 1 668 ? 31.786 32.236 -9.584 1.00 61.81 668 ARG A C 1
ATOM 5035 O O . ARG A 1 668 ? 32.399 33.066 -10.261 1.00 61.81 668 ARG A O 1
ATOM 5042 N N . PRO A 1 669 ? 31.321 32.532 -8.354 1.00 63.50 669 PRO A N 1
ATOM 5043 C CA . PRO A 1 669 ? 31.522 33.842 -7.722 1.00 63.50 669 PRO A CA 1
ATOM 5044 C C . PRO A 1 669 ? 32.988 34.310 -7.662 1.00 63.50 669 PRO A C 1
ATOM 5046 O O . PRO A 1 669 ? 33.245 35.501 -7.546 1.00 63.50 669 PRO A O 1
ATOM 5049 N N . ASP A 1 670 ? 33.950 33.389 -7.769 1.00 73.44 670 ASP A N 1
ATOM 5050 C CA . ASP A 1 670 ? 35.388 33.670 -7.816 1.00 73.44 670 ASP A CA 1
ATOM 5051 C C . ASP A 1 670 ? 35.946 33.900 -9.238 1.00 73.44 670 ASP A C 1
ATOM 5053 O O . ASP A 1 670 ? 37.159 33.956 -9.428 1.00 73.44 670 ASP A O 1
ATOM 5057 N N . GLY A 1 671 ? 35.083 34.011 -10.251 1.00 70.31 671 GLY A N 1
ATOM 5058 C CA . GLY A 1 671 ? 35.459 34.285 -11.639 1.00 70.31 671 GLY A CA 1
ATOM 5059 C C . GLY A 1 671 ? 35.992 33.076 -12.416 1.00 70.31 671 GLY A C 1
ATOM 5060 O O . GLY A 1 671 ? 36.229 33.190 -13.620 1.00 70.31 671 GLY A O 1
ATOM 5061 N N . GLN A 1 672 ? 36.153 31.903 -11.790 1.00 68.31 672 GLN A N 1
ATOM 5062 C CA . GLN A 1 672 ? 36.565 30.691 -12.501 1.00 68.31 672 GLN A CA 1
ATOM 5063 C C . GLN A 1 672 ? 35.390 30.054 -13.248 1.00 68.31 672 GLN A C 1
ATOM 5065 O O . GLN A 1 672 ? 34.265 30.008 -12.747 1.00 68.31 672 GLN A O 1
ATOM 5070 N N . LYS A 1 673 ? 35.643 29.508 -14.446 1.00 63.25 673 LYS A N 1
ATOM 5071 C CA . LYS A 1 673 ? 34.637 28.720 -15.176 1.00 63.25 673 LYS A CA 1
ATOM 5072 C C . LYS A 1 673 ? 34.196 27.543 -14.313 1.00 63.25 673 LYS A C 1
ATOM 5074 O O . LYS A 1 673 ? 35.039 26.776 -13.846 1.00 63.25 673 LYS A O 1
ATOM 5079 N N . ASN A 1 674 ? 32.890 27.376 -14.117 1.00 62.25 674 ASN A N 1
ATOM 5080 C CA . ASN A 1 674 ? 32.390 26.275 -13.308 1.00 62.25 674 ASN A CA 1
ATOM 5081 C C . ASN A 1 674 ? 32.469 24.945 -14.079 1.00 62.25 674 ASN A C 1
ATOM 5083 O O . ASN A 1 674 ? 31.513 24.523 -14.724 1.00 62.25 674 ASN A O 1
ATOM 5087 N N . ALA A 1 675 ? 33.620 24.272 -14.020 1.00 60.88 675 ALA A N 1
ATOM 5088 C CA . ALA A 1 675 ? 33.836 22.990 -14.695 1.00 60.88 675 ALA A CA 1
ATOM 5089 C C . ALA A 1 675 ? 32.843 21.890 -14.260 1.00 60.88 675 ALA A C 1
ATOM 5091 O O . ALA A 1 675 ? 32.631 20.945 -15.020 1.00 60.88 675 ALA A O 1
ATOM 5092 N N . GLY A 1 676 ? 32.202 22.041 -13.091 1.00 58.09 676 GLY A N 1
ATOM 5093 C CA . GLY A 1 676 ? 31.153 21.149 -12.595 1.00 58.09 676 GLY A CA 1
ATOM 5094 C C . GLY A 1 676 ? 29.896 21.136 -13.469 1.00 58.09 676 GLY A C 1
ATOM 5095 O O . GLY A 1 676 ? 29.258 20.103 -13.581 1.00 58.09 676 GLY A O 1
ATOM 5096 N N . TYR A 1 677 ? 29.591 22.207 -14.211 1.00 64.62 677 TYR A N 1
ATOM 5097 C CA . TYR A 1 677 ? 28.365 22.305 -15.027 1.00 64.62 677 TYR A CA 1
ATOM 5098 C C . TYR A 1 677 ? 28.292 21.290 -16.192 1.00 64.62 677 TYR A C 1
ATOM 5100 O O . TYR A 1 677 ? 27.267 21.183 -16.864 1.00 64.62 677 TYR A O 1
ATOM 5108 N N . ARG A 1 678 ? 29.355 20.505 -16.425 1.00 67.88 678 ARG A N 1
ATOM 5109 C CA . ARG A 1 678 ? 29.361 19.370 -17.365 1.00 67.88 678 ARG A CA 1
ATOM 5110 C C . ARG A 1 678 ? 28.545 18.171 -16.878 1.00 67.88 678 ARG A C 1
ATOM 5112 O O . ARG A 1 678 ? 28.091 17.391 -17.708 1.00 67.88 678 ARG A O 1
ATOM 5119 N N . ASP A 1 679 ? 28.395 18.011 -15.566 1.00 81.62 679 ASP A N 1
ATOM 5120 C CA . ASP A 1 679 ? 27.520 17.011 -14.958 1.00 81.62 679 ASP A CA 1
ATOM 5121 C C . ASP A 1 679 ? 26.240 17.714 -14.504 1.00 81.62 679 ASP A C 1
ATOM 5123 O O . ASP A 1 679 ? 26.283 18.701 -13.764 1.00 81.62 679 ASP A O 1
ATOM 5127 N N . TRP A 1 680 ? 25.088 17.204 -14.937 1.00 86.56 680 TRP A N 1
ATOM 5128 C CA . TRP A 1 680 ? 23.795 17.731 -14.515 1.00 86.56 680 TRP A CA 1
ATOM 5129 C C . TRP A 1 680 ? 23.638 17.684 -12.988 1.00 86.56 680 TRP A C 1
ATOM 5131 O O . TRP A 1 680 ? 22.964 18.543 -12.423 1.00 86.56 680 TRP A O 1
ATOM 5141 N N . ARG A 1 681 ? 24.287 16.736 -12.295 1.00 89.38 681 ARG A N 1
ATOM 5142 C CA . ARG A 1 681 ? 24.246 16.652 -10.826 1.00 89.38 681 ARG A CA 1
ATOM 5143 C C . ARG A 1 681 ? 24.882 17.881 -10.195 1.00 89.38 681 ARG A C 1
ATOM 5145 O O . ARG A 1 681 ? 24.274 18.532 -9.355 1.00 89.38 681 ARG A O 1
ATOM 5152 N N . GLU A 1 682 ? 26.088 18.231 -10.620 1.00 85.69 682 GLU A N 1
ATOM 5153 C CA . GLU A 1 682 ? 26.790 19.420 -10.129 1.00 85.69 682 GLU A CA 1
ATOM 5154 C C . GLU A 1 682 ? 26.067 20.713 -10.532 1.00 85.69 682 GLU A C 1
ATOM 5156 O O . GLU A 1 682 ? 25.997 21.646 -9.732 1.00 85.69 682 GLU A O 1
ATOM 5161 N N . PHE A 1 683 ? 25.453 20.759 -11.722 1.00 86.69 683 PHE A N 1
ATOM 5162 C CA . PHE A 1 683 ? 24.577 21.868 -12.111 1.00 86.69 683 PHE A CA 1
ATOM 5163 C C . PHE A 1 683 ? 23.444 22.074 -11.096 1.00 86.69 683 PHE A C 1
ATOM 5165 O O . PHE A 1 683 ? 23.317 23.156 -10.519 1.00 86.69 683 PHE A O 1
ATOM 5172 N N . PHE A 1 684 ? 22.648 21.037 -10.827 1.00 87.88 684 PHE A N 1
ATOM 5173 C CA . PHE A 1 684 ? 21.482 21.167 -9.952 1.00 87.88 684 PHE A CA 1
ATOM 5174 C C . PHE A 1 684 ? 21.842 21.323 -8.470 1.00 87.88 684 PHE A C 1
ATOM 5176 O O . PHE A 1 684 ? 21.091 21.983 -7.755 1.00 87.88 684 PHE A O 1
ATOM 5183 N N . LYS A 1 685 ? 23.010 20.839 -8.015 1.00 86.44 685 LYS A N 1
ATOM 5184 C CA . LYS A 1 685 ? 23.543 21.165 -6.673 1.00 86.44 685 LYS A CA 1
ATOM 5185 C C . LYS A 1 685 ? 23.678 22.671 -6.454 1.00 86.44 685 LYS A C 1
ATOM 5187 O O . LYS A 1 685 ? 23.464 23.152 -5.347 1.00 86.44 685 LYS A O 1
ATOM 5192 N N . HIS A 1 686 ? 24.073 23.406 -7.492 1.00 80.88 686 HIS A N 1
ATOM 5193 C CA . HIS A 1 686 ? 24.251 24.854 -7.419 1.00 80.88 686 HIS A CA 1
ATOM 5194 C C . HIS A 1 686 ? 22.980 25.630 -7.765 1.00 80.88 686 HIS A C 1
ATOM 5196 O O . HIS A 1 686 ? 22.780 26.710 -7.217 1.00 80.88 686 HIS A O 1
ATOM 5202 N N . TYR A 1 687 ? 22.139 25.090 -8.650 1.00 78.44 687 TYR A N 1
ATOM 5203 C CA . TYR A 1 687 ? 20.899 25.733 -9.080 1.00 78.44 687 TYR A CA 1
ATOM 5204 C C . TYR A 1 687 ? 19.868 25.844 -7.948 1.00 78.44 687 TYR A C 1
ATOM 5206 O O . TYR A 1 687 ? 19.241 26.881 -7.827 1.00 78.44 687 TYR A O 1
ATOM 5214 N N . GLU A 1 688 ? 19.721 24.830 -7.086 1.00 64.44 688 GLU A N 1
ATOM 5215 C CA . GLU A 1 688 ? 18.778 24.897 -5.949 1.00 64.44 688 GLU A CA 1
ATOM 5216 C C . GLU A 1 688 ? 19.237 25.808 -4.799 1.00 64.44 688 GLU A C 1
ATOM 5218 O O . GLU A 1 688 ? 18.446 26.133 -3.915 1.00 64.44 688 GLU A O 1
ATOM 5223 N N . ALA A 1 689 ? 20.516 26.192 -4.773 1.00 56.34 689 ALA A N 1
ATOM 5224 C CA . ALA A 1 689 ? 21.043 27.117 -3.772 1.00 56.34 689 ALA A CA 1
ATOM 5225 C C . ALA A 1 689 ? 20.763 28.594 -4.114 1.00 56.34 689 ALA A C 1
ATOM 5227 O O . ALA A 1 689 ? 20.991 29.459 -3.266 1.00 56.34 689 ALA A O 1
ATOM 5228 N N . GLN A 1 690 ? 20.327 28.868 -5.349 1.00 51.12 690 GLN A N 1
ATOM 5229 C CA . GLN A 1 690 ? 19.927 30.182 -5.860 1.00 51.12 690 GLN A CA 1
ATOM 5230 C C . GLN A 1 690 ? 18.406 30.297 -5.855 1.00 51.12 690 GLN A C 1
ATOM 5232 O O . GLN A 1 690 ? 17.926 31.410 -5.542 1.00 51.12 690 GLN A O 1
#

Foldseek 3Di:
DPPCVVVVVVVVVVVVVVVVVVVVVVVVVVVVVVVVVVVVVVVVVVVVVVVVVVVVVVVVVVVVVVVVVVPDDPDDDDDDDDDDDDDDDDDDDDDPDDQDDDDLPQLPDPPAGADDLVRLLLLLCQLPDDDPCQVLLVVLCVVLVHDSSLLSSQLCVQAVQFLQRWADADPQGIFGGSNRHHPVRCVVVVHDSSPHSVVSNVLSNLLSVQCVVVVNPQLSSQLCSVQNPPPVSRGSNSNSRSSNSVSSVSLNVLVVVLVVVLVVVVPDDQLLRVVVVCVVVVNDDALVSLVVSLVSLVVLLVVLQVSLVVCVVSVNNVSSVSSNVVSVVSVLSSLVSVLVSLVNLLVLLVVLLVLLVPDDALVSVVVSVVVCVVHVSSVVLLPPLPDPSHCVVCVVSSVVSNVVSVVVSVVSVVVSVVSVVVSVVVVVVVVVCVLCVLVVQLVVQVVVLVVLCVVLLVQLFDGDRFLSNVPPRPDDPVNSVVLLVVLLVLLVLQLVLLVQLLVLLVLLLVLLVVLLVLLPPPDPPQQFWLDPDPPCVVVLVVDDPSNSSNNVSSNSNVVSLVSSVVSPPHDAAPLLVVLVVVVVVPDGHGRQDSVRSLVNSLSSNVRSVLSNLLSVSLVVNCVSHVRDHSVVSVVLSNVLVVQQPNQWDQDCPPPSRIDGPQVSQDADPVRHRPPLSVHSSSVSSVVVVD

Organism: NCBI:txid488447

Sequence (690 aa):
MKLWGPMLTGLSQGFENYQRQQEDLAYTRQERANQLAAQQLANQAASTQNQMSALQLADLDAQNRYFSQAADPTAAGDAVAAQAVPATRGQPAGATQLAAAGGIKNFSGDMVKPYTPQRIQQIAQQVSAPSPYDDMFKAAAQKYGVDWHELKMRAAVESGMKADAVGPATANGQSIGLMQVEKGNAARAGFDPRNPQASIDWAAQQLAGYARAADGDQSVVDKTYYGGPNRKMWGKNTNQYAANLAAVRSAMGNQSAGAAALDQAQSQPSPAAQLDARVNAGVETPVTAYQGATSAQQRMISMYTQMGQRAQRDGNGRLAMQFYAQADKLQGEQIDLQRKTLDVQKSANDETAKLAASVNDQTSYDGFIAQLRQNPAMQAAARGLNLTGDYTADRQKLATLADRALTIKDQADLADRRARLQLDQQREQREQAKFDAPRIAHAQAQAADQQRQQALAGRGIPFAPSIQATAPVGMSPEQVDAARKKIQTANNTVLQKDALGASSDRDIMGLTTQLLGLLDKQNPVTTGGWSSIPGVSQVLTKFGDDRQLFEKISNNLISRMQQSQGAAGGGRSSFTAAMYANLKTQKPNVDLSPATNRQMAMELYAGAAMETNRREFVREYMQANPDAPVQNAQMLWAAYEQSLGPAFVVDPQSPTGFSPNYAGIPTRPDGQKNAGYRDWREFFKHYEAQ

Radius of gyration: 40.13 Å; chains: 1; bounding box: 92×98×123 Å

pLDDT: mean 78.56, std 17.2, range [28.69, 98.56]